Protein AF-R7IIE8-F1 (afdb_monomer)

Nearest PDB structures (foldseek):
  3rss-assembly1_A  TM=8.732E-01  e=2.839E-25  Thermotoga maritima MSB8
  3rph-assembly1_A  TM=8.034E-01  e=3.973E-19  Bacillus subtilis
  1kyh-assembly1_A  TM=8.315E-01  e=4.125E-18  Bacillus subtilis
  3rq5-assembly1_A  TM=8.036E-01  e=1.857E-17  Bacillus subtilis
  5cge-assembly2_F  TM=6.613E-01  e=1.934E-07  Staphylococcus aureus subsp. aureus MRSA252

Structure (mmCIF, N/CA/C/O backbone):
data_AF-R7IIE8-F1
#
_entry.id   AF-R7IIE8-F1
#
loop_
_atom_site.group_PDB
_atom_site.id
_atom_site.type_symbol
_atom_site.label_atom_id
_atom_site.label_alt_id
_atom_site.label_comp_id
_atom_site.label_asym_id
_atom_site.label_entity_id
_atom_site.label_seq_id
_atom_site.pdbx_PDB_ins_code
_atom_site.Cartn_x
_atom_site.Cartn_y
_atom_site.Cartn_z
_atom_site.occupancy
_atom_site.B_iso_or_equiv
_atom_site.auth_seq_id
_atom_site.auth_comp_id
_atom_site.auth_asym_id
_atom_site.auth_atom_id
_atom_site.pdbx_PDB_model_num
ATOM 1 N N . MET A 1 1 ? 14.108 19.813 -36.341 1.00 46.56 1 MET A N 1
ATOM 2 C CA . MET A 1 1 ? 14.769 18.546 -35.967 1.00 46.56 1 MET A CA 1
ATOM 3 C C . MET A 1 1 ? 13.752 17.445 -36.194 1.00 46.56 1 MET A C 1
ATOM 5 O O . MET A 1 1 ? 12.656 17.565 -35.664 1.00 46.56 1 MET A O 1
ATOM 9 N N . GLN A 1 2 ? 14.032 16.463 -37.050 1.00 48.41 2 GLN A N 1
ATOM 10 C CA . GLN A 1 2 ? 13.145 15.305 -37.189 1.00 48.41 2 GLN A CA 1
ATOM 11 C C . GLN A 1 2 ? 13.195 14.509 -35.879 1.00 48.41 2 GLN A C 1
ATOM 13 O O . GLN A 1 2 ? 14.278 14.117 -35.452 1.00 48.41 2 GLN A O 1
ATOM 18 N N . ASN A 1 3 ? 12.041 14.316 -35.234 1.00 72.38 3 ASN A N 1
ATOM 19 C CA . ASN A 1 3 ? 11.896 13.370 -34.129 1.00 72.38 3 ASN A CA 1
ATOM 20 C C . ASN A 1 3 ? 12.071 11.961 -34.704 1.00 72.38 3 ASN A C 1
ATOM 22 O O . ASN A 1 3 ? 11.125 11.376 -35.224 1.00 72.38 3 ASN A O 1
ATOM 26 N N . SER A 1 4 ? 13.299 11.447 -34.681 1.00 87.56 4 SER A N 1
ATOM 27 C CA . SER A 1 4 ? 13.553 10.029 -34.911 1.00 87.56 4 SER A CA 1
ATOM 28 C C . SER A 1 4 ? 13.075 9.243 -33.694 1.00 87.56 4 SER A C 1
ATOM 30 O O . SER A 1 4 ? 13.383 9.640 -32.569 1.00 87.56 4 SER A O 1
ATOM 32 N N . LEU A 1 5 ? 12.388 8.126 -33.926 1.00 92.56 5 LEU A N 1
ATOM 33 C CA . LEU A 1 5 ? 12.047 7.167 -32.878 1.00 92.56 5 LEU A CA 1
ATOM 34 C C . LEU A 1 5 ? 13.330 6.683 -32.179 1.00 92.56 5 LEU A C 1
ATOM 36 O O . LEU A 1 5 ? 14.253 6.209 -32.846 1.00 92.56 5 LEU A O 1
ATOM 40 N N . LYS A 1 6 ? 13.397 6.811 -30.852 1.00 95.19 6 LYS A N 1
ATOM 41 C CA . LYS A 1 6 ? 14.524 6.361 -30.026 1.00 95.19 6 LYS A CA 1
ATOM 42 C C . LYS A 1 6 ? 14.183 5.031 -29.375 1.00 95.19 6 LYS A C 1
ATOM 44 O O . LYS A 1 6 ? 13.320 4.974 -28.500 1.00 95.19 6 LYS A O 1
ATOM 49 N N . VAL A 1 7 ? 14.892 3.982 -29.775 1.00 96.50 7 VAL A N 1
ATOM 50 C CA . VAL A 1 7 ? 14.724 2.637 -29.219 1.00 96.50 7 VAL A CA 1
ATOM 51 C C . VAL A 1 7 ? 15.992 2.240 -28.475 1.00 96.50 7 VAL A C 1
ATOM 53 O O . VAL A 1 7 ? 17.076 2.274 -29.058 1.00 96.50 7 VAL A O 1
ATOM 56 N N . SER A 1 8 ? 15.854 1.858 -27.207 1.00 96.62 8 SER A N 1
ATOM 57 C CA . SER A 1 8 ? 16.933 1.216 -26.452 1.00 96.62 8 SER A CA 1
ATOM 58 C C . SER A 1 8 ? 16.800 -0.298 -26.505 1.00 96.62 8 SER A C 1
ATOM 60 O O . SER A 1 8 ? 15.700 -0.845 -26.410 1.00 96.62 8 SER A O 1
ATOM 62 N N . ILE A 1 9 ? 17.938 -0.973 -26.643 1.00 96.50 9 ILE A N 1
ATOM 63 C CA . ILE A 1 9 ? 18.035 -2.424 -26.512 1.00 96.50 9 ILE A CA 1
ATOM 64 C C . ILE A 1 9 ? 18.508 -2.714 -25.090 1.00 96.50 9 ILE A C 1
ATOM 66 O O . ILE A 1 9 ? 19.527 -2.182 -24.657 1.00 96.50 9 ILE A O 1
ATOM 70 N N . ASP A 1 10 ? 17.749 -3.545 -24.390 1.00 94.56 10 ASP A N 1
ATOM 71 C CA . ASP A 1 10 ? 17.890 -3.929 -22.989 1.00 94.56 10 ASP A CA 1
ATOM 72 C C . ASP A 1 10 ? 17.550 -2.821 -21.975 1.00 94.56 10 ASP A C 1
ATOM 74 O O . ASP A 1 10 ? 16.501 -2.864 -21.331 1.00 94.56 10 ASP A O 1
ATOM 78 N N . VAL A 1 11 ? 18.397 -1.794 -21.858 1.00 96.00 11 VAL A N 1
ATOM 79 C CA . VAL A 1 11 ? 18.246 -0.701 -20.882 1.00 96.00 11 VAL A CA 1
ATOM 80 C C . VAL A 1 11 ? 18.716 0.620 -21.503 1.00 96.00 11 VAL A C 1
ATOM 82 O O . VAL A 1 11 ? 19.744 0.633 -22.187 1.00 96.00 11 VAL A O 1
ATOM 85 N N . PRO A 1 12 ? 18.026 1.758 -21.271 1.00 96.62 12 PRO A N 1
ATOM 86 C CA . PRO A 1 12 ? 18.506 3.054 -21.733 1.00 96.62 12 PRO A CA 1
ATOM 87 C C . PRO A 1 12 ? 19.931 3.347 -21.255 1.00 96.62 12 PRO A C 1
ATOM 89 O O . PRO A 1 12 ? 20.241 3.247 -20.067 1.00 96.62 12 PRO A O 1
ATOM 92 N N . THR A 1 13 ? 20.818 3.712 -22.184 1.00 95.44 13 THR A N 1
ATOM 93 C CA . THR A 1 13 ? 22.244 3.897 -21.884 1.00 95.44 13 THR A CA 1
ATOM 94 C C . THR A 1 13 ? 22.449 4.892 -20.745 1.00 95.44 13 THR A C 1
ATOM 96 O O . THR A 1 13 ? 21.968 6.022 -20.807 1.00 95.44 13 THR A O 1
ATOM 99 N N . GLY A 1 14 ? 23.204 4.479 -19.725 1.00 94.75 14 GLY A N 1
ATOM 100 C CA . GLY A 1 14 ? 23.491 5.283 -18.538 1.00 94.75 14 GLY A CA 1
ATOM 101 C C . GLY A 1 14 ? 22.508 5.079 -17.384 1.00 94.75 14 GLY A C 1
ATOM 102 O O . GLY A 1 14 ? 22.791 5.558 -16.292 1.00 94.75 14 GLY A O 1
ATOM 103 N N . LEU A 1 15 ? 21.399 4.362 -17.574 1.00 96.56 15 LEU A N 1
ATOM 104 C CA . LEU A 1 15 ? 20.479 3.995 -16.497 1.00 96.56 15 LEU A CA 1
ATOM 105 C C . LEU A 1 15 ? 20.983 2.747 -15.753 1.00 96.56 15 LEU A C 1
ATOM 107 O O . LEU A 1 15 ? 21.504 1.812 -16.360 1.00 96.56 15 LEU A O 1
ATOM 111 N N . ASN A 1 16 ? 20.817 2.714 -14.434 1.00 95.56 16 ASN A N 1
ATOM 112 C CA . ASN A 1 16 ? 21.031 1.514 -13.638 1.00 95.56 16 ASN A CA 1
ATOM 113 C C . ASN A 1 16 ? 19.808 0.584 -13.738 1.00 95.56 16 ASN A C 1
ATOM 115 O O . ASN A 1 16 ? 18.708 0.948 -13.321 1.00 95.56 16 ASN A O 1
ATOM 119 N N . ALA A 1 17 ? 20.018 -0.626 -14.262 1.00 93.44 17 ALA A N 1
ATOM 120 C CA . ALA A 1 17 ? 18.967 -1.616 -14.507 1.00 93.44 17 ALA A CA 1
ATOM 121 C C . ALA A 1 17 ? 18.252 -2.103 -13.233 1.00 93.44 17 ALA A C 1
ATOM 123 O O . ALA A 1 17 ? 17.102 -2.527 -13.296 1.00 93.44 17 ALA A O 1
ATOM 124 N N . GLU A 1 18 ? 18.896 -2.029 -12.068 1.00 92.56 18 GLU A N 1
ATOM 125 C CA . GLU A 1 18 ? 18.334 -2.529 -10.810 1.00 92.56 18 GLU A CA 1
ATOM 126 C C . GLU A 1 18 ? 17.608 -1.440 -10.024 1.00 92.56 18 GLU A C 1
ATOM 128 O O . GLU A 1 18 ? 16.566 -1.701 -9.427 1.00 92.56 18 GLU A O 1
ATOM 133 N N . THR A 1 19 ? 18.147 -0.217 -10.020 1.00 94.62 19 THR A N 1
ATOM 134 C CA . THR A 1 19 ? 17.654 0.871 -9.159 1.00 94.62 19 THR A CA 1
ATOM 135 C C . THR A 1 19 ? 16.825 1.915 -9.899 1.00 94.62 19 THR A C 1
ATOM 137 O O . THR A 1 19 ? 16.065 2.646 -9.266 1.00 94.62 19 THR A O 1
ATOM 140 N N . GLY A 1 20 ? 16.954 2.003 -11.225 1.00 95.25 20 GLY A N 1
ATOM 141 C CA . GLY A 1 20 ? 16.271 3.012 -12.037 1.00 95.25 20 GLY A CA 1
ATOM 142 C C . GLY A 1 20 ? 16.842 4.422 -11.894 1.00 95.25 20 GLY A C 1
ATOM 143 O O . GLY A 1 20 ? 16.233 5.363 -12.389 1.00 95.25 20 GLY A O 1
ATOM 144 N N . ASN A 1 21 ? 17.998 4.570 -11.239 1.00 95.69 21 ASN A N 1
ATOM 145 C CA . ASN A 1 21 ? 18.730 5.831 -11.131 1.00 95.69 21 ASN A CA 1
ATOM 146 C C . ASN A 1 21 ? 19.757 5.963 -12.267 1.00 95.69 21 ASN A C 1
ATOM 148 O O . ASN A 1 21 ? 20.252 4.965 -12.799 1.00 95.69 21 ASN A O 1
ATOM 152 N N . TRP A 1 22 ? 20.142 7.190 -12.618 1.00 95.75 22 TRP A N 1
ATOM 153 C CA . TRP A 1 22 ? 21.246 7.420 -13.555 1.00 95.75 22 TRP A CA 1
ATOM 154 C C . TRP A 1 22 ? 22.602 7.048 -12.939 1.00 95.75 22 TRP A C 1
ATOM 156 O O . TRP A 1 22 ? 22.897 7.376 -11.790 1.00 95.75 22 TRP A O 1
ATOM 166 N N . ASN A 1 23 ? 23.466 6.401 -13.721 1.00 91.75 23 ASN A N 1
ATOM 167 C CA . ASN A 1 23 ? 24.845 6.130 -13.335 1.00 91.75 23 ASN A CA 1
ATOM 168 C C . ASN A 1 23 ? 25.667 7.426 -13.409 1.00 91.75 23 ASN A C 1
ATOM 170 O O . ASN A 1 23 ? 25.925 7.965 -14.486 1.00 91.75 23 ASN A O 1
ATOM 174 N N . GLY A 1 24 ? 26.122 7.914 -12.256 1.00 86.00 24 GLY A N 1
ATOM 175 C CA . GLY A 1 24 ? 26.877 9.163 -12.154 1.00 86.00 24 GLY A CA 1
ATOM 176 C C . GLY A 1 24 ? 25.974 10.397 -12.057 1.00 86.00 24 GLY A C 1
ATOM 177 O O . GLY A 1 24 ? 24.849 10.326 -11.582 1.00 86.00 24 GLY A O 1
ATOM 178 N N . ARG A 1 25 ? 26.494 11.568 -12.446 1.00 83.25 25 ARG A N 1
ATOM 179 C CA . ARG A 1 25 ? 25.797 12.865 -12.282 1.00 83.25 25 ARG A CA 1
ATOM 180 C C . ARG A 1 25 ? 25.109 13.375 -13.549 1.00 83.25 25 ARG A C 1
ATOM 182 O O . ARG A 1 25 ? 24.483 14.429 -13.511 1.00 83.25 25 ARG A O 1
ATOM 189 N N . ILE A 1 26 ? 25.286 12.685 -14.671 1.00 85.44 26 ILE A N 1
ATOM 190 C CA . ILE A 1 26 ? 24.803 13.120 -15.983 1.00 85.44 26 ILE A CA 1
ATOM 191 C C . ILE A 1 26 ? 23.705 12.156 -16.421 1.00 85.44 26 ILE A C 1
ATOM 193 O O . ILE A 1 26 ? 23.892 10.943 -16.368 1.00 85.44 26 ILE A O 1
ATOM 197 N N . GLN A 1 27 ? 22.568 12.705 -16.850 1.00 90.44 27 GLN A N 1
ATOM 198 C CA . GLN A 1 27 ? 21.476 11.906 -17.399 1.00 90.44 27 GLN A CA 1
ATOM 199 C C . GLN A 1 27 ? 21.915 11.234 -18.703 1.00 90.44 27 GLN A C 1
ATOM 201 O O . GLN A 1 27 ? 22.559 11.857 -19.550 1.00 90.44 27 GLN A O 1
ATOM 206 N N . GLY A 1 28 ? 21.557 9.963 -18.847 1.00 90.75 28 GLY A N 1
ATOM 207 C CA . GLY A 1 28 ? 21.826 9.170 -20.036 1.00 90.75 28 GLY A CA 1
ATOM 208 C C . GLY A 1 28 ? 20.781 9.365 -21.136 1.00 90.75 28 GLY A C 1
ATOM 209 O O . GLY A 1 28 ? 20.145 10.414 -21.264 1.00 90.75 28 GLY A O 1
ATOM 210 N N . CYS A 1 29 ? 20.600 8.336 -21.960 1.00 91.19 29 CYS A N 1
ATOM 211 C CA . CYS A 1 29 ? 19.637 8.364 -23.056 1.00 91.19 29 CYS A CA 1
ATOM 212 C C . CYS A 1 29 ? 18.208 8.124 -22.550 1.00 91.19 29 CYS A C 1
ATOM 214 O O . CYS A 1 29 ? 17.970 7.212 -21.767 1.00 91.19 29 CYS A O 1
ATOM 216 N N . ARG A 1 30 ? 17.243 8.905 -23.051 1.00 95.50 30 ARG A N 1
ATOM 217 C CA . ARG A 1 30 ? 15.803 8.619 -22.918 1.00 95.50 30 ARG A CA 1
ATOM 218 C C . ARG A 1 30 ? 15.276 8.034 -24.224 1.00 95.50 30 ARG A C 1
ATOM 220 O O . ARG A 1 30 ? 15.685 8.487 -25.298 1.00 95.50 30 ARG A O 1
ATOM 227 N N . SER A 1 31 ? 14.368 7.074 -24.112 1.00 95.31 31 SER A N 1
ATOM 228 C CA . SER A 1 31 ? 13.838 6.289 -25.229 1.00 95.31 31 SER A CA 1
ATOM 229 C C . SER A 1 31 ? 12.328 6.443 -25.328 1.00 95.31 31 SER A C 1
ATOM 231 O O . SER A 1 31 ? 11.654 6.610 -24.315 1.00 95.31 31 SER A O 1
ATOM 233 N N . ASP A 1 32 ? 11.801 6.355 -26.545 1.00 96.00 32 ASP A N 1
ATOM 234 C CA . ASP A 1 32 ? 10.363 6.210 -26.777 1.00 96.00 32 ASP A CA 1
ATOM 235 C C . ASP A 1 32 ? 9.922 4.760 -26.495 1.00 96.00 32 ASP A C 1
ATOM 237 O O . ASP A 1 32 ? 8.796 4.518 -26.063 1.00 96.00 32 ASP A O 1
ATOM 241 N N . MET A 1 33 ? 10.833 3.799 -26.695 1.00 96.00 33 MET A N 1
ATOM 242 C CA . MET A 1 33 ? 10.631 2.373 -26.435 1.00 96.00 33 MET A CA 1
ATOM 243 C C . MET A 1 33 ? 11.927 1.705 -25.953 1.00 96.00 33 MET A C 1
ATOM 245 O O . MET A 1 33 ? 13.019 2.049 -26.410 1.00 96.00 33 MET A O 1
ATOM 249 N N . THR A 1 34 ? 11.806 0.710 -25.077 1.00 97.00 34 THR A N 1
ATOM 250 C CA . THR A 1 34 ? 12.905 -0.158 -24.636 1.00 97.00 34 THR A CA 1
ATOM 251 C C . THR A 1 34 ? 12.522 -1.620 -24.844 1.00 97.00 34 THR A C 1
ATOM 253 O O . THR A 1 34 ? 11.469 -2.054 -24.382 1.00 97.00 34 THR A O 1
ATOM 256 N N . ILE A 1 35 ? 13.375 -2.387 -25.521 1.00 96.12 35 ILE A N 1
ATOM 257 C CA . ILE A 1 35 ? 13.224 -3.841 -25.664 1.00 96.12 35 ILE A CA 1
ATOM 258 C C . ILE A 1 35 ? 14.101 -4.505 -24.600 1.00 96.12 35 ILE A C 1
ATOM 260 O O . ILE A 1 35 ? 15.293 -4.691 -24.832 1.00 96.12 35 ILE A O 1
ATOM 264 N N . ALA A 1 36 ? 13.531 -4.819 -23.438 1.00 92.81 36 ALA A N 1
ATOM 265 C CA . ALA A 1 36 ? 14.220 -5.520 -22.356 1.00 92.81 36 ALA A CA 1
ATOM 266 C C . ALA A 1 36 ? 14.497 -6.973 -22.764 1.00 92.81 36 ALA A C 1
ATOM 268 O O . ALA A 1 36 ? 13.602 -7.652 -23.274 1.00 92.81 36 ALA A O 1
ATOM 269 N N . LEU A 1 37 ? 15.727 -7.448 -22.565 1.00 91.56 37 LEU A N 1
ATOM 270 C CA . LEU A 1 37 ? 16.129 -8.796 -22.963 1.00 91.56 37 LEU A CA 1
ATOM 271 C C . LEU A 1 37 ? 16.159 -9.724 -21.746 1.00 91.56 37 LEU A C 1
ATOM 273 O O . LEU A 1 37 ? 16.611 -9.327 -20.675 1.00 91.56 37 LEU A O 1
ATOM 277 N N . LEU A 1 38 ? 15.727 -10.975 -21.927 1.00 86.88 38 LEU A N 1
ATOM 278 C CA . LEU A 1 38 ? 15.679 -12.062 -20.934 1.00 86.88 38 LEU A CA 1
ATOM 279 C C . LEU A 1 38 ? 14.711 -11.844 -19.763 1.00 86.88 38 LEU A C 1
ATOM 281 O O . LEU A 1 38 ? 13.982 -12.761 -19.406 1.00 86.88 38 LEU A O 1
ATOM 285 N N . SER A 1 39 ? 14.695 -10.662 -19.149 1.00 86.19 39 SER A N 1
ATOM 286 C CA . SER A 1 39 ? 13.836 -10.350 -18.007 1.00 86.19 39 SER A CA 1
ATOM 287 C C . SER A 1 39 ? 13.490 -8.866 -17.947 1.00 86.19 39 SER A C 1
ATOM 289 O O . SER A 1 39 ? 14.193 -8.018 -18.499 1.00 86.19 39 SER A O 1
ATOM 291 N N . ALA A 1 40 ? 12.400 -8.538 -17.258 1.00 87.25 40 ALA A N 1
ATOM 292 C CA . ALA A 1 40 ? 12.040 -7.153 -17.014 1.00 87.25 40 ALA A CA 1
ATOM 293 C C . ALA A 1 40 ? 12.902 -6.568 -15.883 1.00 87.25 40 ALA A C 1
ATOM 295 O O . ALA A 1 40 ? 12.700 -6.863 -14.704 1.00 87.25 40 ALA A O 1
ATOM 296 N N . HIS A 1 41 ? 13.852 -5.706 -16.246 1.00 91.00 41 HIS A N 1
ATOM 297 C CA . HIS A 1 41 ? 14.709 -5.009 -15.287 1.00 91.00 41 HIS A CA 1
ATOM 298 C C . HIS A 1 41 ? 13.892 -4.044 -14.422 1.00 91.00 41 HIS A C 1
ATOM 300 O O . HIS A 1 41 ? 13.239 -3.133 -14.934 1.00 91.00 41 HIS A O 1
ATOM 306 N N . ALA A 1 42 ? 13.952 -4.208 -13.100 1.00 93.06 42 ALA A N 1
ATOM 307 C CA . ALA A 1 42 ? 13.168 -3.412 -12.151 1.00 93.06 42 ALA A CA 1
ATOM 308 C C . ALA A 1 42 ? 13.402 -1.898 -12.285 1.00 93.06 42 ALA A C 1
ATOM 310 O O . ALA A 1 42 ? 12.471 -1.102 -12.147 1.00 93.06 42 ALA A O 1
ATOM 311 N N . GLY A 1 43 ? 14.632 -1.497 -12.606 1.00 94.75 43 GLY A N 1
ATOM 312 C CA . GLY A 1 43 ? 15.013 -0.110 -12.818 1.00 94.75 43 GLY A CA 1
ATOM 313 C C . GLY A 1 43 ? 14.257 0.564 -13.958 1.00 94.75 43 GLY A C 1
ATOM 314 O O . GLY A 1 43 ? 14.093 1.772 -13.911 1.00 94.75 43 GLY A O 1
ATOM 315 N N . LEU A 1 44 ? 13.705 -0.177 -14.926 1.00 95.50 44 LEU A N 1
ATOM 316 C CA . LEU A 1 44 ? 12.867 0.395 -15.991 1.00 95.50 44 LEU A CA 1
ATOM 317 C C . LEU A 1 44 ? 11.501 0.889 -15.482 1.00 95.50 44 LEU A C 1
ATOM 319 O O . LEU A 1 44 ? 10.838 1.664 -16.164 1.00 95.50 44 LEU A O 1
ATOM 323 N N . PHE A 1 45 ? 11.081 0.460 -14.289 1.00 95.31 45 PHE A N 1
ATOM 324 C CA . PHE A 1 45 ? 9.763 0.755 -13.715 1.00 95.31 45 PHE A CA 1
ATOM 325 C C . PHE A 1 45 ? 9.837 1.619 -12.451 1.00 95.31 45 PHE A C 1
ATOM 327 O O . PHE A 1 45 ? 8.805 2.046 -11.931 1.00 95.31 45 PHE A O 1
ATOM 334 N N . MET A 1 46 ? 11.046 1.905 -11.965 1.00 94.62 46 MET A N 1
ATOM 335 C CA . MET A 1 46 ? 11.299 2.703 -10.766 1.00 94.62 46 MET A CA 1
ATOM 336 C C . MET A 1 46 ? 11.985 4.026 -11.102 1.00 94.62 46 MET A C 1
ATOM 338 O O . MET A 1 46 ? 12.620 4.156 -12.145 1.00 94.62 46 MET A O 1
ATOM 342 N N . ASN A 1 47 ? 11.878 4.981 -10.172 1.00 94.31 47 ASN A N 1
ATOM 343 C CA . ASN A 1 47 ? 12.628 6.244 -10.170 1.00 94.31 47 ASN A CA 1
ATOM 344 C C . ASN A 1 47 ? 12.650 6.929 -11.558 1.00 94.31 47 ASN A C 1
ATOM 346 O O . ASN A 1 47 ? 11.596 7.040 -12.189 1.00 94.31 47 ASN A O 1
ATOM 350 N N . GLU A 1 48 ? 13.804 7.409 -12.030 1.00 95.12 48 GLU A N 1
ATOM 351 C CA . GLU A 1 48 ? 13.958 8.044 -13.344 1.00 95.12 48 GLU A CA 1
ATOM 352 C C . GLU A 1 48 ? 13.805 7.064 -14.507 1.00 95.12 48 GLU A C 1
ATOM 354 O O . GLU A 1 48 ? 13.477 7.474 -15.622 1.00 95.12 48 GLU A O 1
ATOM 359 N N . GLY A 1 49 ? 14.019 5.772 -14.270 1.00 95.75 49 GLY A N 1
ATOM 360 C CA . GLY A 1 49 ? 13.922 4.750 -15.298 1.00 95.75 49 GLY A CA 1
ATOM 361 C C . GLY A 1 49 ? 12.538 4.646 -15.924 1.00 95.75 49 GLY A C 1
ATOM 362 O O . GLY A 1 49 ? 12.448 4.510 -17.143 1.00 95.75 49 GLY A O 1
ATOM 363 N N . ARG A 1 50 ? 11.472 4.864 -15.141 1.00 94.06 50 ARG A N 1
ATOM 364 C CA . ARG A 1 50 ? 10.096 4.937 -15.667 1.00 94.06 50 ARG A CA 1
ATOM 365 C C . ARG A 1 50 ? 9.934 6.000 -16.757 1.00 94.06 50 ARG A C 1
ATOM 367 O O . ARG A 1 50 ? 9.217 5.800 -17.731 1.00 94.06 50 ARG A O 1
ATOM 374 N N . ASP A 1 51 ? 10.625 7.118 -16.589 1.00 94.38 51 ASP A N 1
ATOM 375 C CA . ASP A 1 51 ? 10.607 8.263 -17.494 1.00 94.38 51 ASP A CA 1
ATOM 376 C C . ASP A 1 51 ? 11.649 8.147 -18.622 1.00 94.38 51 ASP A C 1
ATOM 378 O O . ASP A 1 51 ? 11.569 8.867 -19.624 1.00 94.38 51 ASP A O 1
ATOM 382 N N . ALA A 1 52 ? 12.659 7.293 -18.454 1.00 96.31 52 ALA A N 1
ATOM 383 C CA . ALA A 1 52 ? 13.739 7.074 -19.411 1.00 96.31 52 ALA A CA 1
ATOM 384 C C . ALA A 1 52 ? 13.457 5.932 -20.395 1.00 96.31 52 ALA A C 1
ATOM 386 O O . ALA A 1 52 ? 13.957 5.970 -21.521 1.00 96.31 52 ALA A O 1
ATOM 387 N N . ALA A 1 53 ? 12.689 4.926 -19.974 1.00 95.75 53 ALA A N 1
ATOM 388 C CA . ALA A 1 53 ? 12.495 3.689 -20.720 1.00 95.75 53 ALA A CA 1
ATOM 389 C C . ALA A 1 53 ? 11.423 3.781 -21.818 1.00 95.75 53 ALA A C 1
ATOM 391 O O . ALA A 1 53 ? 11.468 3.001 -22.773 1.00 95.75 53 ALA A O 1
ATOM 392 N N . GLY A 1 54 ? 10.488 4.729 -21.714 1.00 93.94 54 GLY A N 1
ATOM 393 C CA . GLY A 1 54 ? 9.352 4.811 -22.631 1.00 93.94 54 GLY A CA 1
ATOM 394 C C . GLY A 1 54 ? 8.466 3.566 -22.528 1.00 93.94 54 GLY A C 1
ATOM 395 O O . GLY A 1 54 ? 8.230 3.056 -21.433 1.00 93.94 54 GLY A O 1
ATOM 396 N N . HIS A 1 55 ? 7.973 3.063 -23.659 1.00 93.31 55 HIS A N 1
ATOM 397 C CA . HIS A 1 55 ? 7.242 1.797 -23.690 1.00 93.31 55 HIS A CA 1
ATOM 398 C C . HIS A 1 55 ? 8.200 0.604 -23.551 1.00 93.31 55 HIS A C 1
ATOM 400 O O . HIS A 1 55 ? 9.088 0.427 -24.383 1.00 93.31 55 HIS A O 1
ATOM 406 N N . VAL A 1 56 ? 8.018 -0.239 -22.535 1.00 94.12 56 VAL A N 1
ATOM 407 C CA . VAL A 1 56 ? 8.883 -1.406 -22.296 1.00 94.12 56 VAL A CA 1
ATOM 408 C C . VAL A 1 56 ? 8.254 -2.664 -22.890 1.00 94.12 56 VAL A C 1
ATOM 410 O O . VAL A 1 56 ? 7.124 -3.009 -22.556 1.00 94.12 56 VAL A O 1
ATOM 413 N N . CYS A 1 57 ? 8.999 -3.374 -23.736 1.00 92.25 57 CYS A N 1
ATOM 414 C CA . CYS A 1 57 ? 8.639 -4.693 -24.254 1.00 92.25 57 CYS A CA 1
ATOM 415 C C . CYS A 1 57 ? 9.666 -5.725 -23.795 1.00 92.25 57 CYS A C 1
ATOM 417 O O . CYS A 1 57 ? 10.863 -5.477 -23.901 1.00 92.25 57 CYS A O 1
ATOM 419 N N . LEU A 1 58 ? 9.205 -6.880 -23.319 1.00 89.81 58 LEU A N 1
ATOM 420 C CA . LEU A 1 58 ? 10.072 -7.983 -22.916 1.00 89.81 58 LEU A CA 1
ATOM 421 C C . LEU A 1 58 ? 10.300 -8.942 -24.092 1.00 89.81 58 LEU A C 1
ATOM 423 O O . LEU A 1 58 ? 9.346 -9.358 -24.744 1.00 89.81 58 LEU A O 1
ATOM 427 N N . SER A 1 59 ? 11.557 -9.308 -24.331 1.00 90.06 59 SER A N 1
ATOM 428 C CA . SER A 1 59 ? 11.961 -10.395 -25.221 1.00 90.06 59 SER A CA 1
ATOM 429 C C . SE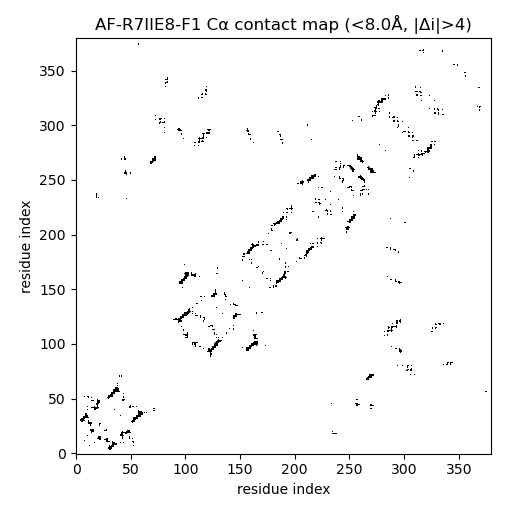R A 1 59 ? 12.747 -11.429 -24.419 1.00 90.06 59 SER A C 1
ATOM 431 O O . SER A 1 59 ? 13.899 -11.196 -24.060 1.00 90.06 59 SER A O 1
ATOM 433 N N . GLU A 1 60 ? 12.130 -12.574 -24.129 1.00 85.62 60 GLU A N 1
ATOM 434 C CA . GLU A 1 60 ? 12.731 -13.653 -23.322 1.00 85.62 60 GLU A CA 1
ATOM 435 C C . GLU A 1 60 ? 13.795 -14.458 -24.093 1.00 85.62 60 GLU A C 1
ATOM 437 O O . GLU A 1 60 ? 14.491 -15.290 -23.516 1.00 85.62 60 GLU A O 1
ATOM 442 N N . LEU A 1 61 ? 13.956 -14.182 -25.395 1.00 85.75 61 LEU A N 1
ATOM 443 C CA . LEU A 1 61 ? 14.907 -14.840 -26.302 1.00 85.75 61 LEU A CA 1
ATOM 444 C C . LEU A 1 61 ? 14.765 -16.372 -26.355 1.00 85.75 61 LEU A C 1
ATOM 446 O O . LEU A 1 61 ? 15.729 -17.061 -26.683 1.00 85.75 61 LEU A O 1
ATOM 450 N N . ASP A 1 62 ? 13.581 -16.894 -26.025 1.00 84.06 62 ASP A N 1
ATOM 451 C CA . ASP A 1 62 ? 13.295 -18.328 -25.903 1.00 84.06 62 ASP A CA 1
ATOM 452 C C . ASP A 1 62 ? 14.242 -19.055 -24.921 1.00 84.06 62 ASP A C 1
ATOM 454 O O . ASP A 1 62 ? 14.524 -20.248 -25.060 1.00 84.06 62 ASP A O 1
ATOM 458 N N . VAL A 1 63 ? 14.752 -18.334 -23.912 1.00 80.44 63 VAL A N 1
ATOM 459 C CA . VAL A 1 63 ? 15.631 -18.878 -22.870 1.00 80.44 63 VAL A CA 1
ATOM 460 C C . VAL A 1 63 ? 14.871 -19.007 -21.556 1.00 80.44 63 VAL A C 1
ATOM 462 O O . VAL A 1 63 ? 14.333 -18.038 -21.028 1.00 80.44 63 VAL A O 1
ATOM 465 N N . SER A 1 64 ? 14.907 -20.200 -20.961 1.00 75.56 64 SER A N 1
ATOM 466 C CA . SER A 1 64 ? 14.406 -20.399 -19.601 1.00 75.56 64 SER A CA 1
ATOM 467 C C . SER A 1 64 ? 15.425 -19.871 -18.590 1.00 75.56 64 SER A C 1
ATOM 469 O O . SER A 1 64 ? 16.515 -20.428 -18.445 1.00 75.56 64 SER A O 1
ATOM 471 N N . ILE A 1 65 ? 15.055 -18.823 -17.857 1.00 71.75 65 ILE A N 1
ATOM 472 C CA . ILE A 1 65 ? 15.820 -18.319 -16.713 1.00 71.75 65 ILE A CA 1
ATOM 473 C C . ILE A 1 65 ? 15.198 -18.799 -15.390 1.00 71.75 65 ILE A C 1
ATOM 475 O O . ILE A 1 65 ? 13.979 -18.967 -15.312 1.00 71.75 65 ILE A O 1
ATOM 479 N N . PRO A 1 66 ? 15.999 -19.049 -14.338 1.00 70.44 66 PRO A N 1
ATOM 480 C CA . PRO A 1 66 ? 15.465 -19.327 -13.008 1.00 70.44 66 PRO A CA 1
ATOM 481 C C . PR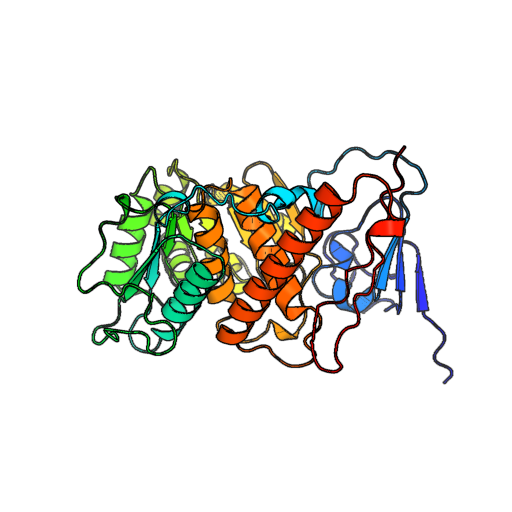O A 1 66 ? 14.625 -18.151 -12.505 1.00 70.44 66 PRO A C 1
ATOM 483 O O . PRO A 1 66 ? 14.997 -16.999 -12.728 1.00 70.44 66 PRO A O 1
ATOM 486 N N . LEU A 1 67 ? 13.537 -18.438 -11.784 1.00 66.81 67 LEU A N 1
ATOM 487 C CA . LEU A 1 67 ? 12.693 -17.404 -11.184 1.00 66.81 67 LEU A CA 1
ATOM 488 C C . LEU A 1 67 ? 13.515 -16.556 -10.194 1.00 66.81 67 LEU A C 1
ATOM 490 O O . LEU A 1 67 ? 14.008 -17.094 -9.196 1.00 66.81 67 LEU A O 1
ATOM 494 N N . PRO A 1 68 ? 13.690 -15.250 -10.447 1.00 70.75 68 PRO A N 1
ATOM 495 C CA . PRO A 1 68 ? 14.420 -14.380 -9.538 1.00 70.75 68 PRO A CA 1
ATOM 496 C C . PRO A 1 68 ? 13.612 -14.121 -8.258 1.00 70.75 68 PRO A C 1
ATOM 498 O O . PRO A 1 68 ? 12.388 -14.031 -8.281 1.00 70.75 68 PRO A O 1
ATOM 501 N N . LEU A 1 69 ? 14.299 -13.870 -7.137 1.00 75.44 69 LEU A N 1
ATOM 502 C CA . LEU A 1 69 ? 13.684 -13.371 -5.887 1.00 75.44 69 LEU A CA 1
ATOM 503 C C . LEU A 1 69 ? 13.205 -11.902 -5.994 1.00 75.44 69 LEU A C 1
ATOM 505 O O . LEU A 1 69 ? 12.952 -11.236 -4.985 1.00 75.44 69 LEU A O 1
ATOM 509 N N . GLN A 1 70 ? 13.157 -11.367 -7.212 1.00 83.69 70 GLN A N 1
ATOM 510 C CA . GLN A 1 70 ? 12.792 -10.003 -7.560 1.00 83.69 70 GLN A CA 1
ATOM 511 C C . GLN A 1 70 ? 12.047 -10.016 -8.893 1.00 83.69 70 GLN A C 1
ATOM 513 O O . GLN A 1 70 ? 12.633 -10.399 -9.900 1.00 83.69 70 GLN A O 1
ATOM 518 N N . GLY A 1 71 ? 10.796 -9.564 -8.908 1.00 87.50 71 GLY A N 1
ATOM 519 C CA . GLY A 1 71 ? 9.969 -9.551 -10.116 1.00 87.50 71 GLY A CA 1
ATOM 520 C C . GLY A 1 71 ? 9.141 -8.281 -10.271 1.00 87.50 71 GLY A C 1
ATOM 521 O O . GLY A 1 71 ? 9.152 -7.394 -9.415 1.00 87.50 71 GLY A O 1
ATOM 522 N N . LEU A 1 72 ? 8.411 -8.192 -11.378 1.00 92.75 72 LEU A N 1
ATOM 523 C CA . LEU A 1 72 ? 7.285 -7.269 -11.485 1.00 92.75 72 LEU A CA 1
ATOM 524 C C . LEU A 1 72 ? 6.042 -7.934 -10.906 1.00 92.75 72 LEU A C 1
ATOM 526 O O . LEU A 1 72 ? 5.920 -9.149 -10.988 1.00 92.75 72 LEU A O 1
ATOM 530 N N . ILE A 1 73 ? 5.121 -7.139 -10.363 1.00 94.75 73 ILE A N 1
ATOM 531 C CA . ILE A 1 73 ? 3.796 -7.660 -10.013 1.00 94.75 73 ILE A CA 1
ATOM 532 C C . ILE A 1 73 ? 3.080 -8.081 -11.298 1.00 94.75 73 ILE A C 1
ATOM 534 O O . ILE A 1 73 ? 2.852 -7.238 -12.174 1.00 94.75 73 ILE A O 1
ATOM 538 N N . ASP A 1 74 ? 2.690 -9.350 -11.380 1.00 90.50 74 ASP A N 1
ATOM 539 C CA . ASP A 1 74 ? 1.964 -9.924 -12.511 1.00 90.50 74 ASP A CA 1
ATOM 540 C C . ASP A 1 74 ? 0.583 -10.473 -12.109 1.00 90.50 74 ASP A C 1
ATOM 542 O O . ASP A 1 74 ? 0.231 -10.543 -10.935 1.00 90.50 74 ASP A O 1
ATOM 546 N N . GLU A 1 75 ? -0.248 -10.840 -13.090 1.00 89.69 75 GLU A N 1
ATOM 547 C CA . GLU A 1 75 ? -1.584 -11.384 -12.803 1.00 89.69 75 GLU A CA 1
ATOM 548 C C . GLU A 1 75 ? -1.543 -12.714 -12.034 1.00 89.69 75 GLU A C 1
ATOM 550 O O . GLU A 1 75 ? -2.483 -13.017 -11.301 1.00 89.69 75 GLU A O 1
ATOM 555 N N . ALA A 1 76 ? -0.486 -13.519 -12.166 1.00 90.50 76 ALA A N 1
ATOM 556 C CA . ALA A 1 76 ? -0.377 -14.772 -11.427 1.00 90.50 76 ALA A CA 1
ATOM 557 C C . ALA A 1 76 ? -0.220 -14.522 -9.917 1.00 90.50 76 ALA A C 1
ATOM 559 O O . ALA A 1 76 ? -0.760 -15.300 -9.130 1.00 90.50 76 ALA A O 1
ATOM 560 N N . ASP A 1 77 ? 0.408 -13.411 -9.521 1.00 92.50 77 ASP A N 1
ATOM 561 C CA . ASP A 1 77 ? 0.565 -13.003 -8.121 1.00 92.50 77 ASP A CA 1
ATOM 562 C C . ASP A 1 77 ? -0.765 -12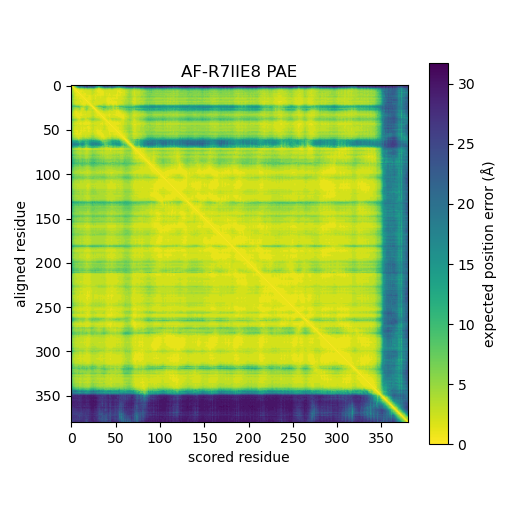.649 -7.423 1.00 92.50 77 ASP A C 1
ATOM 564 O O . ASP A 1 77 ? -0.885 -12.787 -6.206 1.00 92.50 77 ASP A O 1
ATOM 568 N N . TYR A 1 78 ? -1.770 -12.155 -8.161 1.00 93.88 78 TYR A N 1
ATOM 569 C CA . TYR A 1 78 ? -3.039 -11.678 -7.582 1.00 93.88 78 TYR A CA 1
ATOM 570 C C . TYR A 1 78 ? -4.302 -12.249 -8.239 1.00 93.88 78 TYR A C 1
ATOM 572 O O . TYR A 1 78 ? -5.419 -11.818 -7.934 1.00 93.88 78 TYR A O 1
ATOM 580 N N . GLY A 1 79 ? -4.170 -13.237 -9.123 1.00 91.31 79 GLY A N 1
ATOM 581 C CA . GLY A 1 79 ? -5.258 -13.746 -9.962 1.00 91.31 79 GLY A CA 1
ATOM 582 C C . GLY A 1 79 ? -6.473 -14.258 -9.182 1.00 91.31 79 GLY A C 1
ATOM 583 O O . GLY A 1 79 ? -7.594 -14.206 -9.696 1.00 91.31 79 GLY A O 1
ATOM 584 N N . HIS A 1 80 ? -6.280 -14.683 -7.929 1.00 91.19 80 HIS A N 1
ATOM 585 C CA . HIS A 1 80 ? -7.357 -15.069 -7.012 1.00 91.19 80 HIS A CA 1
ATOM 586 C C . HIS A 1 80 ? -8.302 -13.909 -6.670 1.00 91.19 80 HIS A C 1
ATOM 588 O O . HIS A 1 80 ? -9.507 -14.115 -6.555 1.00 91.19 80 HIS A O 1
ATOM 594 N N . ILE A 1 81 ? -7.800 -12.674 -6.582 1.00 94.00 81 ILE A N 1
ATOM 595 C CA . ILE A 1 81 ? -8.637 -11.482 -6.362 1.00 94.00 81 ILE A CA 1
ATOM 596 C C . ILE A 1 81 ? -9.567 -11.240 -7.555 1.00 94.00 81 ILE A C 1
ATOM 598 O O . ILE A 1 81 ? -10.685 -10.736 -7.384 1.00 94.00 81 ILE A O 1
ATOM 602 N N . LEU A 1 82 ? -9.128 -11.623 -8.757 1.00 93.00 82 LEU A N 1
ATOM 603 C CA . LEU A 1 82 ? -9.904 -11.508 -9.989 1.00 93.00 82 LEU A CA 1
ATOM 604 C C . LEU A 1 82 ? -10.957 -12.607 -10.135 1.00 93.00 82 LEU A C 1
ATOM 606 O O . LEU A 1 82 ? -11.725 -12.570 -11.097 1.00 93.00 82 LEU A O 1
ATOM 610 N N . GLU A 1 83 ? -11.017 -13.571 -9.213 1.00 91.44 83 GLU A N 1
ATOM 611 C CA . GLU A 1 83 ? -12.069 -14.575 -9.255 1.00 91.44 83 GLU A CA 1
ATOM 612 C C . GLU A 1 83 ? -13.442 -13.942 -8.975 1.00 91.44 83 GLU A C 1
ATOM 614 O O . GLU A 1 83 ? -13.583 -13.040 -8.132 1.00 91.44 83 GLU A O 1
ATOM 619 N N . PRO A 1 84 ? -14.484 -14.388 -9.687 1.00 88.75 84 PRO A N 1
ATOM 620 C CA . PRO A 1 84 ? -15.853 -13.976 -9.429 1.00 88.75 84 PRO A CA 1
ATOM 621 C C . PRO A 1 84 ? -16.302 -14.418 -8.039 1.00 88.75 84 PRO A C 1
ATOM 623 O O . PRO A 1 84 ? -15.932 -15.480 -7.542 1.00 88.75 84 PRO A O 1
ATOM 626 N N . ARG A 1 85 ? -17.157 -13.613 -7.409 1.00 89.50 85 ARG A N 1
ATOM 627 C CA . ARG A 1 85 ? -17.701 -13.959 -6.094 1.00 89.50 85 ARG A CA 1
ATOM 628 C C . ARG A 1 85 ? -18.797 -15.020 -6.225 1.00 89.50 85 ARG A C 1
ATOM 630 O O . ARG A 1 85 ? -19.680 -14.845 -7.066 1.00 89.50 85 ARG A O 1
ATOM 637 N N . PRO A 1 86 ? -18.805 -16.064 -5.376 1.00 89.81 86 PRO A N 1
ATOM 638 C CA . PRO A 1 86 ? -19.882 -17.044 -5.368 1.00 89.81 86 PRO A CA 1
ATOM 639 C C . PRO A 1 86 ? -21.221 -16.391 -5.005 1.00 89.81 86 PRO A C 1
ATOM 641 O O . PRO A 1 86 ? -21.288 -15.513 -4.143 1.00 89.81 86 PRO A O 1
ATOM 644 N N . HIS A 1 87 ? -22.308 -16.864 -5.621 1.00 91.12 87 HIS A N 1
ATOM 645 C CA . HIS A 1 87 ? -23.665 -16.407 -5.297 1.00 91.12 87 HIS A CA 1
ATOM 646 C C . HIS A 1 87 ? -24.094 -16.795 -3.876 1.00 91.12 87 HIS A C 1
ATOM 648 O O . HIS A 1 87 ? -24.797 -16.035 -3.215 1.00 91.12 87 HIS A O 1
ATOM 654 N N . PHE A 1 88 ? -23.654 -17.960 -3.392 1.00 94.44 88 PHE A N 1
ATOM 655 C CA . PHE A 1 88 ? -23.912 -18.415 -2.028 1.00 94.44 88 PHE A CA 1
ATOM 656 C C . PHE A 1 88 ? -22.918 -17.773 -1.049 1.00 94.44 88 PHE A C 1
ATOM 658 O O . PHE A 1 88 ? -21.945 -18.391 -0.623 1.00 94.44 88 PHE A O 1
ATOM 665 N N . CYS A 1 89 ? -23.136 -16.499 -0.727 1.00 93.44 89 CYS A N 1
ATOM 666 C CA . CYS A 1 89 ? -22.364 -15.772 0.276 1.00 93.44 89 CYS A CA 1
ATOM 667 C C . CYS A 1 89 ? -23.242 -14.774 1.044 1.00 93.44 89 CYS A C 1
ATOM 669 O O . CYS A 1 89 ? -24.374 -14.480 0.666 1.00 93.44 89 CYS A O 1
ATOM 671 N N . HIS A 1 90 ? -22.710 -14.234 2.137 1.00 94.12 90 HIS A N 1
ATOM 672 C CA . HIS A 1 90 ? -23.326 -13.156 2.907 1.00 94.12 90 HIS A CA 1
ATOM 673 C C . HIS A 1 90 ? -22.261 -12.150 3.353 1.00 94.12 90 HIS A C 1
ATOM 675 O O . HIS A 1 90 ? -21.065 -12.402 3.230 1.00 94.12 90 HIS A O 1
ATOM 681 N N . LYS A 1 91 ? -22.662 -11.024 3.958 1.00 93.19 91 LYS A N 1
ATOM 682 C CA . LYS A 1 91 ? -21.709 -10.004 4.444 1.00 93.19 91 LYS A CA 1
ATOM 683 C C . LYS A 1 91 ? -20.613 -10.572 5.357 1.00 93.19 91 LYS A C 1
ATOM 685 O O . LYS A 1 91 ? -19.461 -10.201 5.225 1.00 93.19 91 LYS A O 1
ATOM 690 N N . GLY A 1 92 ? -20.933 -11.545 6.215 1.00 94.88 92 GLY A N 1
ATOM 691 C CA . GLY A 1 92 ? -19.928 -12.220 7.051 1.00 94.88 92 GLY A CA 1
ATOM 692 C C . GLY A 1 92 ? -18.883 -13.050 6.286 1.00 94.88 92 GLY A C 1
ATOM 693 O O . GLY A 1 92 ? -17.801 -13.255 6.815 1.00 94.88 92 GLY A O 1
ATOM 694 N N . THR A 1 93 ? -19.166 -13.494 5.053 1.00 96.06 93 THR A N 1
ATOM 695 C CA . THR A 1 93 ? -18.234 -14.280 4.222 1.00 96.06 93 THR A CA 1
ATOM 696 C C . THR A 1 93 ? -17.023 -13.444 3.816 1.00 96.06 93 THR A C 1
ATOM 698 O O . THR A 1 93 ? -15.938 -13.977 3.653 1.00 96.06 93 THR A O 1
ATOM 701 N N . TRP A 1 94 ? -17.205 -12.128 3.685 1.00 97.06 94 TRP A N 1
ATOM 702 C CA . TRP A 1 94 ? -16.185 -11.181 3.224 1.00 97.06 94 TRP A CA 1
ATOM 703 C C . TRP A 1 94 ? -15.550 -10.388 4.373 1.00 97.06 94 TRP A C 1
ATOM 705 O O . TRP A 1 94 ? -15.008 -9.303 4.155 1.00 97.06 94 TRP A O 1
ATOM 715 N N . GLY A 1 95 ? -15.687 -10.915 5.591 1.00 97.81 95 GLY A N 1
ATOM 716 C CA . GLY A 1 95 ? -15.107 -10.379 6.812 1.00 97.81 95 GLY A CA 1
ATOM 717 C C . GLY A 1 95 ? -15.549 -8.967 7.178 1.00 97.81 95 GLY A C 1
ATOM 718 O O . GLY A 1 95 ? -16.498 -8.391 6.638 1.00 97.81 95 GLY A O 1
ATOM 719 N N . THR A 1 96 ? -14.889 -8.433 8.200 1.00 98.44 96 THR A N 1
ATOM 720 C CA . THR A 1 96 ? -15.141 -7.092 8.741 1.00 98.44 96 THR A CA 1
ATOM 721 C C . THR A 1 96 ? -13.807 -6.383 8.923 1.00 98.44 96 THR A C 1
ATOM 723 O O . THR A 1 96 ? -12.973 -6.869 9.684 1.00 98.44 96 THR A O 1
ATOM 726 N N . ALA A 1 97 ? -13.604 -5.255 8.246 1.00 98.69 97 ALA A N 1
ATOM 727 C CA . ALA A 1 97 ? -12.412 -4.426 8.423 1.00 98.69 97 ALA A CA 1
ATOM 728 C C . ALA A 1 97 ? -12.671 -3.328 9.466 1.00 98.69 97 ALA A C 1
ATOM 730 O O . ALA A 1 97 ? -13.739 -2.709 9.450 1.00 98.69 97 ALA A O 1
ATOM 731 N N . ALA A 1 98 ? -11.699 -3.076 10.343 1.00 98.81 98 ALA A N 1
ATOM 732 C CA . ALA A 1 98 ? -11.677 -1.891 11.197 1.00 98.81 98 ALA A CA 1
ATOM 733 C C . ALA A 1 98 ? -10.680 -0.863 10.664 1.00 98.81 98 ALA A C 1
ATOM 735 O O . ALA A 1 98 ? -9.550 -1.216 10.332 1.00 98.81 98 ALA A O 1
ATOM 736 N N . ILE A 1 99 ? -11.087 0.405 10.620 1.00 98.88 99 ILE A N 1
ATOM 737 C CA . ILE A 1 99 ? -10.200 1.536 10.342 1.00 98.88 99 ILE A CA 1
ATOM 738 C C . ILE A 1 99 ? -10.104 2.365 11.617 1.00 98.88 99 ILE A C 1
ATOM 740 O O . ILE A 1 99 ? -11.125 2.820 12.126 1.00 98.88 99 ILE A O 1
ATOM 744 N N . VAL A 1 100 ? -8.892 2.579 12.120 1.00 98.81 100 VAL A N 1
ATOM 745 C CA . VAL A 1 100 ? -8.623 3.455 13.265 1.00 98.81 100 VAL A CA 1
ATOM 746 C C . VAL A 1 100 ? -7.762 4.615 12.790 1.00 98.81 100 VAL A C 1
ATOM 748 O O . VAL A 1 100 ? -6.619 4.431 12.361 1.00 98.81 100 VAL A O 1
ATOM 751 N N . GLY A 1 101 ? -8.305 5.823 12.856 1.00 98.44 101 GLY A N 1
ATOM 752 C CA . GLY A 1 101 ? -7.587 7.008 12.413 1.00 98.44 101 GLY A CA 1
ATOM 753 C C . GLY A 1 101 ? -8.413 8.274 12.515 1.00 98.44 101 GLY A C 1
ATOM 754 O O . GLY A 1 101 ? -9.335 8.343 13.313 1.00 98.44 101 GLY A O 1
ATOM 755 N N . GLY A 1 102 ? -8.078 9.281 11.716 1.00 97.88 102 GLY A N 1
ATOM 756 C CA . GLY A 1 102 ? -8.844 10.521 11.626 1.00 97.88 102 GLY A CA 1
ATOM 757 C C . GLY A 1 102 ? -8.933 11.291 12.945 1.00 97.88 102 GLY A C 1
ATOM 758 O O . GLY A 1 102 ? -9.947 11.239 13.637 1.00 97.88 102 GLY A O 1
ATOM 759 N N . ASP A 1 103 ? -7.865 12.009 13.262 1.00 97.62 103 ASP A N 1
ATOM 760 C CA . ASP A 1 103 ? -7.780 13.002 14.329 1.00 97.62 103 ASP A CA 1
ATOM 761 C C . ASP A 1 103 ? -8.353 14.358 13.876 1.00 97.62 103 ASP A C 1
ATOM 763 O O . ASP A 1 103 ? -8.704 14.544 12.701 1.00 97.62 103 ASP A O 1
ATOM 767 N N . ASP A 1 104 ? -8.450 15.311 14.800 1.00 96.00 104 ASP A N 1
ATOM 768 C CA . ASP A 1 104 ? -8.950 16.657 14.534 1.00 96.00 104 ASP A CA 1
ATOM 769 C C . ASP A 1 104 ? -8.184 17.296 13.350 1.00 96.00 104 ASP A C 1
ATOM 771 O O . ASP A 1 104 ? -6.955 17.366 13.311 1.00 96.00 104 ASP A O 1
ATOM 775 N N . GLY A 1 105 ? -8.922 17.714 12.314 1.00 94.75 105 GLY A N 1
ATOM 776 C CA . GLY A 1 105 ? -8.359 18.255 11.066 1.00 94.75 105 GLY A CA 1
ATOM 777 C C . GLY A 1 105 ? -7.862 17.219 10.043 1.00 94.75 105 GLY A C 1
ATOM 778 O O . GLY A 1 105 ? -7.491 17.604 8.934 1.00 94.75 105 GLY A O 1
ATOM 779 N N . LYS A 1 106 ? -7.888 15.917 10.360 1.00 96.12 106 LYS A N 1
ATOM 780 C CA . LYS A 1 106 ? -7.427 14.821 9.481 1.00 96.12 106 LYS A CA 1
ATOM 781 C C . LYS A 1 106 ? -8.437 13.676 9.295 1.00 96.12 106 LYS A C 1
ATOM 783 O O . LYS A 1 106 ? -8.107 12.667 8.674 1.00 96.12 106 LYS A O 1
ATOM 788 N N . ILE A 1 107 ? -9.681 13.839 9.756 1.00 97.38 107 ILE A N 1
ATOM 789 C CA . ILE A 1 107 ? -10.790 12.865 9.636 1.00 97.38 107 ILE A CA 1
ATOM 790 C C . ILE A 1 107 ? -10.923 12.280 8.216 1.00 97.38 107 ILE A C 1
ATOM 792 O O . ILE A 1 107 ? -11.161 11.082 8.047 1.00 97.38 107 ILE A O 1
ATOM 796 N N . GLY A 1 108 ? -10.716 13.111 7.186 1.00 97.44 108 GLY A N 1
ATOM 797 C CA . GLY A 1 108 ? -10.828 12.713 5.781 1.00 97.44 108 GLY A CA 1
ATOM 798 C C . GLY A 1 108 ? -9.945 11.524 5.384 1.00 97.44 108 GLY A C 1
ATOM 799 O O . GLY A 1 108 ? -10.380 10.709 4.576 1.00 97.44 108 GLY A O 1
ATOM 800 N N . ALA A 1 109 ? -8.761 11.365 5.984 1.00 98.38 109 ALA A N 1
ATOM 801 C CA . ALA A 1 109 ? -7.867 10.242 5.695 1.00 98.38 109 ALA A CA 1
ATOM 802 C C . ALA A 1 109 ? -8.509 8.894 6.069 1.00 98.38 109 ALA A C 1
ATOM 804 O O . ALA A 1 109 ? -8.593 7.975 5.252 1.00 98.38 109 ALA A O 1
ATOM 805 N N . ALA A 1 110 ? -9.068 8.800 7.278 1.00 98.44 110 ALA A N 1
ATOM 806 C CA . ALA A 1 110 ? -9.775 7.604 7.722 1.00 98.44 110 ALA A CA 1
ATOM 807 C C . ALA A 1 110 ? -11.063 7.358 6.918 1.00 98.44 110 ALA A C 1
ATOM 809 O O . ALA A 1 110 ? -11.369 6.203 6.621 1.00 98.44 110 ALA A O 1
ATOM 810 N N . ILE A 1 111 ? -11.782 8.405 6.487 1.00 98.44 111 ILE A N 1
ATOM 811 C CA . ILE A 1 111 ? -12.934 8.262 5.573 1.00 98.44 111 ILE A CA 1
ATOM 812 C C . ILE A 1 111 ? -12.496 7.655 4.232 1.00 98.44 111 ILE A C 1
ATOM 814 O O . ILE A 1 111 ? -13.111 6.695 3.769 1.00 98.44 111 ILE A O 1
ATOM 818 N N . LEU A 1 112 ? -11.424 8.164 3.617 1.00 98.62 112 LEU A N 1
ATOM 819 C CA . LEU A 1 112 ? -10.913 7.666 2.334 1.00 98.62 112 LEU A CA 1
ATOM 820 C C . LEU A 1 112 ? -10.516 6.187 2.407 1.00 98.62 112 LEU A C 1
ATOM 822 O O . LEU A 1 112 ? -10.938 5.401 1.552 1.00 98.62 112 LEU A O 1
ATOM 826 N N . ALA A 1 113 ? -9.780 5.794 3.450 1.00 98.81 113 ALA A N 1
ATOM 827 C CA . ALA A 1 113 ? -9.433 4.397 3.698 1.00 98.81 113 ALA A CA 1
ATOM 828 C C . ALA A 1 113 ? -10.685 3.524 3.888 1.00 98.81 113 ALA A C 1
ATOM 830 O O . ALA A 1 113 ? -10.813 2.454 3.289 1.00 98.81 113 ALA A O 1
ATOM 831 N N . SER A 1 114 ? -11.657 4.009 4.660 1.00 98.75 114 SER A N 1
ATOM 832 C CA . SER A 1 114 ? -12.887 3.271 4.959 1.00 98.75 114 SER A CA 1
ATOM 833 C C . SER A 1 114 ? -13.760 3.055 3.721 1.00 98.75 114 SER A C 1
ATOM 835 O O . SER A 1 114 ? -14.227 1.943 3.459 1.00 98.75 114 SER A O 1
ATOM 837 N N . ARG A 1 115 ? -13.932 4.097 2.902 1.00 98.62 115 ARG A N 1
ATOM 838 C CA . ARG A 1 115 ? -14.663 4.018 1.631 1.00 98.62 115 ARG A CA 1
ATOM 839 C C . ARG A 1 115 ? -13.980 3.086 0.642 1.00 98.62 115 ARG A C 1
ATOM 841 O O . ARG A 1 115 ? -14.659 2.320 -0.041 1.00 98.62 115 ARG A O 1
ATOM 848 N N . ALA A 1 116 ? -12.650 3.134 0.559 1.00 98.69 116 ALA A N 1
ATOM 849 C CA . ALA A 1 116 ? -11.892 2.208 -0.270 1.00 98.69 116 ALA A CA 1
ATOM 850 C C . ALA A 1 116 ? -12.116 0.760 0.186 1.00 98.69 116 ALA A C 1
ATOM 852 O O . ALA A 1 116 ? -12.429 -0.099 -0.640 1.00 98.69 116 ALA A O 1
ATOM 853 N N . ALA A 1 117 ? -12.072 0.505 1.496 1.00 98.69 117 ALA A N 1
ATOM 854 C CA . ALA A 1 117 ? -12.321 -0.821 2.041 1.00 98.69 117 ALA A CA 1
ATOM 855 C C . ALA A 1 117 ? -13.712 -1.368 1.668 1.00 98.69 117 ALA A C 1
ATOM 857 O O . ALA A 1 117 ? -13.821 -2.515 1.221 1.00 98.69 117 ALA A O 1
ATOM 858 N N . LEU A 1 118 ? -14.758 -0.537 1.768 1.00 98.06 118 LEU A N 1
ATOM 859 C CA . LEU A 1 118 ? -16.124 -0.891 1.359 1.00 98.06 118 LEU A CA 1
ATOM 860 C C . LEU A 1 118 ? -16.224 -1.168 -0.142 1.00 98.06 118 LEU A C 1
ATOM 862 O O . LEU A 1 118 ? -16.729 -2.213 -0.551 1.00 98.06 118 LEU A O 1
ATOM 866 N N . ARG A 1 119 ? -15.714 -0.256 -0.976 1.00 97.75 119 ARG A N 1
ATOM 867 C CA . ARG A 1 119 ? -15.830 -0.339 -2.442 1.00 97.75 119 ARG A CA 1
ATOM 868 C C . ARG A 1 119 ? -15.099 -1.539 -3.030 1.00 97.75 119 ARG A C 1
ATOM 870 O O . ARG A 1 119 ? -15.552 -2.098 -4.026 1.00 97.75 119 ARG A O 1
ATOM 877 N N . LEU A 1 120 ? -13.997 -1.958 -2.409 1.00 97.56 120 LEU A N 1
ATOM 878 C CA . LEU A 1 120 ? -13.250 -3.152 -2.814 1.00 97.56 120 LEU A CA 1
ATOM 879 C C . LEU A 1 120 ? -13.823 -4.449 -2.223 1.00 97.56 120 LEU A C 1
ATOM 881 O O . LEU A 1 120 ? -13.375 -5.549 -2.561 1.00 97.56 120 LEU A O 1
ATOM 885 N N . GLY A 1 121 ? -14.898 -4.324 -1.443 1.00 96.31 121 GLY A N 1
ATOM 886 C CA . GLY A 1 121 ? -15.832 -5.396 -1.156 1.00 96.31 121 GLY A CA 1
ATOM 887 C C . GLY A 1 121 ? -15.597 -6.121 0.163 1.00 96.31 121 GLY A C 1
ATOM 888 O O . GLY A 1 121 ? -16.009 -7.280 0.261 1.00 96.31 121 GLY A O 1
ATOM 889 N N . ALA A 1 122 ? -14.982 -5.476 1.157 1.00 98.06 122 ALA A N 1
ATOM 890 C CA . ALA A 1 122 ? -15.083 -5.938 2.538 1.00 98.06 122 ALA A CA 1
ATOM 891 C C . ALA A 1 122 ? -16.566 -6.073 2.916 1.00 98.06 122 ALA A C 1
ATOM 893 O O . ALA A 1 122 ? -17.393 -5.239 2.545 1.00 98.06 122 ALA A O 1
ATOM 894 N N . GLY A 1 123 ? -16.920 -7.137 3.631 1.00 97.81 123 GLY A N 1
ATOM 895 C CA . GLY A 1 123 ? -18.319 -7.435 3.934 1.00 97.81 123 GLY A CA 1
ATOM 896 C C . GLY A 1 123 ? -18.979 -6.409 4.850 1.00 97.81 123 GLY A C 1
ATOM 897 O O . GLY A 1 123 ? -20.168 -6.113 4.722 1.00 97.81 123 GLY A O 1
ATOM 898 N N . ARG A 1 124 ? -18.190 -5.866 5.775 1.00 98.56 124 ARG A N 1
ATOM 899 C CA . ARG A 1 124 ? -18.521 -4.747 6.654 1.00 98.56 124 ARG A CA 1
ATOM 900 C C . ARG A 1 124 ? -17.263 -3.925 6.893 1.00 98.56 124 ARG A C 1
ATOM 902 O O . ARG A 1 124 ? -16.160 -4.472 6.913 1.00 98.56 124 ARG A O 1
ATOM 909 N N . VAL A 1 125 ? -17.446 -2.638 7.145 1.00 98.75 125 VAL A N 1
ATOM 910 C CA . VAL A 1 125 ? -16.363 -1.738 7.529 1.00 98.75 125 VAL A CA 1
ATOM 911 C C . VAL A 1 125 ? -16.823 -0.905 8.712 1.00 98.75 125 VAL A C 1
ATOM 913 O O . VAL A 1 125 ? -17.910 -0.327 8.660 1.00 98.75 125 VAL A O 1
ATOM 916 N N . LYS A 1 126 ? -16.012 -0.884 9.774 1.00 98.69 126 LYS A N 1
ATOM 917 C CA . LYS A 1 126 ? -16.255 -0.061 10.957 1.00 98.69 126 LYS A CA 1
ATOM 918 C C . LYS A 1 126 ? -15.095 0.900 11.188 1.00 98.69 126 LYS A C 1
ATOM 920 O O . LYS A 1 126 ? -13.945 0.472 11.183 1.00 98.69 126 LYS A O 1
ATOM 925 N N . THR A 1 127 ? -15.397 2.170 11.416 1.00 98.69 127 THR A N 1
ATOM 926 C CA . THR A 1 127 ? -14.382 3.219 11.564 1.00 98.69 127 THR A CA 1
ATOM 927 C C . THR A 1 127 ? -14.430 3.812 12.956 1.00 98.69 127 THR A C 1
ATOM 929 O O . THR A 1 127 ? -15.481 4.256 13.411 1.00 98.69 127 THR A O 1
ATOM 932 N N . GLU A 1 128 ? -13.286 3.821 13.626 1.00 98.50 128 GLU A N 1
ATOM 933 C CA . GLU A 1 128 ? -13.054 4.562 14.858 1.00 98.50 128 GLU A CA 1
ATOM 934 C C . GLU A 1 128 ? -12.290 5.837 14.532 1.00 98.50 128 GLU A C 1
ATOM 936 O O . GLU A 1 128 ? -11.124 5.787 14.129 1.00 98.50 128 GLU A O 1
ATOM 941 N N . PHE A 1 129 ? -12.951 6.973 14.727 1.00 98.44 129 PHE A N 1
ATOM 942 C CA . PHE A 1 129 ? -12.286 8.262 14.651 1.00 98.44 129 PHE A CA 1
ATOM 943 C C . PHE A 1 129 ? -11.609 8.597 15.979 1.00 98.44 129 PHE A C 1
ATOM 945 O O . PHE A 1 129 ? -12.174 8.391 17.057 1.00 98.44 129 PHE A O 1
ATOM 952 N N . LEU A 1 130 ? -10.389 9.127 15.906 1.00 97.81 130 LEU A N 1
ATOM 953 C CA . LEU A 1 130 ? -9.678 9.615 17.086 1.00 97.81 130 LEU A CA 1
ATOM 954 C C . LEU A 1 130 ? -9.994 11.079 17.402 1.00 97.81 130 LEU A C 1
ATOM 956 O O . LEU A 1 130 ? -9.809 11.466 18.557 1.00 97.81 130 LEU A O 1
ATOM 960 N N . ALA A 1 131 ? -10.539 11.819 16.434 1.00 97.00 131 ALA A N 1
ATOM 961 C CA . ALA A 1 131 ? -11.054 13.173 16.589 1.00 97.00 131 ALA A CA 1
ATOM 962 C C . ALA A 1 131 ? -12.070 13.296 17.734 1.00 97.00 131 ALA A C 1
ATOM 964 O O . ALA A 1 131 ? -12.771 12.339 18.082 1.00 97.00 131 ALA A O 1
ATOM 965 N N . SER A 1 132 ? -12.158 14.495 18.303 1.00 91.94 132 SER A N 1
ATOM 966 C CA . SER A 1 132 ? -13.071 14.790 19.412 1.00 91.94 132 SER A CA 1
ATOM 967 C C . SER A 1 132 ? -14.515 14.975 18.934 1.00 91.94 132 SER A C 1
ATOM 969 O O . SER A 1 132 ? -15.446 14.571 19.627 1.00 91.94 132 SER A O 1
ATOM 971 N N . ASP A 1 133 ? -14.689 15.560 17.746 1.00 92.38 133 ASP A N 1
ATOM 972 C CA . ASP A 1 133 ? -15.986 15.845 17.117 1.00 92.38 133 ASP A CA 1
ATOM 973 C C . ASP A 1 133 ? -16.057 15.180 15.735 1.00 92.38 133 ASP A C 1
ATOM 975 O O . ASP A 1 133 ? -15.976 15.813 14.679 1.00 92.38 133 ASP A O 1
ATOM 979 N N . ALA A 1 134 ? -16.094 13.849 15.750 1.00 93.31 134 ALA A N 1
ATOM 980 C CA . ALA A 1 134 ? -16.165 13.052 14.537 1.00 93.31 134 ALA A CA 1
ATOM 981 C C . ALA A 1 134 ? -17.599 12.990 13.979 1.00 93.31 134 ALA A C 1
ATOM 983 O O . ALA A 1 134 ? -18.561 12.917 14.748 1.00 93.31 134 ALA A O 1
ATOM 984 N N . PRO A 1 135 ? -17.776 12.950 12.645 1.00 94.06 135 PRO A N 1
ATOM 985 C CA . PRO A 1 135 ? -19.099 12.806 12.053 1.00 94.06 135 PRO A CA 1
ATOM 986 C C . PRO A 1 135 ? -19.719 11.460 12.441 1.00 94.06 135 PRO A C 1
ATOM 988 O O . PRO A 1 135 ? -19.057 10.431 12.383 1.00 94.06 135 PRO A O 1
ATOM 991 N N . ALA A 1 136 ? -21.011 11.450 12.771 1.00 94.56 136 ALA A N 1
ATOM 992 C CA . ALA A 1 136 ? -21.741 10.215 13.082 1.00 94.56 136 ALA A CA 1
ATOM 993 C C . ALA A 1 136 ? -22.106 9.392 11.830 1.00 94.56 136 ALA A C 1
ATOM 995 O O . ALA A 1 136 ? -22.415 8.206 11.926 1.00 94.56 136 ALA A O 1
ATOM 996 N N . VAL A 1 137 ? -22.094 10.022 10.652 1.00 95.88 137 VAL A N 1
ATOM 997 C CA . VAL A 1 137 ? -22.422 9.399 9.365 1.00 95.88 137 VAL A CA 1
ATOM 998 C C . VAL A 1 137 ? -21.561 9.995 8.258 1.00 95.88 137 VAL A C 1
ATOM 1000 O O . VAL A 1 137 ? -21.256 11.187 8.266 1.00 95.88 137 VAL A O 1
ATOM 1003 N N . ASP A 1 138 ? -21.210 9.167 7.281 1.00 96.62 138 ASP A N 1
ATOM 1004 C CA . ASP A 1 138 ? -20.674 9.622 6.007 1.00 96.62 138 ASP A CA 1
ATOM 1005 C C . ASP A 1 138 ? -21.816 9.718 4.973 1.00 96.62 138 ASP A C 1
ATOM 1007 O O . ASP A 1 138 ? -22.329 8.684 4.539 1.00 96.62 138 ASP A O 1
ATOM 1011 N N . PRO A 1 139 ? -22.240 10.926 4.556 1.00 95.94 139 PRO A N 1
ATOM 1012 C CA . PRO A 1 139 ? -23.389 11.086 3.666 1.00 95.94 139 PRO A CA 1
ATOM 1013 C C . PRO A 1 139 ? -23.175 10.498 2.264 1.00 95.94 139 PRO A C 1
ATOM 1015 O O . PRO A 1 139 ? -24.157 10.167 1.602 1.00 95.94 139 PRO A O 1
ATOM 1018 N N . GLU A 1 140 ? -21.931 10.347 1.793 1.00 94.69 140 GLU A N 1
ATOM 1019 C CA . GLU A 1 140 ? -21.668 9.720 0.486 1.00 94.69 140 GLU A CA 1
ATOM 1020 C C . GLU A 1 140 ? -21.493 8.197 0.584 1.00 94.69 140 GLU A C 1
ATOM 1022 O O . GLU A 1 140 ? -21.403 7.524 -0.445 1.00 94.69 140 GLU A O 1
ATOM 1027 N N . CYS A 1 141 ? -21.411 7.651 1.801 1.00 95.31 141 CYS A N 1
ATOM 1028 C CA . CYS A 1 141 ? -21.269 6.220 2.050 1.00 95.31 141 CYS A CA 1
ATOM 1029 C C . CYS A 1 141 ? -22.014 5.812 3.339 1.00 95.31 141 CYS A C 1
ATOM 1031 O O . CYS A 1 141 ? -21.378 5.474 4.340 1.00 95.31 141 CYS A O 1
ATOM 1033 N N . PRO A 1 142 ? -23.361 5.834 3.341 1.00 96.25 142 PRO A N 1
ATOM 1034 C CA . PRO A 1 142 ? -24.166 5.533 4.529 1.00 96.25 142 PRO A CA 1
ATOM 1035 C C . PRO A 1 142 ? -24.024 4.083 5.024 1.00 96.25 142 PRO A C 1
ATOM 1037 O O . PRO A 1 142 ? -24.428 3.769 6.140 1.00 96.25 142 PRO A O 1
ATOM 1040 N N . GLU A 1 143 ? -23.459 3.182 4.215 1.00 97.00 143 GLU A N 1
ATOM 1041 C CA . GLU A 1 143 ? -23.124 1.810 4.605 1.00 97.00 143 GLU A CA 1
ATOM 1042 C C . GLU A 1 143 ? -21.947 1.740 5.588 1.00 97.00 143 GLU A C 1
ATOM 1044 O O . GLU A 1 143 ? -21.737 0.700 6.222 1.00 97.00 143 GLU A O 1
ATOM 1049 N N . LEU A 1 144 ? -21.166 2.820 5.704 1.00 97.62 144 LEU A N 1
ATOM 1050 C CA . LEU A 1 144 ? -20.041 2.896 6.619 1.00 97.62 144 LEU A CA 1
ATOM 1051 C C . LEU A 1 144 ? -20.521 2.948 8.070 1.00 97.62 144 LEU A C 1
ATOM 1053 O O . LEU A 1 144 ? -21.257 3.847 8.470 1.00 97.62 144 LEU A O 1
ATOM 1057 N N . MET A 1 145 ? -20.060 1.997 8.884 1.00 98.19 145 MET A N 1
ATOM 1058 C CA . MET A 1 145 ? -20.391 1.965 10.304 1.00 98.19 145 MET A CA 1
ATOM 1059 C C . MET A 1 145 ? -19.391 2.822 11.078 1.00 98.19 145 MET A C 1
ATOM 1061 O O . MET A 1 145 ? -18.234 2.439 11.230 1.00 98.19 145 MET A O 1
ATOM 1065 N N . ILE A 1 146 ? -19.819 3.959 11.609 1.00 98.06 146 ILE A N 1
ATOM 1066 C CA . ILE A 1 146 ? -18.956 4.797 12.445 1.00 98.06 146 ILE A CA 1
ATOM 1067 C C . ILE A 1 146 ? -19.151 4.405 13.910 1.00 98.06 146 ILE A C 1
ATOM 1069 O O . ILE A 1 146 ? -20.268 4.169 14.368 1.00 98.06 146 ILE A O 1
ATOM 1073 N N . ALA A 1 147 ? -18.048 4.224 14.630 1.00 97.00 147 ALA A N 1
ATOM 1074 C CA . ALA A 1 147 ? -18.059 3.784 16.014 1.00 97.00 147 ALA A CA 1
ATOM 1075 C C . ALA A 1 147 ? -18.328 4.958 16.966 1.00 97.00 147 ALA A C 1
ATOM 1077 O O . ALA A 1 147 ? -17.620 5.957 16.932 1.00 97.00 147 ALA A O 1
ATOM 1078 N N . GLU A 1 148 ? -19.306 4.802 17.858 1.00 93.56 148 GLU A N 1
ATOM 1079 C CA . GLU A 1 148 ? -19.588 5.768 18.935 1.00 93.56 148 GLU A CA 1
ATOM 1080 C C . GLU A 1 148 ? -18.615 5.636 20.122 1.00 93.56 148 GLU A C 1
ATOM 1082 O O . GLU A 1 148 ? -18.527 6.514 20.977 1.00 93.56 148 GLU A O 1
ATOM 1087 N N . SER A 1 149 ? -17.893 4.518 20.199 1.00 94.06 149 SER A N 1
ATOM 1088 C CA . SER A 1 149 ? -16.945 4.195 21.263 1.00 94.06 149 SER A CA 1
ATOM 1089 C C . SER A 1 149 ? -15.750 3.411 20.709 1.00 94.06 149 SER A C 1
ATOM 1091 O O . SER A 1 149 ? -15.849 2.854 19.607 1.00 94.06 149 SER A O 1
ATOM 1093 N N . PRO A 1 150 ? -14.619 3.356 21.446 1.00 96.69 150 PRO A N 1
ATOM 1094 C CA . PRO A 1 150 ? -13.442 2.617 21.009 1.00 96.69 150 PRO A CA 1
ATOM 1095 C C . PRO A 1 150 ? -13.765 1.166 20.646 1.00 96.69 150 PRO A C 1
ATOM 1097 O O . PRO A 1 150 ? -14.498 0.472 21.353 1.00 96.69 150 PRO A O 1
ATOM 1100 N N . LEU A 1 151 ? -13.213 0.711 19.526 1.00 97.69 151 LEU A N 1
ATOM 1101 C CA . LEU A 1 151 ? -13.438 -0.621 18.994 1.00 97.69 151 LEU A CA 1
ATOM 1102 C C . LEU A 1 151 ? -12.638 -1.673 19.757 1.00 97.69 151 LEU A C 1
ATOM 1104 O O . LEU A 1 151 ? -11.435 -1.515 19.980 1.00 97.69 151 LEU A O 1
ATOM 1108 N N . ASP A 1 152 ? -13.295 -2.798 20.038 1.00 97.44 152 ASP A N 1
ATOM 1109 C CA . ASP A 1 152 ? -12.628 -4.053 20.375 1.00 97.44 152 ASP A CA 1
ATOM 1110 C C . ASP A 1 152 ? -11.954 -4.626 19.118 1.00 97.44 152 ASP A C 1
ATOM 1112 O O . ASP A 1 152 ? -12.585 -5.298 18.296 1.00 97.44 152 ASP A O 1
ATOM 1116 N N . LEU A 1 153 ? -10.676 -4.290 18.935 1.00 97.44 153 LEU A N 1
ATOM 1117 C CA . LEU A 1 153 ? -9.914 -4.583 17.720 1.00 97.44 153 LEU A CA 1
ATOM 1118 C C . LEU A 1 153 ? -9.745 -6.084 17.452 1.00 97.44 153 LEU A C 1
ATOM 1120 O O . LEU A 1 153 ? -9.650 -6.476 16.291 1.00 97.44 153 LEU A O 1
ATOM 1124 N N . ALA A 1 154 ? -9.801 -6.930 18.481 1.00 96.25 154 ALA A N 1
ATOM 1125 C CA . ALA A 1 154 ? -9.687 -8.378 18.321 1.00 96.25 154 ALA A CA 1
ATOM 1126 C C . ALA A 1 154 ? -10.901 -9.005 17.602 1.00 96.25 154 ALA A C 1
ATOM 1128 O O . ALA A 1 154 ? -10.831 -10.134 17.126 1.00 96.25 154 ALA A O 1
ATOM 1129 N N . SER A 1 155 ? -12.021 -8.279 17.487 1.00 96.25 155 SER A N 1
ATOM 1130 C CA . SER A 1 155 ? -13.263 -8.778 16.873 1.00 96.25 155 SER A CA 1
ATOM 1131 C C . SER A 1 155 ? -13.319 -8.675 15.337 1.00 96.25 155 SER A C 1
ATOM 1133 O O . SER A 1 155 ? -14.328 -9.042 14.723 1.00 96.25 155 SER A O 1
ATOM 1135 N N . PHE A 1 156 ? -12.261 -8.166 14.700 1.00 98.19 156 PHE A N 1
ATOM 1136 C CA . PHE A 1 156 ? -12.228 -7.864 13.267 1.00 98.19 156 PHE A CA 1
ATOM 1137 C C . PHE A 1 156 ? -11.407 -8.875 12.466 1.00 98.19 156 PHE A C 1
ATOM 1139 O O . PHE A 1 156 ? -10.564 -9.591 12.994 1.00 98.19 156 PHE A O 1
ATOM 1146 N N . SER A 1 157 ? -11.657 -8.922 11.157 1.00 98.19 157 SER A N 1
ATOM 1147 C CA . SER A 1 157 ? -10.913 -9.764 10.212 1.00 98.19 157 SER A CA 1
ATOM 1148 C C . SER A 1 157 ? -9.620 -9.098 9.733 1.00 98.19 157 SER A C 1
ATOM 1150 O O . SER A 1 157 ? -8.693 -9.790 9.333 1.00 98.19 157 SER A O 1
ATOM 1152 N N . ALA A 1 158 ? -9.564 -7.763 9.746 1.00 98.50 158 ALA A N 1
ATOM 1153 C CA . ALA A 1 158 ? -8.369 -6.982 9.439 1.00 98.50 158 ALA A CA 1
ATOM 1154 C C . ALA A 1 158 ? -8.443 -5.600 10.098 1.00 98.50 158 ALA A C 1
ATOM 1156 O O . ALA A 1 158 ? -9.530 -5.025 10.219 1.00 98.50 158 ALA A O 1
ATOM 1157 N N . LEU A 1 159 ? -7.284 -5.058 10.464 1.00 98.88 159 LEU A N 1
ATOM 1158 C CA . LEU A 1 159 ? -7.125 -3.717 11.021 1.00 98.88 159 LEU A CA 1
ATOM 1159 C C . LEU A 1 159 ? -6.351 -2.831 10.045 1.00 98.88 159 LEU A C 1
ATOM 1161 O O . LEU A 1 159 ? -5.324 -3.246 9.516 1.00 98.88 159 LEU A O 1
ATOM 1165 N N . VAL A 1 160 ? -6.803 -1.595 9.857 1.00 98.88 160 VAL A N 1
ATOM 1166 C CA . VAL A 1 160 ? -6.045 -0.518 9.211 1.00 98.88 160 VAL A CA 1
ATOM 1167 C C . VAL A 1 160 ? -5.904 0.608 10.224 1.00 98.88 160 VAL A C 1
ATOM 1169 O O . VAL A 1 160 ? -6.901 1.188 10.649 1.00 98.88 160 VAL A O 1
ATOM 1172 N N . VAL A 1 161 ? -4.678 0.908 10.637 1.00 98.88 161 VAL A N 1
ATOM 1173 C CA . VAL A 1 161 ? -4.385 1.882 11.694 1.00 98.88 161 VAL A CA 1
ATOM 1174 C C . VAL A 1 161 ? -3.375 2.883 11.166 1.00 98.88 161 VAL A C 1
ATOM 1176 O O . VAL A 1 161 ? -2.363 2.488 10.588 1.00 98.88 161 VAL A O 1
ATOM 1179 N N . GLY A 1 162 ? -3.641 4.178 11.338 1.00 98.62 162 GLY A N 1
ATOM 1180 C CA . GLY A 1 162 ? -2.713 5.199 10.849 1.00 98.62 162 GLY A CA 1
ATOM 1181 C C . GLY A 1 162 ? -3.300 6.374 10.091 1.00 98.62 162 GLY A C 1
ATOM 1182 O O . GLY A 1 162 ? -2.901 7.499 10.397 1.00 98.62 162 GLY A O 1
ATOM 1183 N N . PRO A 1 163 ? -4.216 6.166 9.122 1.00 98.62 163 PRO A N 1
ATOM 1184 C CA . PRO A 1 163 ? -4.700 7.231 8.247 1.00 98.62 163 PRO A CA 1
ATOM 1185 C C . PRO A 1 163 ? -5.213 8.447 9.024 1.00 98.62 163 PRO A C 1
ATOM 1187 O O . PRO A 1 163 ? -6.286 8.426 9.631 1.00 98.62 163 PRO A O 1
ATOM 1190 N N . GLY A 1 164 ? -4.405 9.508 9.038 1.00 98.00 164 GLY A N 1
ATOM 1191 C CA . GLY A 1 164 ? -4.674 10.752 9.753 1.00 98.00 164 GLY A CA 1
ATOM 1192 C C . GLY A 1 164 ? -4.870 10.616 11.263 1.00 98.00 164 GLY A C 1
ATOM 1193 O O . GLY A 1 164 ? -5.579 11.439 11.824 1.00 98.00 164 GLY A O 1
ATOM 1194 N N . MET A 1 165 ? -4.322 9.590 11.922 1.00 98.12 165 MET A N 1
ATOM 1195 C CA . MET A 1 165 ? -4.599 9.296 13.336 1.00 98.12 165 MET A CA 1
ATOM 1196 C C . MET A 1 165 ? -3.932 10.251 14.339 1.00 98.12 165 MET A C 1
ATOM 1198 O O . MET A 1 165 ? -4.194 10.137 15.534 1.00 98.12 165 MET A O 1
ATOM 1202 N N . GLY A 1 166 ? -3.063 11.163 13.890 1.00 97.81 166 GLY A N 1
ATOM 1203 C CA . GLY A 1 166 ? -2.254 11.999 14.780 1.00 97.81 166 GLY A CA 1
ATOM 1204 C C . GLY A 1 166 ? -1.197 11.192 15.545 1.00 97.81 166 GLY A C 1
ATOM 1205 O O . GLY A 1 166 ? -1.126 9.971 15.437 1.00 97.81 166 GLY A O 1
ATOM 1206 N N . THR A 1 167 ? -0.352 11.867 16.323 1.00 97.88 167 THR A N 1
ATOM 1207 C CA . THR A 1 167 ? 0.751 11.230 17.076 1.00 97.88 167 THR A CA 1
ATOM 1208 C C . THR A 1 167 ? 0.648 11.415 18.594 1.00 97.88 167 THR A C 1
ATOM 1210 O O . THR A 1 167 ? 1.606 11.168 19.324 1.00 97.88 167 THR A O 1
ATOM 1213 N N . GLY A 1 168 ? -0.519 11.839 19.088 1.00 97.12 168 GLY A N 1
ATOM 1214 C CA . GLY A 1 168 ? -0.770 12.051 20.514 1.00 97.12 168 GLY A CA 1
ATOM 1215 C C . GLY A 1 168 ? -0.916 10.754 21.319 1.00 97.12 168 GLY A C 1
ATOM 1216 O O . GLY A 1 168 ? -0.935 9.648 20.779 1.00 97.12 168 GLY A O 1
ATOM 1217 N N . GLU A 1 169 ? -1.080 10.885 22.639 1.00 96.94 169 GLU A N 1
ATOM 1218 C CA . GLU A 1 169 ? -1.163 9.744 23.569 1.00 96.94 169 GLU A CA 1
ATOM 1219 C C . GLU A 1 169 ? -2.293 8.760 23.225 1.00 96.94 169 GLU A C 1
ATOM 1221 O O . GLU A 1 169 ? -2.100 7.545 23.300 1.00 96.94 169 GLU A O 1
ATOM 1226 N N . LYS A 1 170 ? -3.459 9.267 22.793 1.00 96.62 170 LYS A N 1
ATOM 1227 C CA . LYS A 1 170 ? -4.590 8.437 22.341 1.00 96.62 170 LYS A CA 1
ATOM 1228 C C . LYS A 1 170 ? -4.191 7.569 21.145 1.00 96.62 170 LYS A C 1
ATOM 1230 O O . LYS A 1 170 ? -4.484 6.375 21.132 1.00 96.62 170 LYS A O 1
ATOM 1235 N N . SER A 1 171 ? -3.491 8.154 20.178 1.00 98.19 171 SER A N 1
ATOM 1236 C CA . SER A 1 171 ? -3.010 7.489 18.967 1.00 98.19 171 SER A CA 1
ATOM 1237 C C . SER A 1 171 ? -1.967 6.424 19.305 1.00 98.19 171 SER A C 1
ATOM 1239 O O . SER A 1 171 ? -2.100 5.280 18.878 1.00 98.19 171 SER A O 1
ATOM 1241 N N . VAL A 1 172 ? -0.989 6.754 20.156 1.00 98.44 172 VAL A N 1
ATOM 1242 C CA . VAL A 1 172 ? 0.020 5.799 20.648 1.00 98.44 172 VAL A CA 1
ATOM 1243 C C . VAL A 1 172 ? -0.645 4.606 21.335 1.00 98.44 172 VAL A C 1
ATOM 1245 O O . VAL A 1 172 ? -0.317 3.461 21.030 1.00 98.44 172 VAL A O 1
ATOM 1248 N N . LYS A 1 173 ? -1.610 4.860 22.226 1.00 98.06 173 LYS A N 1
ATOM 1249 C CA . LYS A 1 173 ? -2.337 3.800 22.930 1.00 98.06 173 LYS A CA 1
ATOM 1250 C C . LYS A 1 173 ? -3.097 2.893 21.960 1.00 98.06 173 LYS A C 1
ATOM 1252 O O . LYS A 1 173 ? -2.983 1.679 22.059 1.00 98.06 173 LYS A O 1
ATOM 1257 N N . ARG A 1 174 ? -3.839 3.463 21.005 1.00 98.19 174 ARG A N 1
ATOM 1258 C CA . ARG A 1 174 ? -4.598 2.668 20.022 1.00 98.19 174 ARG A CA 1
ATOM 1259 C C . ARG A 1 174 ? -3.702 1.879 19.076 1.00 98.19 174 ARG A C 1
ATOM 1261 O O . ARG A 1 174 ? -4.066 0.768 18.702 1.00 98.19 174 ARG A O 1
ATOM 1268 N N . LEU A 1 175 ? -2.534 2.414 18.721 1.00 98.62 175 LEU A N 1
ATOM 1269 C CA . LEU A 1 175 ? -1.535 1.663 17.967 1.00 98.62 175 LEU A CA 1
ATOM 1270 C C . LEU A 1 175 ? -1.024 0.464 18.776 1.00 98.62 175 LEU A C 1
ATOM 1272 O O . LEU A 1 175 ? -0.990 -0.641 18.245 1.00 98.62 175 LEU A O 1
ATOM 1276 N N . LEU A 1 176 ? -0.695 0.655 20.057 1.00 97.94 176 LEU A N 1
ATOM 1277 C CA . LEU A 1 176 ? -0.277 -0.437 20.940 1.00 97.94 176 LEU A CA 1
ATOM 1278 C C . LEU A 1 176 ? -1.372 -1.508 21.079 1.00 97.94 176 LEU A C 1
ATOM 1280 O O . LEU A 1 176 ? -1.089 -2.692 20.913 1.00 97.94 176 LEU A O 1
ATOM 1284 N N . ASP A 1 177 ? -2.629 -1.103 21.295 1.00 97.94 177 ASP A N 1
ATOM 1285 C CA . ASP A 1 177 ? -3.771 -2.028 21.342 1.00 97.94 177 ASP A CA 1
ATOM 1286 C C . ASP A 1 177 ? -3.863 -2.875 20.056 1.00 97.94 177 ASP A C 1
ATOM 1288 O O . ASP A 1 177 ? -4.108 -4.080 20.114 1.00 97.94 177 ASP A O 1
ATOM 1292 N N . ALA A 1 178 ? -3.644 -2.261 18.886 1.00 98.25 178 ALA A N 1
ATOM 1293 C CA . ALA A 1 178 ? -3.661 -2.953 17.599 1.00 98.25 178 ALA A CA 1
ATOM 1294 C C . ALA A 1 178 ? -2.485 -3.933 17.443 1.00 98.25 178 ALA A C 1
ATOM 1296 O O . ALA A 1 178 ? -2.678 -5.056 16.973 1.00 98.25 178 ALA A O 1
ATOM 1297 N N . ILE A 1 179 ? -1.281 -3.537 17.873 1.00 97.81 179 ILE A N 1
ATOM 1298 C CA . ILE A 1 179 ? -0.081 -4.390 17.873 1.00 97.81 179 ILE A CA 1
ATOM 1299 C C . ILE A 1 179 ? -0.263 -5.605 18.795 1.00 97.81 179 ILE A C 1
ATOM 1301 O O . ILE A 1 179 ? 0.232 -6.684 18.472 1.00 97.81 179 ILE A O 1
ATOM 1305 N N . HIS A 1 180 ? -1.035 -5.485 19.875 1.00 96.69 180 HIS A N 1
ATOM 1306 C CA . HIS A 1 180 ? -1.326 -6.591 20.794 1.00 96.69 180 HIS A CA 1
ATOM 1307 C C . HIS A 1 180 ? -2.446 -7.540 20.332 1.00 96.69 180 HIS A C 1
ATOM 1309 O O . HIS A 1 180 ? -2.681 -8.565 20.966 1.00 96.69 180 HIS A O 1
ATOM 1315 N N . CYS A 1 181 ? -3.145 -7.259 19.227 1.00 96.12 181 CYS A N 1
ATOM 1316 C CA . CYS A 1 181 ? -4.203 -8.144 18.723 1.00 96.12 181 CYS A CA 1
ATOM 1317 C C . CYS A 1 181 ? -3.609 -9.362 17.994 1.00 96.12 181 CYS A C 1
ATOM 1319 O O . CYS A 1 181 ? -3.547 -9.344 16.769 1.00 96.12 181 CYS A O 1
ATOM 1321 N N . GLU A 1 182 ? -3.095 -10.368 18.707 1.00 88.75 182 GLU A N 1
ATOM 1322 C CA . GLU A 1 182 ? -2.192 -11.415 18.174 1.00 88.75 182 GLU A CA 1
ATOM 1323 C C . GLU A 1 182 ? -2.675 -12.178 16.928 1.00 88.75 182 GLU A C 1
ATOM 1325 O O . GLU A 1 182 ? -1.829 -12.622 16.151 1.00 88.75 182 GLU A O 1
ATOM 1330 N N . ASP A 1 183 ? -3.991 -12.292 16.719 1.00 93.38 183 ASP A N 1
ATOM 1331 C CA . ASP A 1 183 ? -4.603 -13.098 15.652 1.00 93.38 183 ASP A CA 1
ATOM 1332 C C . ASP A 1 183 ? -5.189 -12.274 14.490 1.00 93.38 183 ASP A C 1
ATOM 1334 O O . ASP A 1 183 ? -5.647 -12.839 13.495 1.00 93.38 183 ASP A O 1
ATOM 1338 N N . THR A 1 184 ? -5.185 -10.940 14.575 1.00 97.00 184 THR A N 1
ATOM 1339 C CA . THR A 1 184 ? -5.839 -10.086 13.569 1.00 97.00 184 THR A CA 1
ATOM 1340 C C . THR A 1 184 ? -4.823 -9.438 12.630 1.00 97.00 184 THR A C 1
ATOM 1342 O O . THR A 1 184 ? -4.031 -8.620 13.076 1.00 97.00 184 THR A O 1
ATOM 1345 N N . PRO A 1 185 ? -4.826 -9.700 11.318 1.00 98.06 185 PRO A N 1
ATOM 1346 C CA . PRO A 1 185 ? -3.937 -9.006 10.388 1.00 98.06 185 PRO A CA 1
ATOM 1347 C C . PRO A 1 185 ? -3.989 -7.469 10.496 1.00 98.06 185 PRO A C 1
ATOM 1349 O O . PRO A 1 185 ? -5.067 -6.890 10.652 1.00 98.06 185 PRO A O 1
ATOM 1352 N N . LEU A 1 186 ? -2.832 -6.811 10.389 1.00 98.62 186 LEU A N 1
ATOM 1353 C CA . LEU A 1 186 ? -2.663 -5.381 10.671 1.00 98.62 186 LEU A CA 1
ATOM 1354 C C . LEU A 1 186 ? -2.004 -4.637 9.503 1.00 98.62 186 LEU A C 1
ATOM 1356 O O . LEU A 1 186 ? -0.947 -5.032 9.024 1.00 98.62 186 LEU A O 1
ATOM 1360 N N . VAL A 1 187 ? -2.596 -3.526 9.075 1.00 98.88 187 VAL A N 1
ATOM 1361 C CA . VAL A 1 187 ? -2.023 -2.582 8.109 1.00 98.88 187 VAL A CA 1
ATOM 1362 C C . VAL A 1 187 ? -1.713 -1.278 8.837 1.00 98.88 187 VAL A C 1
ATOM 1364 O O . VAL A 1 187 ? -2.616 -0.665 9.406 1.00 98.88 187 VAL A O 1
ATOM 1367 N N . LEU A 1 188 ? -0.450 -0.855 8.811 1.00 98.88 188 LEU A N 1
ATOM 1368 C CA . LEU A 1 188 ? 0.028 0.395 9.394 1.00 98.88 188 LEU A CA 1
ATOM 1369 C C . LEU A 1 188 ? 0.401 1.389 8.293 1.00 98.88 188 LEU A C 1
ATOM 1371 O O . LEU A 1 188 ? 1.224 1.086 7.426 1.00 98.88 188 LEU A O 1
ATOM 1375 N N . ASP A 1 189 ? -0.174 2.588 8.358 1.00 98.69 189 ASP A N 1
ATOM 1376 C CA . ASP A 1 189 ? 0.067 3.667 7.393 1.00 98.69 189 ASP A CA 1
ATOM 1377 C C . ASP A 1 189 ? 0.300 5.013 8.098 1.00 98.69 189 ASP A C 1
ATOM 1379 O O . ASP A 1 189 ? -0.018 5.182 9.274 1.00 98.69 189 ASP A O 1
ATOM 1383 N N . ALA A 1 190 ? 0.844 5.990 7.377 1.00 98.06 190 ALA A N 1
ATOM 1384 C CA . ALA A 1 190 ? 0.863 7.397 7.780 1.00 98.06 190 ALA A CA 1
ATOM 1385 C C . ALA A 1 190 ? 1.332 7.670 9.233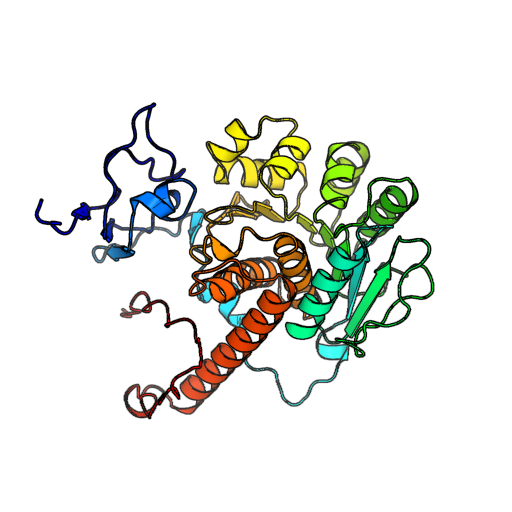 1.00 98.06 190 ALA A C 1
ATOM 1387 O O . ALA A 1 190 ? 2.464 7.364 9.625 1.00 98.06 190 ALA A O 1
ATOM 1388 N N . ASP A 1 191 ? 0.461 8.264 10.055 1.00 98.56 191 ASP A N 1
ATOM 1389 C CA . ASP A 1 191 ? 0.784 8.690 11.417 1.00 98.56 191 ASP A CA 1
ATOM 1390 C C . ASP A 1 191 ? 1.148 7.484 12.323 1.00 98.56 191 ASP A C 1
ATOM 1392 O O . ASP A 1 191 ? 1.999 7.632 13.200 1.00 98.56 191 ASP A O 1
ATOM 1396 N N . ALA A 1 192 ? 0.638 6.268 12.061 1.00 98.69 192 ALA A N 1
ATOM 1397 C CA . ALA A 1 192 ? 1.067 5.061 12.786 1.00 98.69 192 ALA A CA 1
ATOM 1398 C C . ALA A 1 192 ? 2.543 4.725 12.525 1.00 98.69 192 ALA A C 1
ATOM 1400 O O . ALA A 1 192 ? 3.270 4.364 13.449 1.00 98.69 192 ALA A O 1
ATOM 1401 N N . LEU A 1 193 ? 3.004 4.889 11.280 1.00 98.69 193 LEU A N 1
ATOM 1402 C CA . LEU A 1 193 ? 4.411 4.697 10.911 1.00 98.69 193 LEU A CA 1
ATOM 1403 C C . LEU A 1 193 ? 5.303 5.769 11.540 1.00 98.69 193 LEU A C 1
ATOM 1405 O O . LEU A 1 193 ? 6.437 5.484 11.919 1.00 98.69 193 LEU A O 1
ATOM 1409 N N . THR A 1 194 ? 4.785 6.991 11.683 1.00 98.31 194 THR A N 1
ATOM 1410 C CA . THR A 1 194 ? 5.495 8.071 12.379 1.00 98.31 194 THR A CA 1
ATOM 1411 C C . THR A 1 194 ? 5.672 7.742 13.861 1.00 98.31 194 THR A C 1
ATOM 1413 O O . THR A 1 194 ? 6.798 7.794 14.351 1.00 98.31 194 THR A O 1
ATOM 1416 N N . ILE A 1 195 ? 4.607 7.316 14.550 1.00 98.44 195 ILE A N 1
ATOM 1417 C CA . ILE A 1 195 ? 4.685 6.878 15.953 1.00 98.44 195 ILE A CA 1
ATOM 1418 C C . ILE A 1 195 ? 5.680 5.719 16.100 1.00 98.44 195 ILE A C 1
ATOM 1420 O O . ILE A 1 195 ? 6.520 5.733 16.999 1.00 98.44 195 ILE A O 1
ATOM 1424 N N . LEU A 1 196 ? 5.614 4.732 15.203 1.00 97.88 196 LEU A N 1
ATOM 1425 C CA . LEU A 1 196 ? 6.502 3.572 15.208 1.00 97.88 196 LEU A CA 1
ATOM 1426 C C . LEU A 1 196 ? 7.977 3.971 15.027 1.00 97.88 196 LEU A C 1
ATOM 1428 O O . LEU A 1 196 ? 8.858 3.408 15.673 1.00 97.88 196 LEU A O 1
ATOM 1432 N N . ALA A 1 197 ? 8.268 4.963 14.183 1.00 97.31 197 ALA A N 1
ATOM 1433 C CA . ALA A 1 197 ? 9.626 5.474 13.995 1.00 97.31 197 ALA A CA 1
ATOM 1434 C C . ALA A 1 197 ? 10.170 6.203 15.239 1.00 97.31 197 ALA A C 1
ATOM 1436 O O . ALA A 1 197 ? 11.370 6.149 15.509 1.00 97.31 197 ALA A O 1
ATOM 1437 N N . GLU A 1 198 ? 9.298 6.871 15.997 1.00 96.75 198 GLU A N 1
ATOM 1438 C CA . GLU A 1 198 ? 9.656 7.639 17.197 1.00 96.75 198 GLU A CA 1
ATOM 1439 C C . GLU A 1 198 ? 9.760 6.777 18.466 1.00 96.75 198 GLU A C 1
ATOM 1441 O O . GLU A 1 198 ? 10.389 7.199 19.437 1.00 96.75 198 GLU A O 1
ATOM 1446 N N . LYS A 1 199 ? 9.170 5.573 18.461 1.00 95.88 199 LYS A N 1
ATOM 1447 C CA . LYS A 1 199 ? 9.054 4.680 19.623 1.00 95.88 199 LYS A CA 1
ATOM 1448 C C . LYS A 1 199 ? 9.650 3.299 19.345 1.00 95.88 199 LYS A C 1
ATOM 1450 O O . LYS A 1 199 ? 8.933 2.409 18.883 1.00 95.88 199 LYS A O 1
ATOM 1455 N N . PRO A 1 200 ? 10.950 3.095 19.619 1.00 92.12 200 PRO A N 1
ATOM 1456 C CA . PRO A 1 200 ? 11.630 1.824 19.367 1.00 92.12 200 PRO A CA 1
ATOM 1457 C C . PRO A 1 200 ? 10.975 0.640 20.083 1.00 92.12 200 PRO A C 1
ATOM 1459 O O . PRO A 1 200 ? 10.906 -0.444 19.517 1.00 92.12 200 PRO A O 1
ATOM 1462 N N . GLU A 1 201 ? 10.412 0.869 21.271 1.00 94.81 201 GLU A N 1
ATOM 1463 C CA . GLU A 1 201 ? 9.668 -0.135 22.029 1.00 94.81 201 GLU A CA 1
ATOM 1464 C C . GLU A 1 201 ? 8.488 -0.718 21.232 1.00 94.81 201 GLU A C 1
ATOM 1466 O O . GLU A 1 201 ? 8.235 -1.916 21.287 1.00 94.81 201 GLU A O 1
ATOM 1471 N N . LEU A 1 202 ? 7.809 0.089 20.406 1.00 95.50 202 LEU A N 1
ATOM 1472 C CA . LEU A 1 202 ? 6.715 -0.397 19.561 1.00 95.50 202 LEU A CA 1
ATOM 1473 C C . LEU A 1 202 ? 7.217 -1.215 18.367 1.00 95.50 202 LEU A C 1
ATOM 1475 O O . LEU A 1 202 ? 6.491 -2.077 17.880 1.00 95.50 202 LEU A O 1
ATOM 1479 N N . GLN A 1 203 ? 8.437 -0.960 17.882 1.00 93.12 203 GLN A N 1
ATOM 1480 C CA . GLN A 1 203 ? 9.047 -1.780 16.829 1.00 93.12 203 GLN A CA 1
ATOM 1481 C C . GLN A 1 203 ? 9.417 -3.165 17.353 1.00 93.12 203 GLN A C 1
ATOM 1483 O O . GLN A 1 203 ? 9.226 -4.152 16.645 1.00 93.12 203 GLN A O 1
ATOM 1488 N N . GLU A 1 204 ? 9.903 -3.242 18.593 1.00 93.19 204 GLU A N 1
ATOM 1489 C CA . GLU A 1 204 ? 10.198 -4.511 19.259 1.00 93.19 204 GLU A CA 1
ATOM 1490 C C . GLU A 1 204 ? 8.922 -5.345 19.447 1.00 93.19 204 GLU A C 1
ATOM 1492 O O . GLU A 1 204 ? 8.906 -6.516 19.069 1.00 93.19 204 GLU A O 1
ATOM 1497 N N . GLU A 1 205 ? 7.831 -4.733 19.921 1.00 94.31 205 GLU A N 1
ATOM 1498 C CA . GLU A 1 205 ? 6.521 -5.399 20.028 1.00 94.31 205 GLU A CA 1
ATOM 1499 C C . GLU A 1 205 ? 5.963 -5.823 18.659 1.00 94.31 205 GLU A C 1
ATOM 1501 O O . GLU A 1 205 ? 5.364 -6.888 18.507 1.00 94.31 205 GLU A O 1
ATOM 1506 N N . LEU A 1 206 ? 6.183 -5.020 17.614 1.00 94.19 206 LEU A N 1
ATOM 1507 C CA . LEU A 1 206 ? 5.761 -5.380 16.263 1.00 94.19 206 LEU A CA 1
ATOM 1508 C C . LEU A 1 206 ? 6.519 -6.603 15.729 1.00 94.19 206 LEU A C 1
ATOM 1510 O O . LEU A 1 206 ? 5.926 -7.452 15.066 1.00 94.19 206 LEU A O 1
ATOM 1514 N N . LEU A 1 207 ? 7.815 -6.711 16.027 1.00 92.75 207 LEU A N 1
ATOM 1515 C CA . LEU A 1 207 ? 8.668 -7.803 15.560 1.00 92.75 207 LEU A CA 1
ATOM 1516 C C . LEU A 1 207 ? 8.293 -9.159 16.183 1.00 92.75 207 LEU A C 1
ATOM 1518 O O . LEU A 1 207 ? 8.516 -10.205 15.564 1.00 92.75 207 LEU A O 1
ATOM 1522 N N . THR A 1 208 ? 7.738 -9.162 17.399 1.00 91.50 208 THR A N 1
ATOM 1523 C CA . THR A 1 208 ? 7.294 -10.381 18.103 1.00 91.50 208 THR A CA 1
ATOM 1524 C C . THR A 1 208 ? 5.883 -10.821 17.704 1.00 91.50 208 THR A C 1
ATOM 1526 O O . THR A 1 208 ? 5.476 -11.949 18.004 1.00 91.50 208 THR A O 1
ATOM 1529 N N . ARG A 1 209 ? 5.149 -9.966 16.985 1.00 93.38 209 ARG A N 1
ATOM 1530 C CA . ARG A 1 209 ? 3.787 -10.222 16.527 1.00 93.38 209 ARG A CA 1
ATOM 1531 C C . ARG A 1 209 ? 3.712 -11.430 15.589 1.00 93.38 209 ARG A C 1
ATOM 1533 O O . ARG A 1 209 ? 4.482 -11.562 14.639 1.00 93.38 209 ARG A O 1
ATOM 1540 N N . ARG A 1 210 ? 2.729 -12.306 15.832 1.00 90.75 210 ARG A N 1
ATOM 1541 C CA . ARG A 1 210 ? 2.476 -13.502 15.007 1.00 90.75 210 ARG A CA 1
ATOM 1542 C C . ARG A 1 210 ? 1.558 -13.226 13.823 1.00 90.75 210 ARG A C 1
ATOM 1544 O O . ARG A 1 210 ? 1.820 -13.724 12.729 1.00 90.75 210 ARG A O 1
ATOM 1551 N N . ALA A 1 211 ? 0.491 -12.454 14.035 1.00 93.62 211 ALA A N 1
ATOM 1552 C CA . ALA A 1 211 ? -0.384 -12.043 12.949 1.00 93.62 211 ALA A CA 1
ATOM 1553 C C . ALA A 1 211 ? 0.369 -11.224 11.899 1.00 93.62 211 ALA A C 1
ATOM 1555 O O . ALA A 1 211 ? 1.264 -10.425 12.183 1.00 93.62 211 ALA A O 1
ATOM 1556 N N . MET A 1 212 ? -0.064 -11.412 10.659 1.00 92.81 212 MET A N 1
ATOM 1557 C CA . MET A 1 212 ? 0.517 -10.759 9.500 1.00 92.81 212 MET A CA 1
ATOM 1558 C C . MET A 1 212 ? 0.390 -9.239 9.608 1.00 92.81 212 MET A C 1
ATOM 1560 O O . MET A 1 212 ? -0.675 -8.717 9.943 1.00 92.81 212 MET A O 1
ATOM 1564 N N . THR A 1 213 ? 1.476 -8.539 9.294 1.00 97.62 213 THR A N 1
ATOM 1565 C CA . THR A 1 213 ? 1.547 -7.078 9.364 1.00 97.62 213 THR A CA 1
ATOM 1566 C C . THR A 1 213 ? 2.028 -6.514 8.032 1.00 97.62 213 THR A C 1
ATOM 1568 O O . THR A 1 213 ? 2.961 -7.052 7.435 1.00 97.62 213 THR A O 1
ATOM 1571 N N . VAL A 1 214 ? 1.406 -5.427 7.575 1.00 98.75 214 VAL A N 1
ATOM 1572 C CA . VAL A 1 214 ? 1.804 -4.648 6.398 1.00 98.75 214 VAL A CA 1
ATOM 1573 C C . VAL A 1 214 ? 2.121 -3.222 6.824 1.00 98.75 214 VAL A C 1
ATOM 1575 O O . VAL A 1 214 ? 1.298 -2.582 7.470 1.00 98.75 214 VAL A O 1
ATOM 1578 N N . LEU A 1 215 ? 3.278 -2.702 6.429 1.00 98.81 215 LEU A N 1
ATOM 1579 C CA . LEU A 1 215 ? 3.633 -1.289 6.562 1.00 98.81 215 LEU A CA 1
ATOM 1580 C C . LEU A 1 215 ? 3.615 -0.657 5.173 1.00 98.81 215 LEU A C 1
ATOM 1582 O O . LEU A 1 215 ? 4.203 -1.204 4.239 1.00 98.81 215 LEU A O 1
ATOM 1586 N N . THR A 1 216 ? 2.994 0.512 5.031 1.00 98.69 216 THR A N 1
ATOM 1587 C CA . THR A 1 216 ? 2.863 1.203 3.737 1.00 98.69 216 THR A CA 1
ATOM 1588 C C . THR A 1 216 ? 3.631 2.530 3.672 1.00 98.69 216 THR A C 1
ATOM 1590 O O . THR A 1 216 ? 3.028 3.551 3.338 1.00 98.69 216 THR A O 1
ATOM 1593 N N . PRO A 1 217 ? 4.943 2.583 3.982 1.00 98.56 217 PRO A N 1
ATOM 1594 C CA . PRO A 1 217 ? 5.669 3.845 4.063 1.00 98.56 217 PRO A CA 1
ATOM 1595 C C . PRO A 1 217 ? 5.868 4.494 2.690 1.00 98.56 217 PRO A C 1
ATOM 1597 O O . PRO A 1 217 ? 6.209 3.840 1.704 1.00 98.56 217 PRO A O 1
ATOM 1600 N N . HIS A 1 218 ? 5.741 5.816 2.620 1.00 97.38 218 HIS A N 1
ATOM 1601 C CA . HIS A 1 218 ? 6.390 6.606 1.571 1.00 97.38 218 HIS A CA 1
ATOM 1602 C C . HIS A 1 218 ? 7.886 6.810 1.899 1.00 97.38 218 HIS A C 1
ATOM 1604 O O . HIS A 1 218 ? 8.300 6.559 3.034 1.00 97.38 218 HIS A O 1
ATOM 1610 N N . PRO A 1 219 ? 8.726 7.337 0.984 1.00 97.56 219 PRO A N 1
ATOM 1611 C CA . PRO A 1 219 ? 10.178 7.396 1.198 1.00 97.56 219 PRO A CA 1
ATOM 1612 C C . PRO A 1 219 ? 10.600 8.141 2.472 1.00 97.56 219 PRO A C 1
ATOM 1614 O O . PRO A 1 219 ? 11.492 7.689 3.182 1.00 97.56 219 PRO A O 1
ATOM 1617 N N . LEU A 1 220 ? 9.916 9.238 2.818 1.00 97.69 220 LEU A N 1
ATOM 1618 C CA . LEU A 1 220 ? 10.177 9.968 4.065 1.00 97.69 220 LEU A CA 1
ATOM 1619 C C . LEU A 1 220 ? 9.806 9.175 5.341 1.00 97.69 220 LEU A C 1
ATOM 1621 O O . LEU A 1 220 ? 10.544 9.245 6.318 1.00 97.69 220 LEU A O 1
ATOM 1625 N N . GLU A 1 221 ? 8.719 8.400 5.354 1.00 98.19 221 GLU A N 1
ATOM 1626 C CA . GLU A 1 221 ? 8.352 7.518 6.474 1.00 98.19 221 GLU A CA 1
ATOM 1627 C C . GLU A 1 221 ? 9.349 6.363 6.595 1.00 98.19 221 GLU A C 1
ATOM 1629 O O . GLU A 1 221 ? 9.826 6.078 7.689 1.00 98.19 221 GLU A O 1
ATOM 1634 N N . ALA A 1 222 ? 9.730 5.749 5.469 1.00 98.31 222 ALA A N 1
ATOM 1635 C CA . ALA A 1 222 ? 10.721 4.676 5.442 1.00 98.31 222 ALA A CA 1
ATOM 1636 C C . ALA A 1 222 ? 12.081 5.149 5.970 1.00 98.31 222 ALA A C 1
ATOM 1638 O O . ALA A 1 222 ? 12.690 4.471 6.792 1.00 98.31 222 ALA A O 1
ATOM 1639 N N . ALA A 1 223 ? 12.533 6.335 5.555 1.00 98.19 223 ALA A N 1
ATOM 1640 C CA . ALA A 1 223 ? 13.770 6.934 6.044 1.00 98.19 223 ALA A CA 1
ATOM 1641 C C . ALA A 1 223 ? 13.740 7.157 7.564 1.00 98.19 223 ALA A C 1
ATOM 1643 O O . ALA A 1 223 ? 14.716 6.848 8.245 1.00 98.19 223 ALA A O 1
ATOM 1644 N N . LYS A 1 224 ? 12.609 7.620 8.115 1.00 97.62 224 LYS A N 1
ATOM 1645 C CA . LYS A 1 224 ? 12.433 7.758 9.569 1.00 97.62 224 LYS A CA 1
ATOM 1646 C C . LYS A 1 224 ? 12.494 6.407 10.285 1.00 97.62 224 LYS A C 1
ATOM 1648 O O . LYS A 1 224 ? 13.241 6.288 11.251 1.00 97.62 224 LYS A O 1
ATOM 1653 N N . LEU A 1 225 ? 11.764 5.399 9.798 1.00 97.38 225 LEU A N 1
ATOM 1654 C CA . LEU A 1 225 ? 11.762 4.046 10.374 1.00 97.38 225 LEU A CA 1
ATOM 1655 C C . LEU A 1 225 ? 13.170 3.431 10.382 1.00 97.38 225 LEU A C 1
ATOM 1657 O O . LEU A 1 225 ? 13.607 2.911 11.402 1.00 97.38 225 LEU A O 1
ATOM 1661 N N . LEU A 1 226 ? 13.904 3.579 9.275 1.00 96.56 226 LEU A N 1
ATOM 1662 C CA . LEU A 1 226 ? 15.273 3.080 9.100 1.00 96.56 226 LEU A CA 1
ATOM 1663 C C . LEU A 1 226 ? 16.342 3.948 9.784 1.00 96.56 226 LEU A C 1
ATOM 1665 O O . LEU A 1 226 ? 17.522 3.600 9.744 1.00 96.56 226 LEU A O 1
ATOM 1669 N N . ARG A 1 227 ? 15.965 5.103 10.355 1.00 95.75 227 ARG A N 1
ATOM 1670 C CA . ARG A 1 227 ? 16.888 6.140 10.858 1.00 95.75 227 ARG A CA 1
ATOM 1671 C C . ARG A 1 227 ? 17.963 6.517 9.833 1.00 95.75 227 ARG A C 1
ATOM 1673 O O . ARG A 1 227 ? 19.139 6.675 10.159 1.00 95.75 227 ARG A O 1
ATOM 1680 N N . ASN A 1 228 ? 17.541 6.657 8.583 1.00 97.00 228 ASN A N 1
ATOM 1681 C CA . ASN A 1 228 ? 18.395 6.936 7.439 1.00 97.00 228 ASN A CA 1
ATOM 1682 C C . ASN A 1 228 ? 17.918 8.193 6.687 1.00 97.00 228 ASN A C 1
ATOM 1684 O O . ASN A 1 228 ? 16.928 8.827 7.053 1.00 97.00 228 ASN A O 1
ATOM 1688 N N . LYS A 1 229 ? 18.641 8.588 5.639 1.00 97.81 229 LYS A N 1
ATOM 1689 C CA . LYS A 1 229 ? 18.285 9.703 4.759 1.00 97.81 229 LYS A CA 1
ATOM 1690 C C . LYS A 1 229 ? 17.357 9.240 3.639 1.00 97.81 229 LYS A C 1
ATOM 1692 O O . LYS A 1 229 ? 17.460 8.111 3.161 1.00 97.81 229 LYS A O 1
ATOM 1697 N N . VAL A 1 230 ? 16.480 10.132 3.179 1.00 97.75 230 VAL A N 1
ATOM 1698 C CA . VAL A 1 230 ? 15.540 9.838 2.083 1.00 97.75 230 VAL A CA 1
ATOM 1699 C C . VAL A 1 230 ? 16.290 9.524 0.790 1.00 97.75 230 VAL A C 1
ATOM 1701 O O . VAL A 1 230 ? 15.892 8.628 0.053 1.00 97.75 230 VAL A O 1
ATOM 1704 N N . GLU A 1 231 ? 17.401 10.216 0.541 1.00 96.75 231 GLU A N 1
ATOM 1705 C CA . GLU A 1 231 ? 18.246 10.018 -0.637 1.00 96.75 231 GLU A CA 1
ATOM 1706 C C . GLU A 1 231 ? 18.841 8.606 -0.671 1.00 96.75 231 GLU A C 1
ATOM 1708 O O . GLU A 1 231 ? 18.875 7.986 -1.730 1.00 96.75 231 GLU A O 1
ATOM 1713 N N . GLU A 1 232 ? 19.241 8.069 0.486 1.00 97.25 232 GLU A N 1
ATOM 1714 C CA . GLU A 1 232 ? 19.738 6.694 0.598 1.00 97.25 232 GLU A CA 1
ATOM 1715 C C . GLU A 1 232 ? 18.618 5.685 0.335 1.00 97.25 232 GLU A C 1
ATOM 1717 O O . GLU A 1 232 ? 18.806 4.747 -0.436 1.00 97.25 232 GLU A O 1
ATOM 1722 N N . VAL A 1 233 ? 17.422 5.903 0.897 1.00 97.50 233 VAL A N 1
ATOM 1723 C CA . VAL A 1 233 ? 16.257 5.041 0.628 1.00 97.50 233 VAL A CA 1
ATOM 1724 C C . VAL A 1 233 ? 15.922 5.016 -0.865 1.00 97.50 233 VAL A C 1
ATOM 1726 O O . VAL A 1 233 ? 15.683 3.952 -1.435 1.00 97.50 233 VAL A O 1
ATOM 1729 N N . GLN A 1 234 ? 15.943 6.177 -1.519 1.00 96.50 234 GLN A N 1
ATOM 1730 C CA . GLN A 1 234 ? 15.638 6.316 -2.942 1.00 96.50 234 GLN A CA 1
ATOM 1731 C C . GLN A 1 234 ? 16.741 5.761 -3.860 1.00 96.50 234 GLN A C 1
ATOM 1733 O O . GLN A 1 234 ? 16.424 5.282 -4.953 1.00 96.50 234 GLN A O 1
ATOM 1738 N N . SER A 1 235 ? 18.007 5.773 -3.425 1.00 95.56 235 SER A N 1
ATOM 1739 C CA . SER A 1 235 ? 19.139 5.265 -4.215 1.00 95.56 235 SER A CA 1
ATOM 1740 C C . SER A 1 235 ? 19.065 3.750 -4.431 1.00 95.56 235 SER A C 1
ATOM 1742 O O . SER A 1 235 ? 19.472 3.257 -5.484 1.00 95.56 235 SER A O 1
ATOM 1744 N N . ASN A 1 236 ? 18.492 3.010 -3.475 1.00 96.38 236 ASN A N 1
ATOM 1745 C CA . ASN A 1 236 ? 18.263 1.572 -3.595 1.00 96.38 236 ASN A CA 1
ATOM 1746 C C . ASN A 1 236 ? 16.997 1.116 -2.852 1.00 96.38 236 ASN A C 1
ATOM 1748 O O . ASN A 1 236 ? 17.037 0.501 -1.785 1.00 96.38 236 ASN A O 1
ATOM 1752 N N . ARG A 1 237 ? 15.843 1.406 -3.451 1.00 97.50 237 ARG A N 1
ATOM 1753 C CA . ARG A 1 237 ? 14.525 1.173 -2.840 1.00 97.50 237 ARG A CA 1
ATOM 1754 C C . ARG A 1 237 ? 14.244 -0.292 -2.518 1.00 97.50 237 ARG A C 1
ATOM 1756 O O . ARG A 1 237 ? 13.635 -0.572 -1.491 1.00 97.50 237 ARG A O 1
ATOM 1763 N N . ILE A 1 238 ? 14.698 -1.223 -3.358 1.00 96.88 238 ILE A N 1
ATOM 1764 C CA . ILE A 1 238 ? 14.503 -2.663 -3.132 1.00 96.88 238 ILE A CA 1
ATOM 1765 C C . ILE A 1 238 ? 15.317 -3.137 -1.930 1.00 96.88 238 ILE A C 1
ATOM 1767 O O . ILE A 1 238 ? 14.784 -3.845 -1.077 1.00 96.88 238 ILE A O 1
ATOM 1771 N N . PHE A 1 239 ? 16.579 -2.715 -1.829 1.00 96.50 239 PHE A N 1
ATOM 1772 C CA . PHE A 1 239 ? 17.414 -3.026 -0.672 1.00 96.50 239 PHE A CA 1
ATOM 1773 C C . PHE A 1 239 ? 16.785 -2.513 0.628 1.00 96.50 239 PHE A C 1
ATOM 1775 O O . PHE A 1 239 ? 16.598 -3.285 1.564 1.00 96.50 239 PHE A O 1
ATOM 1782 N N . TRP A 1 240 ? 16.383 -1.241 0.670 1.00 97.69 240 TRP A N 1
ATOM 1783 C CA . TRP A 1 240 ? 15.833 -0.651 1.892 1.00 97.69 240 TRP A CA 1
ATOM 1784 C C . TRP A 1 240 ? 14.443 -1.177 2.256 1.00 97.69 240 TRP A C 1
ATOM 1786 O O . TRP A 1 240 ? 14.134 -1.293 3.439 1.00 97.69 240 TRP A O 1
ATOM 1796 N N . ALA A 1 241 ? 13.617 -1.556 1.275 1.00 98.06 241 ALA A N 1
ATOM 1797 C CA . ALA A 1 241 ? 12.358 -2.247 1.546 1.00 98.06 241 ALA A CA 1
ATOM 1798 C C . ALA A 1 241 ? 12.591 -3.633 2.175 1.00 98.06 241 ALA A C 1
ATOM 1800 O O . ALA A 1 241 ? 11.877 -4.005 3.105 1.00 98.06 241 ALA A O 1
ATOM 1801 N N . ARG A 1 242 ? 13.606 -4.378 1.710 1.00 97.19 242 ARG A N 1
ATOM 1802 C CA . ARG A 1 242 ? 14.014 -5.661 2.308 1.00 97.19 242 ARG A CA 1
ATOM 1803 C C . ARG A 1 242 ? 14.552 -5.479 3.722 1.00 97.19 242 ARG A C 1
ATOM 1805 O O . ARG A 1 242 ? 14.140 -6.210 4.616 1.00 97.19 242 ARG A O 1
ATOM 1812 N N . GLU A 1 243 ? 15.415 -4.491 3.932 1.00 97.12 243 GLU A N 1
ATOM 1813 C CA . GLU A 1 243 ? 15.962 -4.182 5.255 1.00 97.12 243 GLU A CA 1
ATOM 1814 C C . GLU A 1 243 ? 14.846 -3.831 6.245 1.00 97.12 243 GLU A C 1
ATOM 1816 O O . GLU A 1 243 ? 14.777 -4.389 7.338 1.00 97.12 243 GLU A O 1
ATOM 1821 N N . LEU A 1 244 ? 13.896 -2.987 5.833 1.00 96.81 244 LEU A N 1
ATOM 1822 C CA . LEU A 1 244 ? 12.757 -2.635 6.674 1.00 96.81 244 LEU A CA 1
ATOM 1823 C C . LEU A 1 244 ? 11.866 -3.854 6.980 1.00 96.81 244 LEU A C 1
ATOM 1825 O O . LEU A 1 244 ? 11.383 -3.990 8.106 1.00 96.81 244 LEU A O 1
ATOM 1829 N N . ALA A 1 245 ? 11.684 -4.769 6.020 1.00 96.56 245 ALA A N 1
ATOM 1830 C CA . ALA A 1 245 ? 10.940 -6.016 6.225 1.00 96.56 245 ALA A CA 1
ATOM 1831 C C . ALA A 1 245 ? 11.625 -6.934 7.251 1.00 96.56 245 ALA A C 1
ATOM 1833 O O . ALA A 1 245 ? 10.956 -7.593 8.048 1.00 96.56 245 ALA A O 1
ATOM 1834 N N . LEU A 1 246 ? 12.961 -6.972 7.254 1.00 94.62 246 LEU A N 1
ATOM 1835 C CA . LEU A 1 246 ? 13.744 -7.730 8.230 1.00 94.62 246 LEU A CA 1
ATOM 1836 C C . LEU A 1 246 ? 13.672 -7.107 9.629 1.00 94.62 246 LEU A C 1
ATOM 1838 O O . LEU A 1 246 ? 13.448 -7.840 10.591 1.00 94.62 246 LEU A O 1
ATOM 1842 N N . GLN A 1 247 ? 13.819 -5.782 9.738 1.00 93.19 247 GLN A N 1
ATOM 1843 C CA . GLN A 1 247 ? 13.817 -5.061 11.019 1.00 93.19 247 GLN A CA 1
ATOM 1844 C C . GLN A 1 247 ? 12.459 -5.096 11.724 1.00 93.19 247 GLN A C 1
ATOM 1846 O O . GLN A 1 247 ? 12.401 -5.189 12.945 1.00 93.19 247 GLN A O 1
ATOM 1851 N N . THR A 1 248 ? 11.367 -5.035 10.959 1.00 94.44 248 THR A N 1
ATOM 1852 C CA . THR A 1 248 ? 10.003 -4.960 11.512 1.00 94.44 248 THR A CA 1
ATOM 1853 C C . THR A 1 248 ? 9.274 -6.299 11.517 1.00 94.44 248 THR A C 1
ATOM 1855 O O . THR A 1 248 ? 8.231 -6.430 12.148 1.00 94.44 248 THR A O 1
ATOM 1858 N N . GLY A 1 249 ? 9.774 -7.291 10.774 1.00 93.88 249 GLY A N 1
ATOM 1859 C CA . GLY A 1 249 ? 9.083 -8.559 10.547 1.00 93.88 249 GLY A CA 1
ATOM 1860 C C . GLY A 1 249 ? 7.851 -8.460 9.635 1.00 93.88 249 GLY A C 1
ATOM 1861 O O . GLY A 1 249 ? 7.208 -9.481 9.388 1.00 93.88 249 GLY A O 1
ATOM 1862 N N . ALA A 1 250 ? 7.530 -7.270 9.118 1.00 96.81 250 ALA A N 1
ATOM 1863 C CA . ALA A 1 250 ? 6.332 -7.000 8.336 1.00 96.81 250 ALA A CA 1
ATOM 1864 C C . ALA A 1 250 ? 6.556 -7.097 6.817 1.00 96.81 250 ALA A C 1
ATOM 1866 O O . ALA A 1 250 ? 7.679 -7.023 6.313 1.00 96.81 250 ALA A O 1
ATOM 1867 N N . ALA A 1 251 ? 5.460 -7.213 6.066 1.00 97.88 251 ALA A N 1
ATOM 1868 C CA . ALA A 1 251 ? 5.452 -6.930 4.636 1.00 97.88 251 ALA A CA 1
ATOM 1869 C C . ALA A 1 251 ? 5.541 -5.414 4.414 1.00 97.88 251 ALA A C 1
ATOM 1871 O O . ALA A 1 251 ? 4.806 -4.644 5.030 1.00 97.88 251 ALA A O 1
ATOM 1872 N N . ILE A 1 252 ? 6.424 -4.977 3.524 1.00 98.69 252 ILE A N 1
ATOM 1873 C CA . ILE A 1 252 ? 6.672 -3.559 3.256 1.00 98.69 252 ILE A CA 1
ATOM 1874 C C . ILE A 1 252 ? 6.108 -3.195 1.896 1.00 98.69 252 ILE A C 1
ATOM 1876 O O . ILE A 1 252 ? 6.424 -3.848 0.911 1.00 98.69 252 ILE A O 1
ATOM 1880 N N . VAL A 1 253 ? 5.333 -2.117 1.838 1.00 98.75 253 VAL A N 1
ATOM 1881 C CA . VAL A 1 253 ? 4.871 -1.466 0.610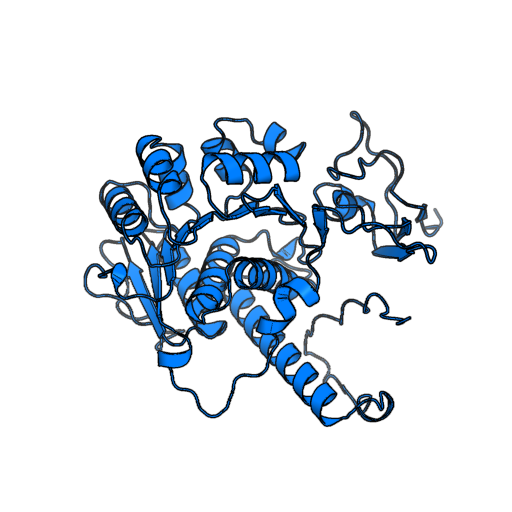 1.00 98.75 253 VAL A CA 1
ATOM 1882 C C . VAL A 1 253 ? 5.514 -0.083 0.549 1.00 98.75 253 VAL A C 1
ATOM 1884 O O . VAL A 1 253 ? 4.950 0.907 1.014 1.00 98.75 253 VAL A O 1
ATOM 1887 N N . LEU A 1 254 ? 6.726 -0.013 -0.002 1.00 98.62 254 LEU A N 1
ATOM 1888 C CA . LEU A 1 254 ? 7.480 1.227 -0.156 1.00 98.62 254 LEU A CA 1
ATOM 1889 C C . LEU A 1 254 ? 6.935 2.029 -1.347 1.00 98.62 254 LEU A C 1
ATOM 1891 O O . LEU A 1 254 ? 7.299 1.802 -2.511 1.00 98.62 254 LEU A O 1
ATOM 1895 N N . LYS A 1 255 ? 6.043 2.975 -1.034 1.00 97.94 255 LYS A N 1
ATOM 1896 C CA . LYS A 1 255 ? 5.324 3.820 -1.998 1.00 97.94 255 LYS A CA 1
ATOM 1897 C C . LYS A 1 255 ? 6.295 4.710 -2.786 1.00 97.94 255 LYS A C 1
ATOM 1899 O O . LYS A 1 255 ? 7.309 5.168 -2.265 1.00 97.94 255 LYS A O 1
ATOM 1904 N N . GLY A 1 256 ? 5.956 4.984 -4.044 1.00 94.31 256 GLY A N 1
ATOM 1905 C CA . GLY A 1 256 ? 6.690 5.876 -4.949 1.00 94.31 256 GLY A CA 1
ATOM 1906 C C . GLY A 1 256 ? 6.584 5.401 -6.399 1.00 94.31 256 GLY A C 1
ATOM 1907 O O . GLY A 1 256 ? 5.871 4.442 -6.683 1.00 94.31 256 GLY A O 1
ATOM 1908 N N . THR A 1 257 ? 7.310 6.027 -7.327 1.00 93.06 257 THR A N 1
ATOM 1909 C CA . THR A 1 257 ? 7.364 5.581 -8.732 1.00 93.06 257 THR A CA 1
ATOM 1910 C C . THR A 1 257 ? 7.901 4.155 -8.809 1.00 93.06 257 THR A C 1
ATOM 1912 O O . THR A 1 257 ? 9.040 3.936 -8.402 1.00 93.06 257 THR A O 1
ATOM 1915 N N . GLY A 1 258 ? 7.084 3.200 -9.256 1.00 94.38 258 GLY A N 1
ATOM 1916 C CA . GLY A 1 258 ? 7.379 1.775 -9.098 1.00 94.38 258 GLY A CA 1
ATOM 1917 C C . GLY A 1 258 ? 7.344 1.378 -7.624 1.00 94.38 258 GLY A C 1
ATOM 1918 O O . GLY A 1 258 ? 8.390 1.230 -6.996 1.00 94.38 258 GLY A O 1
ATOM 1919 N N . THR A 1 259 ? 6.148 1.297 -7.030 1.00 98.00 259 THR A N 1
ATOM 1920 C CA . THR A 1 259 ? 5.992 0.862 -5.631 1.00 98.00 259 THR A CA 1
ATOM 1921 C C . THR A 1 259 ? 6.686 -0.481 -5.442 1.00 98.00 259 THR A C 1
ATOM 1923 O O . THR A 1 259 ? 6.432 -1.408 -6.210 1.00 98.00 259 THR A O 1
ATOM 1926 N N . VAL A 1 260 ? 7.537 -0.580 -4.423 1.00 98.38 260 VAL A N 1
ATOM 1927 C CA . VAL A 1 260 ? 8.243 -1.821 -4.101 1.00 98.38 260 VAL A CA 1
ATOM 1928 C C . VAL A 1 260 ? 7.491 -2.532 -2.989 1.00 98.38 260 VAL A C 1
ATOM 1930 O O . VAL A 1 260 ? 7.249 -1.939 -1.939 1.00 98.38 260 VAL A O 1
ATOM 1933 N N . VAL A 1 261 ? 7.151 -3.797 -3.202 1.00 98.50 261 VAL A N 1
ATOM 1934 C CA . VAL A 1 261 ? 6.618 -4.678 -2.165 1.00 98.50 261 VAL A CA 1
ATOM 1935 C C . VAL A 1 261 ? 7.708 -5.656 -1.755 1.00 98.50 261 VAL A C 1
ATOM 1937 O O . VAL A 1 261 ? 8.302 -6.285 -2.620 1.00 98.50 261 VAL A O 1
ATOM 1940 N N . SER A 1 262 ? 7.992 -5.794 -0.463 1.00 97.31 262 SER A N 1
ATOM 1941 C CA . SER A 1 262 ? 9.000 -6.733 0.038 1.00 97.31 262 SER A CA 1
ATOM 1942 C C . SER A 1 262 ? 8.477 -7.530 1.219 1.00 97.31 262 SER A C 1
ATOM 1944 O O . SER A 1 262 ? 7.816 -6.990 2.103 1.00 97.31 262 SER A O 1
ATOM 1946 N N . LEU A 1 263 ? 8.828 -8.813 1.263 1.00 93.81 263 LEU A N 1
ATOM 1947 C CA . LEU A 1 263 ? 8.529 -9.704 2.382 1.00 93.81 263 LEU A CA 1
ATOM 1948 C C . LEU A 1 263 ? 9.793 -10.010 3.184 1.00 93.81 263 LEU A C 1
ATOM 1950 O O . LEU A 1 263 ? 10.909 -9.949 2.664 1.00 93.81 263 LEU A O 1
ATOM 1954 N N . ARG A 1 264 ? 9.610 -10.463 4.428 1.00 89.88 264 ARG A N 1
ATOM 1955 C CA . ARG A 1 264 ? 10.703 -10.943 5.290 1.00 89.88 264 ARG A CA 1
ATOM 1956 C C . ARG A 1 264 ? 11.504 -12.095 4.665 1.00 89.88 264 ARG A C 1
ATOM 1958 O O . ARG A 1 264 ? 12.678 -12.258 4.970 1.00 89.88 264 ARG A O 1
ATOM 1965 N N . SER A 1 265 ? 10.900 -12.870 3.758 1.00 89.06 265 SER A N 1
ATOM 1966 C CA . SER A 1 265 ? 11.586 -13.944 3.020 1.00 89.06 265 SER A CA 1
ATOM 1967 C C . SER A 1 265 ? 12.642 -13.455 2.017 1.00 89.06 265 SER A C 1
ATOM 1969 O O . SER A 1 265 ? 13.315 -14.278 1.409 1.00 89.06 265 SER A O 1
ATOM 1971 N N . GLY A 1 266 ? 12.744 -12.145 1.770 1.00 86.69 266 GLY A N 1
ATOM 1972 C CA . GLY A 1 266 ? 13.656 -11.558 0.782 1.00 86.69 266 GLY A CA 1
ATOM 1973 C C . GLY A 1 266 ? 13.066 -11.404 -0.625 1.00 86.69 266 GLY A C 1
ATOM 1974 O O . GLY A 1 266 ? 13.611 -10.641 -1.424 1.00 86.69 266 GLY A O 1
ATOM 1975 N N . HIS A 1 267 ? 11.935 -12.054 -0.922 1.00 91.88 267 HIS A N 1
ATOM 1976 C CA . HIS A 1 267 ? 11.160 -11.789 -2.137 1.00 91.88 267 HIS A CA 1
ATOM 1977 C C . HIS A 1 267 ? 10.723 -10.324 -2.210 1.00 91.88 267 HIS A C 1
ATOM 1979 O O . HIS A 1 267 ? 10.228 -9.769 -1.222 1.00 91.88 267 HIS A O 1
ATOM 1985 N N . ALA A 1 268 ? 10.899 -9.729 -3.388 1.00 95.38 268 ALA A N 1
ATOM 1986 C CA . ALA A 1 268 ? 10.474 -8.371 -3.680 1.00 95.38 268 ALA A CA 1
ATOM 1987 C C . ALA A 1 268 ? 9.769 -8.279 -5.037 1.00 95.38 268 ALA A C 1
ATOM 1989 O O . ALA A 1 268 ? 10.140 -8.956 -5.993 1.00 95.38 268 ALA A O 1
ATOM 1990 N N . TRP A 1 269 ? 8.796 -7.382 -5.131 1.00 97.06 269 TRP A N 1
ATOM 1991 C CA . TRP A 1 269 ? 8.073 -7.073 -6.354 1.00 97.06 269 TRP A CA 1
ATOM 1992 C C . TRP A 1 269 ? 8.104 -5.575 -6.618 1.00 97.06 269 TRP A C 1
ATOM 1994 O O . TRP A 1 269 ? 8.048 -4.770 -5.688 1.00 97.06 269 TRP A O 1
ATOM 2004 N N . VAL A 1 270 ? 8.138 -5.195 -7.889 1.00 97.38 270 VAL A N 1
ATOM 2005 C CA . VAL A 1 270 ? 7.944 -3.813 -8.331 1.00 97.38 270 VAL A CA 1
ATOM 2006 C C . VAL A 1 270 ? 6.614 -3.707 -9.055 1.00 97.38 270 VAL A C 1
ATOM 2008 O O . VAL A 1 270 ? 6.340 -4.458 -9.985 1.00 97.38 270 VAL A O 1
ATOM 2011 N N . ASN A 1 271 ? 5.778 -2.759 -8.643 1.00 97.00 271 ASN A N 1
ATOM 2012 C CA . ASN A 1 271 ? 4.524 -2.486 -9.328 1.00 97.00 271 ASN A CA 1
ATOM 2013 C C . ASN A 1 271 ? 4.782 -1.731 -10.644 1.00 97.00 271 ASN A C 1
ATOM 2015 O O . ASN A 1 271 ? 5.231 -0.582 -10.583 1.00 97.00 271 ASN A O 1
ATOM 2019 N N . PRO A 1 272 ? 4.455 -2.304 -11.818 1.00 94.38 272 PRO A N 1
ATOM 2020 C CA . PRO A 1 272 ? 4.651 -1.617 -13.094 1.00 94.38 272 PRO A CA 1
ATOM 2021 C C . PRO A 1 272 ? 3.558 -0.573 -13.389 1.00 94.38 272 PRO A C 1
ATOM 2023 O O . PRO A 1 272 ? 3.701 0.248 -14.297 1.00 94.38 272 PRO A O 1
ATOM 2026 N N . THR A 1 273 ? 2.454 -0.586 -12.638 1.00 94.50 273 THR A N 1
ATOM 2027 C CA . THR A 1 273 ? 1.275 0.248 -12.911 1.00 94.50 273 THR A CA 1
ATOM 2028 C C . THR A 1 273 ? 1.319 1.616 -12.218 1.00 94.50 273 THR A C 1
ATOM 2030 O O . THR A 1 273 ? 2.2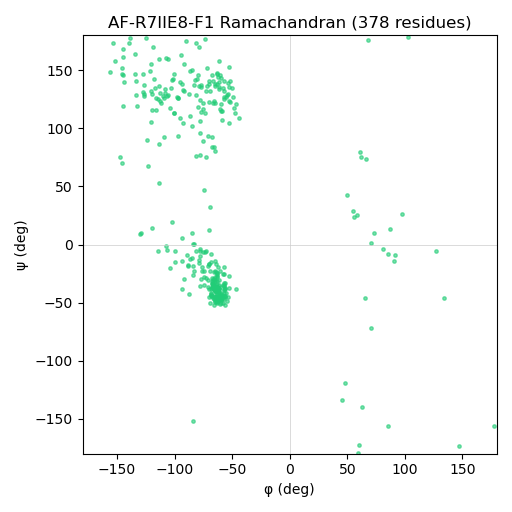38 1.961 -11.469 1.00 94.50 273 THR A O 1
ATOM 2033 N N . GLY A 1 274 ? 0.329 2.458 -12.501 1.00 91.94 274 GLY A N 1
ATOM 2034 C CA . GLY A 1 274 ? 0.194 3.806 -11.960 1.00 91.94 274 GLY A CA 1
ATOM 2035 C C . GLY A 1 274 ? 0.606 4.886 -12.947 1.00 91.94 274 GLY A C 1
ATOM 2036 O O . GLY A 1 274 ? 1.051 4.635 -14.063 1.00 91.94 274 GLY A O 1
ATOM 2037 N N . SER A 1 275 ? 0.468 6.126 -12.512 1.00 90.19 275 SER A N 1
ATOM 2038 C CA . SER A 1 275 ? 0.891 7.296 -13.272 1.00 90.19 275 SER A CA 1
ATOM 2039 C C . SER A 1 275 ? 1.212 8.432 -12.305 1.00 90.19 275 SER A C 1
ATOM 2041 O O . SER A 1 275 ? 0.953 8.334 -11.100 1.00 90.19 275 SER A O 1
ATOM 2043 N N . ALA A 1 276 ? 1.744 9.535 -12.833 1.00 90.69 276 ALA A N 1
ATOM 2044 C CA . ALA A 1 276 ? 1.948 10.757 -12.057 1.00 90.69 276 ALA A CA 1
ATOM 2045 C C . ALA A 1 276 ? 0.641 11.290 -11.433 1.00 90.69 276 ALA A C 1
ATOM 2047 O O . ALA A 1 276 ? 0.686 12.023 -10.449 1.00 90.69 276 ALA A O 1
ATOM 2048 N N . ALA A 1 277 ? -0.527 10.875 -11.938 1.00 90.56 277 ALA A N 1
ATOM 2049 C CA . ALA A 1 277 ? -1.822 11.278 -11.405 1.00 90.56 277 ALA A CA 1
ATOM 2050 C C . ALA A 1 277 ? -2.091 10.804 -9.963 1.00 90.56 277 ALA A C 1
ATOM 2052 O O . ALA A 1 277 ? -2.991 11.327 -9.304 1.00 90.56 277 ALA A O 1
ATOM 2053 N N . LEU A 1 278 ? -1.322 9.829 -9.465 1.00 91.94 278 LEU A N 1
ATOM 2054 C CA . LEU A 1 278 ? -1.398 9.353 -8.081 1.00 91.94 278 LEU A CA 1
ATOM 2055 C C . LEU A 1 278 ? -0.715 10.278 -7.071 1.00 91.94 278 LEU A C 1
ATOM 2057 O O . LEU A 1 278 ? -0.895 10.077 -5.868 1.00 91.94 278 LEU A O 1
ATOM 2061 N N . ALA A 1 279 ? 0.035 11.287 -7.527 1.00 88.56 279 ALA A N 1
ATOM 2062 C CA . ALA A 1 279 ? 0.694 12.285 -6.684 1.00 88.56 279 ALA A CA 1
ATOM 2063 C C . ALA A 1 279 ? -0.304 13.317 -6.108 1.00 88.56 279 ALA A C 1
ATOM 2065 O O . ALA A 1 279 ? -0.077 14.523 -6.152 1.00 88.56 279 ALA A O 1
ATOM 2066 N N . THR A 1 280 ? -1.420 12.825 -5.569 1.00 88.75 280 THR A N 1
ATOM 2067 C CA . THR A 1 280 ? -2.489 13.591 -4.925 1.00 88.75 280 THR A CA 1
ATOM 2068 C C . THR A 1 280 ? -2.587 13.163 -3.466 1.00 88.75 280 THR A C 1
ATOM 2070 O O . THR A 1 280 ? -2.441 11.982 -3.147 1.00 88.75 280 THR A O 1
ATOM 2073 N N . ALA A 1 281 ? -2.853 14.108 -2.565 1.00 88.62 281 ALA A N 1
ATOM 2074 C CA . ALA A 1 281 ? -3.077 13.790 -1.158 1.00 88.62 281 ALA A CA 1
ATOM 2075 C C . ALA A 1 281 ? -4.232 12.783 -0.989 1.00 88.62 281 ALA A C 1
ATOM 2077 O O . ALA A 1 281 ? -5.242 12.848 -1.691 1.00 88.62 281 ALA A O 1
ATOM 2078 N N . GLY A 1 282 ? -4.067 11.843 -0.058 1.00 94.06 282 GLY A N 1
ATOM 2079 C CA . GLY A 1 282 ? -5.070 10.829 0.278 1.00 94.06 282 GLY A CA 1
ATOM 2080 C C . GLY A 1 282 ? -5.063 9.566 -0.589 1.00 94.06 282 GLY A C 1
ATOM 2081 O O . GLY A 1 282 ? -5.729 8.590 -0.251 1.00 94.06 282 GLY A O 1
ATOM 2082 N N . THR A 1 283 ? -4.290 9.508 -1.681 1.00 96.50 283 THR A N 1
ATOM 2083 C CA . THR A 1 283 ? -4.173 8.267 -2.476 1.00 96.50 283 THR A CA 1
ATOM 2084 C C . THR A 1 283 ? -3.507 7.138 -1.684 1.00 96.50 283 THR A C 1
ATOM 2086 O O . THR A 1 283 ? -3.812 5.971 -1.925 1.00 96.50 283 THR A O 1
ATOM 2089 N N . GLY A 1 284 ? -2.644 7.471 -0.718 1.00 96.88 284 GLY A N 1
ATOM 2090 C CA . GLY A 1 284 ? -2.080 6.522 0.248 1.00 96.88 284 GLY A CA 1
ATOM 2091 C C . GLY A 1 284 ? -3.138 5.913 1.172 1.00 96.88 284 GLY A C 1
ATOM 2092 O O . GLY A 1 284 ? -3.184 4.694 1.297 1.00 96.88 284 GLY A O 1
ATOM 2093 N N . ASP A 1 285 ? -4.050 6.734 1.704 1.00 98.50 285 ASP A N 1
ATOM 2094 C CA . ASP A 1 285 ? -5.148 6.269 2.565 1.00 98.50 285 ASP A CA 1
ATOM 2095 C C . ASP A 1 285 ? -6.070 5.294 1.814 1.00 98.50 285 ASP A C 1
ATOM 2097 O O . ASP A 1 285 ? -6.521 4.278 2.342 1.00 98.50 285 ASP A O 1
ATOM 2101 N N . VAL A 1 286 ? -6.313 5.565 0.527 1.00 98.62 286 VAL A N 1
ATOM 2102 C CA . VAL A 1 286 ? -7.052 4.648 -0.350 1.00 98.62 286 VAL A CA 1
ATOM 2103 C C . VAL A 1 286 ? -6.324 3.311 -0.468 1.00 98.62 286 VAL A C 1
ATOM 2105 O O . VAL A 1 286 ? -6.963 2.270 -0.346 1.00 98.62 286 VAL A O 1
ATOM 2108 N N . LEU A 1 287 ? -5.003 3.317 -0.680 1.00 98.75 287 LEU A N 1
ATOM 2109 C CA . LEU A 1 287 ? -4.214 2.089 -0.791 1.00 98.75 287 LEU A CA 1
ATOM 2110 C C . LEU A 1 287 ? -4.275 1.254 0.497 1.00 98.75 287 LEU A C 1
ATOM 2112 O O . LEU A 1 287 ? -4.511 0.049 0.416 1.00 98.75 287 LEU A O 1
ATOM 2116 N N . SER A 1 288 ? -4.114 1.867 1.673 1.00 98.75 288 SER A N 1
ATOM 2117 C CA . SER A 1 288 ? -4.187 1.144 2.950 1.00 98.75 288 SER A CA 1
ATOM 2118 C C . SER A 1 288 ? -5.585 0.560 3.196 1.00 98.75 288 SER A C 1
ATOM 2120 O O . SER A 1 288 ? -5.705 -0.602 3.590 1.00 98.75 288 SER A O 1
ATOM 2122 N N . GLY A 1 289 ? -6.645 1.290 2.834 1.00 98.81 289 GLY A N 1
ATOM 2123 C CA . GLY A 1 289 ? -8.017 0.776 2.819 1.00 98.81 289 GLY A CA 1
ATOM 2124 C C . GLY A 1 289 ? -8.240 -0.398 1.853 1.00 98.81 289 GLY A C 1
ATOM 2125 O O . GLY A 1 289 ? -8.910 -1.372 2.201 1.00 98.81 289 GLY A O 1
ATOM 2126 N N . MET A 1 290 ? -7.656 -0.349 0.650 1.00 98.81 290 MET A N 1
ATOM 2127 C CA . MET A 1 290 ? -7.725 -1.443 -0.331 1.00 98.81 290 MET A CA 1
ATOM 2128 C C . MET A 1 290 ? -7.027 -2.709 0.180 1.00 98.81 290 MET A C 1
ATOM 2130 O O . MET A 1 290 ? -7.603 -3.794 0.089 1.00 98.81 290 MET A O 1
ATOM 2134 N N . ILE A 1 291 ? -5.830 -2.570 0.760 1.00 98.88 291 ILE A N 1
ATOM 2135 C CA . ILE A 1 291 ? -5.093 -3.686 1.370 1.00 98.88 291 ILE A CA 1
ATOM 2136 C C . ILE A 1 291 ? -5.929 -4.294 2.505 1.00 98.88 291 ILE A C 1
ATOM 2138 O O . ILE A 1 291 ? -6.189 -5.498 2.498 1.00 98.88 291 ILE A O 1
ATOM 2142 N N . GLY A 1 292 ? -6.435 -3.466 3.426 1.00 98.69 292 GLY A N 1
ATOM 2143 C CA . GLY A 1 292 ? -7.300 -3.922 4.518 1.00 98.69 292 GLY A CA 1
ATOM 2144 C C . GLY A 1 292 ? -8.565 -4.636 4.030 1.00 98.69 292 GLY A C 1
ATOM 2145 O O . GLY A 1 292 ? -8.986 -5.621 4.633 1.00 98.69 292 GLY A O 1
ATOM 2146 N N . SER A 1 293 ? -9.138 -4.202 2.901 1.00 98.69 293 SER A N 1
ATOM 2147 C CA . SER A 1 293 ? -10.290 -4.858 2.272 1.00 98.69 293 SER A CA 1
ATOM 2148 C C . SER A 1 293 ? -9.995 -6.292 1.860 1.00 98.69 293 SER A C 1
ATOM 2150 O O . SER A 1 293 ? -10.773 -7.193 2.169 1.00 98.69 293 SER A O 1
ATOM 2152 N N . PHE A 1 294 ? -8.897 -6.513 1.133 1.00 98.62 294 PHE A N 1
ATOM 2153 C CA . PHE A 1 294 ? -8.564 -7.840 0.624 1.00 98.62 294 PHE A CA 1
ATOM 2154 C C . PHE A 1 294 ? -8.129 -8.778 1.746 1.00 98.62 294 PHE A C 1
ATOM 2156 O O . PHE A 1 294 ? -8.548 -9.933 1.765 1.00 98.62 294 PHE A O 1
ATOM 2163 N N . ILE A 1 295 ? -7.406 -8.269 2.741 1.00 98.50 295 ILE A N 1
ATOM 2164 C CA . ILE A 1 295 ? -7.077 -9.053 3.932 1.00 98.50 295 ILE A CA 1
ATOM 2165 C C . ILE A 1 295 ? -8.356 -9.453 4.688 1.00 98.50 295 ILE A C 1
ATOM 2167 O O . ILE A 1 295 ? -8.533 -10.623 5.015 1.00 98.50 295 ILE A O 1
ATOM 2171 N N . ALA A 1 296 ? -9.305 -8.528 4.895 1.00 98.31 296 ALA A N 1
ATOM 2172 C CA . ALA A 1 296 ? -10.575 -8.842 5.560 1.00 98.31 296 ALA A CA 1
ATOM 2173 C C . ALA A 1 296 ? -11.408 -9.886 4.799 1.00 98.31 296 ALA A C 1
ATOM 2175 O O . ALA A 1 296 ? -12.136 -10.661 5.414 1.00 98.31 296 ALA A O 1
ATOM 2176 N N . GLN A 1 297 ? -11.290 -9.931 3.470 1.00 97.81 297 GLN A N 1
ATOM 2177 C CA . GLN A 1 297 ? -11.945 -10.927 2.619 1.00 97.81 297 GLN A CA 1
ATOM 2178 C C . GLN A 1 297 ? -11.321 -12.329 2.716 1.00 97.81 297 GLN A C 1
ATOM 2180 O O . GLN A 1 297 ? -11.869 -13.259 2.129 1.00 97.81 297 GLN A O 1
ATOM 2185 N N . GLY A 1 298 ? -10.210 -12.490 3.442 1.00 96.44 298 GLY A N 1
ATOM 2186 C CA . GLY A 1 298 ? -9.544 -13.774 3.651 1.00 96.44 298 GLY A CA 1
ATOM 2187 C C . GLY A 1 298 ? -8.532 -14.154 2.569 1.00 96.44 298 GLY A C 1
ATOM 2188 O O . GLY A 1 298 ? -8.113 -15.309 2.533 1.00 96.44 298 GLY A O 1
ATOM 2189 N N . TYR A 1 299 ? -8.134 -13.222 1.694 1.00 96.75 299 TYR A N 1
ATOM 2190 C CA . TYR A 1 299 ? -6.982 -13.455 0.817 1.00 96.75 299 TYR A CA 1
ATOM 2191 C C . TYR A 1 299 ? -5.699 -13.518 1.654 1.00 96.75 299 TYR A C 1
ATOM 2193 O O . TYR A 1 299 ? -5.568 -12.802 2.652 1.00 96.75 299 TYR A O 1
ATOM 2201 N N . ASP A 1 300 ? -4.744 -14.357 1.247 1.00 94.81 300 ASP A N 1
ATOM 2202 C CA . ASP A 1 300 ? -3.425 -14.372 1.875 1.00 94.81 300 ASP A CA 1
ATOM 2203 C C . ASP A 1 300 ? -2.724 -13.013 1.703 1.00 94.81 300 ASP A C 1
ATOM 2205 O O . ASP A 1 300 ? -3.048 -12.229 0.807 1.00 94.81 300 ASP A O 1
ATOM 2209 N N . LEU A 1 301 ? -1.761 -12.724 2.581 1.00 93.81 301 LEU A N 1
ATOM 2210 C CA . LEU A 1 301 ? -1.118 -11.410 2.657 1.00 93.81 301 LEU A CA 1
ATOM 2211 C C . LEU A 1 301 ? -0.478 -10.983 1.341 1.00 93.81 301 LEU A C 1
ATOM 2213 O O . LEU A 1 301 ? -0.618 -9.829 0.943 1.00 93.81 301 LEU A O 1
ATOM 2217 N N . THR A 1 302 ? 0.234 -11.901 0.690 1.00 94.94 302 THR A N 1
ATOM 2218 C CA . THR A 1 302 ? 0.979 -11.605 -0.530 1.00 94.94 302 THR A CA 1
ATOM 2219 C C . THR A 1 302 ? -0.004 -11.260 -1.640 1.00 94.94 302 THR A C 1
ATOM 2221 O O . THR A 1 302 ? 0.068 -10.159 -2.185 1.00 94.94 302 THR A O 1
ATOM 2224 N N . THR A 1 303 ? -1.000 -12.117 -1.881 1.00 96.81 303 THR A N 1
ATOM 2225 C CA . THR A 1 303 ? -2.076 -11.859 -2.849 1.00 96.81 303 THR A CA 1
ATOM 2226 C C . THR A 1 303 ? -2.787 -10.532 -2.561 1.00 96.81 303 THR A C 1
ATOM 2228 O O . THR A 1 303 ? -2.954 -9.704 -3.458 1.00 96.81 303 THR A O 1
ATOM 2231 N N . ALA A 1 304 ? -3.184 -10.296 -1.305 1.00 97.88 304 ALA A N 1
ATOM 2232 C CA . ALA A 1 304 ? -3.910 -9.096 -0.892 1.00 97.88 304 ALA A CA 1
ATOM 2233 C C . ALA A 1 304 ? -3.109 -7.811 -1.147 1.00 97.88 304 ALA A C 1
ATOM 2235 O O . ALA A 1 304 ? -3.640 -6.848 -1.706 1.00 97.88 304 ALA A O 1
ATOM 2236 N N . VAL A 1 305 ? -1.832 -7.792 -0.763 1.00 98.38 305 VAL A N 1
ATOM 2237 C CA . VAL A 1 305 ? -0.961 -6.624 -0.926 1.00 98.38 305 VAL A CA 1
ATOM 2238 C C . VAL A 1 305 ? -0.646 -6.379 -2.398 1.00 98.38 305 VAL A C 1
ATOM 2240 O O . VAL A 1 305 ? -0.840 -5.261 -2.878 1.00 98.38 305 VAL A O 1
ATOM 2243 N N . LEU A 1 306 ? -0.198 -7.404 -3.128 1.00 98.31 306 LEU A N 1
ATOM 2244 C CA . LEU A 1 306 ? 0.196 -7.262 -4.530 1.00 98.31 306 LEU A CA 1
ATOM 2245 C C . LEU A 1 306 ? -0.997 -6.855 -5.401 1.00 98.31 306 LEU A C 1
ATOM 2247 O O . LEU A 1 306 ? -0.893 -5.907 -6.180 1.00 98.31 306 LEU A O 1
ATOM 2251 N N . GLY A 1 307 ? -2.160 -7.478 -5.194 1.00 98.06 307 GLY A N 1
ATOM 2252 C CA . GLY A 1 307 ? -3.384 -7.126 -5.909 1.00 98.06 307 GLY A CA 1
ATOM 2253 C C . GLY A 1 307 ? -3.892 -5.720 -5.590 1.00 98.06 307 GLY A C 1
ATOM 2254 O O . GLY A 1 307 ? -4.317 -5.007 -6.500 1.00 98.06 307 GLY A O 1
ATOM 2255 N N . ALA A 1 308 ? -3.820 -5.274 -4.330 1.00 98.56 308 ALA A N 1
ATOM 2256 C CA . ALA A 1 308 ? -4.198 -3.907 -3.963 1.00 98.56 308 ALA A CA 1
ATOM 2257 C C . ALA A 1 308 ? -3.266 -2.866 -4.593 1.00 98.56 308 ALA A C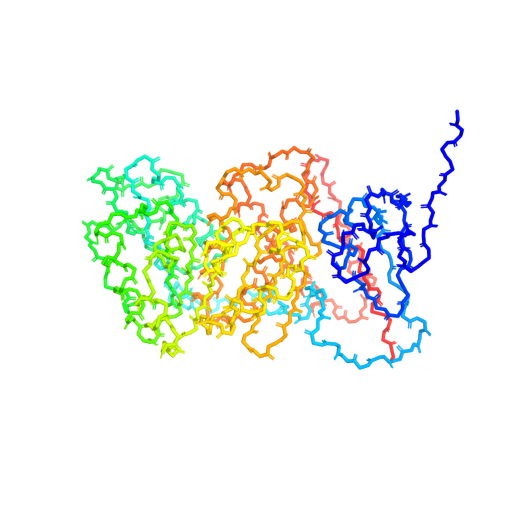 1
ATOM 2259 O O . ALA A 1 308 ? -3.745 -1.893 -5.174 1.00 98.56 308 ALA A O 1
ATOM 2260 N N . VAL A 1 309 ? -1.950 -3.083 -4.516 1.00 98.56 309 VAL A N 1
ATOM 2261 C CA . VAL A 1 309 ? -0.934 -2.183 -5.079 1.00 98.56 309 VAL A CA 1
ATOM 2262 C C . VAL A 1 309 ? -1.059 -2.098 -6.601 1.00 98.56 309 VAL A C 1
ATOM 2264 O O . VAL A 1 309 ? -1.058 -0.996 -7.156 1.00 98.56 309 VAL A O 1
ATOM 2267 N N . TRP A 1 310 ? -1.216 -3.239 -7.275 1.00 98.31 310 TRP A N 1
ATOM 2268 C CA . TRP A 1 310 ? -1.411 -3.279 -8.720 1.00 98.31 310 TRP A CA 1
ATOM 2269 C C . TRP A 1 310 ? -2.704 -2.575 -9.134 1.00 98.31 310 TRP A C 1
ATOM 2271 O O . TRP A 1 310 ? -2.685 -1.698 -9.994 1.00 98.31 310 TRP A O 1
ATOM 2281 N N . LEU A 1 311 ? -3.831 -2.891 -8.488 1.00 98.00 311 LEU A N 1
ATOM 2282 C CA . LEU A 1 311 ? -5.128 -2.321 -8.853 1.00 98.00 311 LEU A CA 1
ATOM 2283 C C . LEU A 1 311 ? -5.194 -0.812 -8.585 1.00 98.00 311 LEU A C 1
ATOM 2285 O O . LEU A 1 311 ? -5.801 -0.076 -9.362 1.00 98.00 311 LEU A O 1
ATOM 2289 N N . HIS A 1 312 ? -4.562 -0.345 -7.505 1.00 97.88 312 HIS A N 1
ATOM 2290 C CA . HIS A 1 312 ? -4.432 1.078 -7.182 1.00 97.88 312 HIS A CA 1
ATOM 2291 C C . HIS A 1 312 ? -3.714 1.840 -8.298 1.00 97.88 312 HIS A C 1
ATOM 2293 O O . HIS A 1 312 ? -4.212 2.863 -8.772 1.00 97.88 312 HIS A O 1
ATOM 2299 N N . GLY A 1 313 ? -2.598 1.292 -8.786 1.00 96.38 313 GLY A N 1
ATOM 2300 C CA . GLY A 1 313 ? -1.881 1.842 -9.930 1.00 96.38 313 GLY A CA 1
ATOM 2301 C C . GLY A 1 313 ? -2.691 1.771 -11.226 1.00 96.38 313 GLY A C 1
ATOM 2302 O O . GLY A 1 313 ? -2.869 2.784 -11.907 1.00 96.38 313 GLY A O 1
ATOM 2303 N N . ALA A 1 314 ? -3.249 0.603 -11.543 1.00 95.44 314 ALA A N 1
ATOM 2304 C CA . ALA A 1 314 ? -4.052 0.380 -12.742 1.00 95.44 314 ALA A CA 1
ATOM 2305 C C . ALA A 1 314 ? -5.250 1.345 -12.834 1.00 95.44 314 ALA A C 1
ATOM 2307 O O . ALA A 1 314 ? -5.550 1.871 -13.906 1.00 95.44 314 ALA A O 1
ATOM 2308 N N . ALA A 1 315 ? -5.892 1.653 -11.702 1.00 95.56 315 ALA A N 1
ATOM 2309 C CA . ALA A 1 315 ? -7.023 2.578 -11.627 1.00 95.56 315 ALA A CA 1
ATOM 2310 C C . ALA A 1 315 ? -6.675 4.029 -12.018 1.00 95.56 315 ALA A C 1
ATOM 2312 O O . ALA A 1 315 ? -7.561 4.781 -12.436 1.00 95.56 315 ALA A O 1
ATOM 2313 N N . ALA A 1 316 ? -5.402 4.422 -11.918 1.00 93.50 316 ALA A N 1
ATOM 2314 C CA . ALA A 1 316 ? -4.900 5.738 -12.314 1.00 93.50 316 ALA A CA 1
ATOM 2315 C C . ALA A 1 316 ? -4.052 5.719 -13.600 1.00 93.50 316 ALA A C 1
ATOM 2317 O O . ALA A 1 316 ? -3.613 6.776 -14.052 1.00 93.50 316 ALA A O 1
ATOM 2318 N N . GLN A 1 317 ? -3.828 4.549 -14.206 1.00 91.38 317 GLN A N 1
ATOM 2319 C CA . GLN A 1 317 ? -2.891 4.355 -15.320 1.00 91.38 317 GLN A CA 1
ATOM 2320 C C . GLN A 1 317 ? -3.143 5.310 -16.494 1.00 91.38 317 GLN A C 1
ATOM 2322 O O . GLN A 1 317 ? -2.210 5.913 -17.015 1.00 91.38 317 GLN A O 1
ATOM 2327 N N . CYS A 1 318 ? -4.407 5.467 -16.892 1.00 86.69 318 CYS A N 1
ATOM 2328 C CA . CYS A 1 318 ? -4.805 6.304 -18.029 1.00 86.69 318 CYS A CA 1
ATOM 2329 C C . CYS A 1 318 ? -5.190 7.737 -17.633 1.00 86.69 318 CYS A C 1
ATOM 2331 O O . CYS A 1 318 ? -5.689 8.490 -18.469 1.00 86.69 318 CYS A O 1
ATOM 2333 N N . ALA A 1 319 ? -5.019 8.121 -16.366 1.00 87.56 319 ALA A N 1
ATOM 2334 C CA . ALA A 1 319 ? -5.312 9.478 -15.933 1.00 87.56 319 ALA A CA 1
ATOM 2335 C C . ALA A 1 319 ? -4.177 10.424 -16.346 1.00 87.56 319 ALA A C 1
ATOM 2337 O O . ALA A 1 319 ? -3.016 10.213 -16.006 1.00 87.56 319 ALA A O 1
ATOM 2338 N N . THR A 1 320 ? -4.531 11.482 -17.074 1.00 85.06 320 THR A N 1
ATOM 2339 C CA . THR A 1 320 ? -3.601 12.535 -17.516 1.00 85.06 320 THR A CA 1
ATOM 2340 C C . THR A 1 320 ? -3.544 13.721 -16.553 1.00 85.06 320 THR A C 1
ATOM 2342 O O . THR A 1 320 ? -2.628 14.533 -16.631 1.00 85.06 320 THR A O 1
ATOM 2345 N N . MET A 1 321 ? -4.509 13.806 -15.636 1.00 90.25 321 MET A N 1
ATOM 2346 C CA . MET A 1 321 ? -4.606 14.807 -14.575 1.00 90.25 321 MET A CA 1
ATOM 2347 C C . MET A 1 321 ? -4.606 14.110 -13.211 1.00 90.25 321 MET A C 1
ATOM 2349 O O . MET A 1 321 ? -5.027 12.952 -13.149 1.00 90.25 321 MET A O 1
ATOM 2353 N N . PRO A 1 322 ? -4.187 14.791 -12.127 1.00 91.62 322 PRO A N 1
ATOM 2354 C CA . PRO A 1 322 ? -4.249 14.246 -10.773 1.00 91.62 322 PRO A CA 1
ATOM 2355 C C . PRO A 1 322 ? -5.633 13.667 -10.444 1.00 91.62 322 PRO A C 1
ATOM 2357 O O . PRO A 1 322 ? -6.648 14.341 -10.623 1.00 91.62 322 PRO A O 1
ATOM 2360 N N . VAL A 1 323 ? -5.674 12.413 -9.984 1.00 92.00 323 VAL A N 1
ATOM 2361 C CA . VAL A 1 323 ? -6.922 11.737 -9.597 1.00 92.00 323 VAL A CA 1
ATOM 2362 C C . VAL A 1 323 ? -7.214 12.050 -8.136 1.00 92.00 323 VAL A C 1
ATOM 2364 O O . VAL A 1 323 ? -6.358 11.859 -7.270 1.00 92.00 323 VAL A O 1
ATOM 2367 N N . LEU A 1 324 ? -8.438 12.494 -7.852 1.00 95.12 324 LEU A N 1
ATOM 2368 C CA . LEU A 1 324 ? -8.902 12.685 -6.481 1.00 95.12 324 LEU A CA 1
ATOM 2369 C C . LEU A 1 324 ? -8.961 11.335 -5.755 1.00 95.12 324 LEU A C 1
ATOM 2371 O O . LEU A 1 324 ? -9.440 10.346 -6.307 1.00 95.12 324 LEU A O 1
ATOM 2375 N N . ALA A 1 325 ? -8.525 11.288 -4.497 1.00 93.56 325 ALA A N 1
ATOM 2376 C CA . ALA A 1 325 ? -8.438 10.035 -3.744 1.00 93.56 325 ALA A CA 1
ATOM 2377 C C . ALA A 1 325 ? -9.778 9.273 -3.668 1.00 93.56 325 ALA A C 1
ATOM 2379 O O . ALA A 1 325 ? -9.840 8.070 -3.921 1.00 93.56 325 ALA A O 1
ATOM 2380 N N . ASP A 1 326 ? -10.887 9.966 -3.408 1.00 92.69 326 ASP A N 1
ATOM 2381 C CA . ASP A 1 326 ? -12.205 9.325 -3.364 1.00 92.69 326 ASP A CA 1
ATOM 2382 C C . ASP A 1 326 ? -12.606 8.727 -4.730 1.00 92.69 326 ASP A C 1
ATOM 2384 O O . ASP A 1 326 ? -13.115 7.605 -4.803 1.00 92.69 326 ASP A O 1
ATOM 2388 N N . GLU A 1 327 ? -12.290 9.419 -5.829 1.00 95.00 327 GLU A N 1
ATOM 2389 C CA . GLU A 1 327 ? -12.508 8.929 -7.194 1.00 95.00 327 GLU A CA 1
ATOM 2390 C C . GLU A 1 327 ? -11.651 7.696 -7.509 1.00 95.00 327 GLU A C 1
ATOM 2392 O O . GLU A 1 327 ? -12.137 6.755 -8.142 1.00 95.00 327 GLU A O 1
ATOM 2397 N N . LEU A 1 328 ? -10.407 7.660 -7.026 1.00 96.56 328 LEU A N 1
ATOM 2398 C CA . LEU A 1 328 ? -9.493 6.539 -7.231 1.00 96.56 328 LEU A CA 1
ATOM 2399 C C . LEU A 1 328 ? -10.095 5.218 -6.738 1.00 96.56 328 LEU A C 1
ATOM 2401 O O . LEU A 1 328 ? -10.072 4.221 -7.459 1.00 96.56 328 LEU A O 1
ATOM 2405 N N . SER A 1 329 ? -10.706 5.216 -5.552 1.00 95.44 329 SER A N 1
ATOM 2406 C CA . SER A 1 329 ? -11.348 4.011 -5.009 1.00 95.44 329 SER A CA 1
ATOM 2407 C C . SER A 1 329 ? -12.546 3.533 -5.851 1.00 95.44 329 SER A C 1
ATOM 2409 O O . SER A 1 329 ? -12.750 2.328 -6.016 1.00 95.44 329 SER A O 1
ATOM 2411 N N . ARG A 1 330 ? -13.314 4.456 -6.454 1.00 96.31 330 ARG A N 1
ATOM 2412 C CA . ARG A 1 330 ? -14.405 4.123 -7.392 1.00 96.31 330 ARG A CA 1
ATOM 2413 C C . ARG A 1 330 ? -13.870 3.536 -8.696 1.00 96.31 330 ARG A C 1
ATOM 2415 O O . ARG A 1 330 ? -14.420 2.550 -9.196 1.00 96.31 330 ARG A O 1
ATOM 2422 N N . ARG A 1 331 ? -12.793 4.116 -9.233 1.00 96.69 331 ARG A N 1
ATOM 2423 C CA . ARG A 1 331 ? -12.101 3.609 -10.428 1.00 96.69 331 ARG A CA 1
ATOM 2424 C C . ARG A 1 331 ? -11.566 2.199 -10.191 1.00 96.69 331 ARG A C 1
ATOM 2426 O O . ARG A 1 331 ? -11.831 1.317 -11.002 1.00 96.69 331 ARG A O 1
ATOM 2433 N N . ALA A 1 332 ? -10.915 1.964 -9.052 1.00 96.81 332 ALA A N 1
ATOM 2434 C CA . ALA A 1 332 ? -10.400 0.653 -8.662 1.00 96.81 332 ALA A CA 1
ATOM 2435 C C . ALA A 1 332 ? -11.511 -0.404 -8.557 1.00 96.81 332 ALA A C 1
ATOM 2437 O O . ALA A 1 332 ? -11.401 -1.474 -9.153 1.00 96.81 332 ALA A O 1
ATOM 2438 N N . ALA A 1 333 ? -12.621 -0.098 -7.876 1.00 96.69 333 ALA A N 1
ATOM 2439 C CA . ALA A 1 333 ? -13.756 -1.018 -7.772 1.00 96.69 333 ALA A CA 1
ATOM 2440 C C . ALA A 1 333 ? -14.389 -1.336 -9.138 1.00 96.69 333 ALA A C 1
ATOM 2442 O O . ALA A 1 333 ? -14.716 -2.489 -9.431 1.00 96.69 333 ALA A O 1
ATOM 2443 N N . THR A 1 334 ? -14.516 -0.325 -10.003 1.00 96.12 334 THR A N 1
ATOM 2444 C CA . THR A 1 334 ? -15.032 -0.495 -11.369 1.00 96.12 334 THR A CA 1
ATOM 2445 C C . THR A 1 334 ? -14.119 -1.399 -12.195 1.00 96.12 334 THR A C 1
ATOM 2447 O O . THR A 1 334 ? -14.602 -2.350 -12.813 1.00 96.12 334 THR A O 1
ATOM 2450 N N . ALA A 1 335 ? -12.807 -1.145 -12.161 1.00 94.75 335 ALA A N 1
ATOM 2451 C CA . ALA A 1 335 ? -11.805 -1.950 -12.852 1.00 94.75 335 ALA A CA 1
ATOM 2452 C C . ALA A 1 335 ? -11.819 -3.407 -12.362 1.00 94.75 335 ALA A C 1
ATOM 2454 O O . ALA A 1 335 ? -11.906 -4.324 -13.177 1.00 94.75 335 ALA A O 1
ATOM 2455 N N . LEU A 1 336 ? -11.859 -3.638 -11.045 1.00 95.44 336 LEU A N 1
ATOM 2456 C CA . LEU A 1 336 ? -11.959 -4.985 -10.476 1.00 95.44 336 LEU A CA 1
ATOM 2457 C C . LEU A 1 336 ? -13.224 -5.720 -10.939 1.00 95.44 336 LEU A C 1
ATOM 2459 O O . LEU A 1 336 ? -13.169 -6.892 -11.310 1.00 95.44 336 LEU A O 1
ATOM 2463 N N . GLY A 1 337 ? -14.369 -5.032 -10.959 1.00 94.00 337 GLY A N 1
ATOM 2464 C CA . GLY A 1 337 ? -15.618 -5.594 -11.469 1.00 94.00 337 GLY A CA 1
ATOM 2465 C C . GLY A 1 337 ? -15.548 -5.955 -12.957 1.00 94.00 337 GLY A C 1
ATOM 2466 O O . GLY A 1 337 ? -16.104 -6.974 -13.367 1.00 94.00 337 GLY A O 1
ATOM 2467 N N . MET A 1 338 ? -14.858 -5.149 -13.772 1.00 92.88 338 MET A N 1
ATOM 2468 C CA . MET A 1 338 ? -14.624 -5.446 -15.190 1.00 92.88 338 MET A CA 1
ATOM 2469 C C . MET A 1 338 ? -13.725 -6.673 -15.375 1.00 92.88 338 MET A C 1
ATOM 2471 O O . MET A 1 338 ? -14.083 -7.554 -16.156 1.00 92.88 338 MET A O 1
ATOM 2475 N N . LEU A 1 339 ? -12.622 -6.762 -14.627 1.00 91.75 339 LEU A N 1
ATOM 2476 C CA . LEU A 1 339 ? -11.680 -7.884 -14.689 1.00 91.75 339 LEU A CA 1
ATOM 2477 C C . LEU A 1 339 ? -12.342 -9.206 -14.271 1.00 91.75 339 LEU A C 1
ATOM 2479 O O . LEU A 1 339 ? -12.267 -10.190 -15.004 1.00 91.75 339 LEU A O 1
ATOM 2483 N N . ARG A 1 340 ? -13.107 -9.209 -13.169 1.00 92.75 340 ARG A N 1
ATOM 2484 C CA . ARG A 1 340 ? -13.889 -10.382 -12.728 1.00 92.75 340 ARG A CA 1
ATOM 2485 C C . ARG A 1 340 ? -14.877 -10.866 -13.794 1.00 92.75 340 ARG A C 1
ATOM 2487 O O . ARG A 1 340 ? -15.002 -12.064 -14.032 1.00 92.75 340 ARG A O 1
ATOM 2494 N N . ARG A 1 341 ? -15.571 -9.943 -14.474 1.00 88.56 341 ARG A N 1
ATOM 2495 C CA . ARG A 1 341 ? -16.498 -10.290 -15.571 1.00 88.56 341 ARG A CA 1
ATOM 2496 C C . ARG A 1 341 ? -15.779 -10.833 -16.802 1.00 88.56 341 ARG A C 1
ATOM 2498 O O . ARG A 1 341 ? -16.306 -11.729 -17.454 1.00 88.56 341 ARG A O 1
ATOM 2505 N N . ALA A 1 342 ? -14.613 -10.289 -17.141 1.00 86.19 342 ALA A N 1
ATOM 2506 C CA . ALA A 1 342 ? -13.817 -10.802 -18.251 1.00 86.19 342 ALA A CA 1
ATOM 2507 C C . ALA A 1 342 ? -13.398 -12.259 -17.997 1.00 86.19 342 ALA A C 1
ATOM 2509 O O . ALA A 1 342 ? -13.551 -13.096 -18.884 1.00 86.19 342 ALA A O 1
ATOM 2510 N N . LYS A 1 343 ? -12.994 -12.574 -16.760 1.00 82.69 343 LYS A N 1
ATOM 2511 C CA . LYS A 1 343 ? -12.611 -13.927 -16.346 1.00 82.69 343 LYS A CA 1
ATOM 2512 C C . LYS A 1 343 ? -13.771 -14.930 -16.403 1.00 82.69 343 LYS A C 1
ATOM 2514 O O . LYS A 1 343 ? -13.575 -16.033 -16.903 1.00 82.69 343 LYS A O 1
ATOM 2519 N N . LEU A 1 344 ? -14.987 -14.529 -16.001 1.00 80.56 344 LEU A N 1
ATOM 2520 C CA . LEU A 1 344 ? -16.206 -15.342 -16.190 1.00 80.56 344 LEU A CA 1
ATOM 2521 C C . LEU A 1 344 ? -16.424 -15.710 -17.656 1.00 80.56 344 LEU A C 1
ATOM 2523 O O . LEU A 1 344 ? -16.569 -16.883 -17.977 1.00 80.56 344 LEU A O 1
ATOM 2527 N N . ARG A 1 345 ? -16.404 -14.715 -18.550 1.00 75.50 345 ARG A N 1
ATOM 2528 C CA . ARG A 1 345 ? -16.663 -14.948 -19.977 1.00 75.50 345 ARG A CA 1
ATOM 2529 C C . ARG A 1 345 ? -15.627 -15.864 -20.612 1.00 75.50 345 ARG A C 1
ATOM 2531 O O . ARG A 1 345 ? -15.988 -16.680 -21.446 1.00 75.50 345 ARG A O 1
ATOM 2538 N N . TRP A 1 346 ? -14.357 -15.748 -20.230 1.00 64.25 346 TRP A N 1
ATOM 2539 C CA . TRP A 1 346 ? -13.323 -16.669 -20.708 1.00 64.25 346 TRP A CA 1
ATOM 2540 C C . TRP A 1 346 ? -13.502 -18.090 -20.174 1.00 64.25 346 TRP A C 1
ATOM 2542 O O . TRP A 1 346 ? -13.272 -19.039 -20.918 1.00 64.25 346 TRP A O 1
ATOM 2552 N N . ALA A 1 347 ? -13.946 -18.251 -18.926 1.00 68.44 347 ALA A N 1
ATOM 2553 C CA . ALA A 1 347 ? -14.278 -19.567 -18.386 1.00 68.44 347 ALA A CA 1
ATOM 2554 C C . ALA A 1 347 ? -15.494 -20.194 -19.098 1.00 68.44 347 ALA A C 1
ATOM 2556 O O . ALA A 1 347 ? -15.492 -21.391 -19.370 1.00 68.44 347 ALA A O 1
ATOM 2557 N N . GLU A 1 348 ? -16.505 -19.387 -19.438 1.00 70.31 348 GLU A N 1
ATOM 2558 C CA . GLU A 1 348 ? -17.724 -19.817 -20.140 1.00 70.31 348 GLU A CA 1
ATOM 2559 C C . GLU A 1 348 ? -17.499 -20.097 -21.636 1.00 70.31 348 GLU A C 1
ATOM 2561 O O . GLU A 1 348 ? -18.117 -21.005 -22.187 1.00 70.31 348 GLU A O 1
ATOM 2566 N N . ALA A 1 349 ? -16.613 -19.344 -22.294 1.00 62.59 349 ALA A N 1
ATOM 2567 C CA . ALA A 1 349 ? -16.337 -19.467 -23.727 1.00 62.59 349 ALA A CA 1
ATOM 2568 C C . ALA A 1 349 ? -15.571 -20.748 -24.104 1.00 62.59 349 ALA A C 1
ATOM 2570 O O . ALA A 1 349 ? -15.571 -21.144 -25.270 1.00 62.59 349 ALA A O 1
ATOM 2571 N N . GLY A 1 350 ? -14.911 -21.409 -23.146 1.00 49.44 350 GLY A N 1
ATOM 2572 C CA . GLY A 1 350 ? -13.965 -22.478 -23.462 1.00 49.44 350 GLY A CA 1
ATOM 2573 C C . GLY A 1 350 ? -12.814 -21.976 -24.348 1.00 49.44 350 GLY A C 1
ATOM 2574 O O . GLY A 1 350 ? -12.720 -20.804 -24.697 1.00 49.44 350 GLY A O 1
ATOM 2575 N N . SER A 1 351 ? -11.890 -22.861 -24.709 1.00 49.44 351 SER A N 1
ATOM 2576 C CA . SER A 1 351 ? -10.652 -22.561 -25.446 1.00 49.44 351 SER A CA 1
ATOM 2577 C C . SER A 1 351 ? -10.836 -22.133 -26.918 1.00 49.44 351 SER A C 1
ATOM 2579 O O . SER A 1 351 ? -9.982 -22.450 -27.743 1.00 49.44 351 SER A O 1
ATOM 2581 N N . ASP A 1 352 ? -11.926 -21.447 -27.268 1.00 45.53 352 ASP A N 1
ATOM 2582 C CA . ASP A 1 352 ? -12.143 -20.865 -28.593 1.00 45.53 352 ASP A CA 1
ATOM 2583 C C . ASP A 1 352 ? -12.054 -19.326 -28.525 1.00 45.53 352 ASP A C 1
ATOM 2585 O O . ASP A 1 352 ? -13.050 -18.646 -28.240 1.00 45.53 352 ASP A O 1
ATOM 2589 N N . PRO A 1 353 ? -10.859 -18.746 -28.762 1.00 46.94 353 PRO A N 1
ATOM 2590 C CA . PRO A 1 353 ? -10.618 -17.314 -28.604 1.00 46.94 353 PRO A CA 1
ATOM 2591 C C . PRO A 1 353 ? -11.460 -16.446 -29.546 1.00 46.94 353 PRO A C 1
ATOM 2593 O O . PRO A 1 353 ? -11.658 -15.272 -29.246 1.00 46.94 353 PRO A O 1
ATOM 2596 N N . LEU A 1 354 ? -12.004 -16.993 -30.640 1.00 40.75 354 LEU A N 1
ATOM 2597 C CA . LEU A 1 354 ? -12.816 -16.243 -31.603 1.00 40.75 354 LEU A CA 1
ATOM 2598 C C . LEU A 1 354 ? -14.240 -15.958 -31.103 1.00 40.75 354 LEU A C 1
ATOM 2600 O O . LEU A 1 354 ? -14.845 -14.973 -31.524 1.00 40.75 354 LEU A O 1
ATOM 2604 N N . SER A 1 355 ? -14.752 -16.748 -30.156 1.00 41.59 355 SER A N 1
ATOM 2605 C CA . SER A 1 355 ? -16.059 -16.498 -29.529 1.00 41.59 355 SER A CA 1
ATOM 2606 C C . SER A 1 355 ? -16.030 -15.329 -28.527 1.00 41.59 355 SER A C 1
ATOM 2608 O O . SER A 1 355 ? -17.051 -14.681 -28.293 1.00 41.59 355 SER A O 1
ATOM 2610 N N . ALA A 1 356 ? -14.851 -14.996 -27.984 1.00 41.12 356 ALA A N 1
ATOM 2611 C CA . ALA A 1 356 ? -14.664 -13.939 -26.986 1.00 41.12 356 ALA A CA 1
ATOM 2612 C C . ALA A 1 356 ? -14.464 -12.532 -27.589 1.00 41.12 356 ALA A C 1
ATOM 2614 O O . ALA A 1 356 ? -14.564 -11.540 -26.866 1.00 41.12 356 ALA A O 1
ATOM 2615 N N . VAL A 1 357 ? -14.221 -12.422 -28.904 1.00 35.38 357 VAL A N 1
ATOM 2616 C CA . VAL A 1 357 ? -13.994 -11.140 -29.617 1.00 35.38 357 VAL A CA 1
ATOM 2617 C C . VAL A 1 357 ? -15.313 -10.460 -30.033 1.00 35.38 357 VAL A C 1
ATOM 2619 O O . VAL A 1 357 ? -15.322 -9.451 -30.736 1.00 35.38 357 VAL A O 1
ATOM 2622 N N . GLY A 1 358 ? -16.455 -10.961 -29.552 1.00 29.84 358 GLY A N 1
ATOM 2623 C CA . GLY A 1 358 ? -17.768 -10.334 -29.696 1.00 29.84 358 GLY A CA 1
ATOM 2624 C C . GLY A 1 358 ? -17.877 -8.995 -28.957 1.00 29.84 358 GLY A C 1
ATOM 2625 O O . GLY A 1 358 ? -18.435 -8.912 -27.870 1.00 29.84 358 GLY A O 1
ATOM 2626 N N . THR A 1 359 ? -17.354 -7.945 -29.588 1.00 32.22 359 THR A N 1
ATOM 2627 C CA . THR A 1 359 ? -17.819 -6.556 -29.489 1.00 32.22 359 THR A CA 1
ATOM 2628 C C . THR A 1 359 ? -17.743 -5.924 -28.092 1.00 32.22 359 THR A C 1
ATOM 2630 O O . THR A 1 359 ? -18.755 -5.610 -27.467 1.00 32.22 359 THR A O 1
ATOM 2633 N N . ILE A 1 360 ? -16.531 -5.558 -27.655 1.00 32.19 360 ILE A N 1
ATOM 2634 C CA . ILE A 1 360 ? -16.379 -4.359 -26.815 1.00 32.19 360 ILE A CA 1
ATOM 2635 C C . ILE A 1 360 ? -16.577 -3.140 -27.734 1.00 32.19 360 ILE A C 1
ATOM 2637 O O . ILE A 1 360 ? -15.625 -2.481 -28.141 1.00 32.19 360 ILE A O 1
ATOM 2641 N N . ALA A 1 361 ? -17.825 -2.845 -28.105 1.00 27.17 361 ALA A N 1
ATOM 2642 C CA . ALA A 1 361 ? -18.176 -1.513 -28.582 1.00 27.17 361 ALA A CA 1
ATOM 2643 C C . ALA A 1 361 ? -18.228 -0.601 -27.352 1.00 27.17 361 ALA A C 1
ATOM 2645 O O . ALA A 1 361 ? -19.255 -0.486 -26.684 1.00 27.17 361 ALA A O 1
ATOM 2646 N N . LEU A 1 362 ? -17.083 -0.005 -27.011 1.00 31.89 362 LEU A N 1
ATOM 2647 C CA . LEU A 1 362 ? -17.022 1.093 -26.052 1.00 31.89 362 LEU A CA 1
ATOM 2648 C C . LEU A 1 362 ? -17.892 2.233 -26.596 1.00 31.89 362 LEU A C 1
ATOM 2650 O O . LEU A 1 362 ? -17.645 2.736 -27.693 1.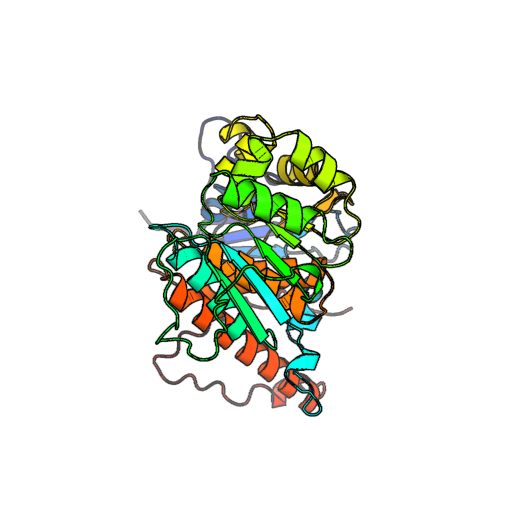00 31.89 362 LEU A O 1
ATOM 2654 N N . GLN A 1 363 ? -18.911 2.649 -25.842 1.00 25.59 363 GLN A N 1
ATOM 2655 C CA . GLN A 1 363 ? -19.549 3.936 -26.106 1.00 25.59 363 GLN A CA 1
ATOM 2656 C C . GLN A 1 363 ? -18.498 5.050 -25.930 1.00 25.59 363 GLN A C 1
ATOM 2658 O O . GLN A 1 363 ? -17.692 4.970 -24.993 1.00 25.59 363 GLN A O 1
ATOM 2663 N N . PRO A 1 364 ? -18.478 6.091 -26.785 1.00 25.47 364 PRO A N 1
ATOM 2664 C CA . PRO A 1 364 ? -17.542 7.200 -26.631 1.00 25.47 364 PRO A CA 1
ATOM 2665 C C . PRO A 1 364 ? -17.748 7.858 -25.257 1.00 25.47 364 PRO A C 1
ATOM 2667 O O . PRO A 1 364 ? -18.814 8.407 -24.996 1.00 25.47 364 PRO A O 1
ATOM 2670 N N . GLY A 1 365 ? -16.750 7.776 -24.369 1.00 31.80 365 GLY A N 1
ATOM 2671 C CA . GLY A 1 365 ? -16.781 8.415 -23.044 1.00 31.80 365 GLY A CA 1
ATOM 2672 C C . GLY A 1 365 ? -16.506 7.510 -21.837 1.00 31.80 365 GLY A C 1
ATOM 2673 O O . GLY A 1 365 ? -16.378 8.024 -20.728 1.00 31.80 365 GLY A O 1
ATOM 2674 N N . GLN A 1 366 ? -16.362 6.191 -22.008 1.00 29.98 366 GLN A N 1
ATOM 2675 C CA . GLN A 1 366 ? -15.922 5.307 -20.922 1.00 29.98 366 GLN A CA 1
ATOM 2676 C C . GLN A 1 366 ? -14.397 5.126 -20.947 1.00 29.98 366 GLN A C 1
ATOM 2678 O O . GLN A 1 366 ? -13.857 4.392 -21.770 1.00 29.98 366 GLN A O 1
ATOM 2683 N N . LEU A 1 367 ? -13.703 5.799 -20.023 1.00 32.44 367 LEU A N 1
ATOM 2684 C CA . LEU A 1 367 ? -12.294 5.559 -19.692 1.00 32.44 367 LEU A CA 1
ATOM 2685 C C . LEU A 1 367 ? -12.160 4.180 -19.023 1.00 32.44 367 LEU A C 1
ATOM 2687 O O . LEU A 1 367 ? -12.159 4.070 -17.798 1.00 32.44 367 LEU A O 1
ATOM 2691 N N . ALA A 1 368 ? -12.076 3.120 -19.822 1.00 31.31 368 ALA A N 1
ATOM 2692 C CA . ALA A 1 368 ? -11.454 1.880 -19.378 1.00 31.31 368 ALA A CA 1
ATOM 2693 C C . ALA A 1 368 ? -9.929 2.042 -19.502 1.00 31.31 368 ALA A C 1
ATOM 2695 O O . ALA A 1 368 ? -9.476 2.661 -20.471 1.00 31.31 368 ALA A O 1
ATOM 2696 N N . PRO A 1 369 ? -9.120 1.505 -18.570 1.00 29.97 369 PRO A N 1
ATOM 2697 C CA . PRO A 1 369 ? -7.717 1.301 -18.873 1.00 29.97 369 PRO A CA 1
ATOM 2698 C C . PRO A 1 369 ? -7.658 0.407 -20.111 1.00 29.97 369 PRO A C 1
ATOM 2700 O O . PRO A 1 369 ? -8.309 -0.641 -20.150 1.00 29.97 369 PRO A O 1
ATOM 2703 N N . ALA A 1 370 ? -6.934 0.846 -21.143 1.00 27.47 370 ALA A N 1
ATOM 2704 C CA . ALA A 1 370 ? -6.551 -0.063 -22.211 1.00 27.47 370 ALA A CA 1
ATOM 2705 C C . ALA A 1 370 ? -5.942 -1.301 -21.535 1.00 27.47 370 ALA A C 1
ATOM 2707 O O . ALA A 1 370 ? -5.181 -1.124 -20.573 1.00 27.47 370 ALA A O 1
ATOM 2708 N N . PRO A 1 371 ? -6.301 -2.530 -21.947 1.00 28.30 371 PRO A N 1
ATOM 2709 C CA . PRO A 1 371 ? -5.564 -3.685 -21.477 1.00 28.30 371 PRO A CA 1
ATOM 2710 C C . PRO A 1 371 ? -4.098 -3.375 -21.759 1.00 28.30 371 PRO A C 1
ATOM 2712 O O . PRO A 1 371 ? -3.747 -3.041 -22.891 1.00 28.30 371 PRO A O 1
ATOM 2715 N N . VAL A 1 372 ? -3.271 -3.398 -20.711 1.00 33.03 372 VAL A N 1
ATOM 2716 C CA . VAL A 1 372 ? -1.837 -3.607 -20.892 1.00 33.03 372 VAL A CA 1
ATOM 2717 C C . VAL A 1 372 ? -1.783 -4.793 -21.835 1.00 33.03 372 VAL A C 1
ATOM 2719 O O . VAL A 1 372 ? -2.335 -5.843 -21.493 1.00 33.03 372 VAL A O 1
ATOM 2722 N N . GLU A 1 373 ? -1.299 -4.577 -23.060 1.00 29.50 373 GLU A N 1
ATOM 2723 C CA . GLU A 1 373 ? -1.159 -5.661 -24.016 1.00 29.50 373 GLU A CA 1
ATOM 2724 C C . GLU A 1 373 ? -0.467 -6.786 -23.271 1.00 29.50 373 GLU A C 1
ATOM 2726 O O . GLU A 1 373 ? 0.609 -6.611 -22.694 1.00 29.50 373 GLU A O 1
ATOM 2731 N N . MET A 1 374 ? -1.201 -7.890 -23.172 1.00 30.67 374 MET A N 1
ATOM 2732 C CA . MET A 1 374 ? -0.754 -9.097 -22.526 1.00 30.67 374 MET A CA 1
ATOM 2733 C C . MET A 1 374 ? 0.652 -9.371 -23.032 1.00 30.67 374 MET A C 1
ATOM 2735 O O . MET A 1 374 ? 0.847 -9.544 -24.236 1.00 30.67 374 MET A O 1
ATOM 2739 N N . ILE A 1 375 ? 1.609 -9.433 -22.106 1.00 30.42 375 ILE A N 1
ATOM 2740 C CA . ILE A 1 375 ? 2.797 -10.258 -22.287 1.00 30.42 375 ILE A CA 1
ATOM 2741 C C . ILE A 1 375 ? 2.257 -11.571 -22.838 1.00 30.42 375 ILE A C 1
ATOM 2743 O O . ILE A 1 375 ? 1.467 -12.257 -22.179 1.00 30.42 375 ILE A O 1
ATOM 2747 N N . GLY A 1 376 ? 2.534 -11.811 -24.116 1.00 26.72 376 GLY A N 1
ATOM 2748 C CA . GLY A 1 376 ? 1.951 -12.911 -24.848 1.00 26.72 376 GLY A CA 1
ATOM 2749 C C . GLY A 1 376 ? 2.324 -14.197 -24.137 1.00 26.72 376 GLY A C 1
ATOM 2750 O O . GLY A 1 376 ? 3.460 -14.644 -24.225 1.00 26.72 376 GLY A O 1
ATOM 2751 N N . LYS A 1 377 ? 1.356 -14.817 -23.458 1.00 27.80 377 LYS A N 1
ATOM 2752 C CA . LYS A 1 377 ? 1.409 -16.244 -23.165 1.00 27.80 377 LYS A CA 1
ATOM 2753 C C . LYS A 1 377 ? 1.318 -16.977 -24.497 1.00 27.80 377 LYS A C 1
ATOM 2755 O O . LYS A 1 377 ? 0.241 -17.406 -24.904 1.00 27.80 377 LYS A O 1
ATOM 2760 N N . VAL A 1 378 ? 2.451 -17.135 -25.167 1.00 23.59 378 VAL A N 1
ATOM 2761 C CA . VAL A 1 378 ? 2.654 -18.290 -26.030 1.00 23.59 378 VAL A CA 1
ATOM 2762 C C . VAL A 1 378 ? 3.160 -19.388 -25.107 1.00 23.59 378 VAL A C 1
ATOM 2764 O O . VAL A 1 378 ? 4.298 -19.376 -24.657 1.00 23.59 378 VAL A O 1
ATOM 2767 N N . ARG A 1 379 ? 2.256 -20.304 -24.748 1.00 29.14 379 ARG A N 1
ATOM 2768 C CA . ARG A 1 379 ? 2.637 -21.586 -24.154 1.00 29.14 379 ARG A CA 1
ATOM 2769 C C . ARG A 1 379 ? 3.583 -22.297 -25.123 1.00 29.14 379 ARG A C 1
ATOM 2771 O O . ARG A 1 379 ? 3.190 -22.472 -26.274 1.00 29.14 379 ARG A O 1
ATOM 2778 N N . HIS A 1 380 ? 4.706 -22.800 -24.618 1.00 30.53 380 HIS A N 1
ATOM 2779 C CA . HIS A 1 380 ? 5.027 -24.225 -24.689 1.00 30.53 380 HIS A CA 1
ATOM 2780 C C . HIS A 1 380 ? 5.864 -24.662 -23.495 1.00 30.53 380 HIS A C 1
ATOM 2782 O O . HIS A 1 380 ? 6.823 -23.940 -23.156 1.00 30.53 380 HIS A O 1
#

Radius of gyration: 21.13 Å; Cα contacts (8 Å, |Δi|>4): 798; chains: 1; bounding box: 51×43×61 Å

pLDDT: mean 89.06, std 18.01, range [23.59, 98.88]

Foldseek 3Di:
DPPDAFEAEAAFPQADLAQLDGNPDDDGAAGLAYEHELARRLSCQADNNVRRHRHYHYDNVPDDDPDDLEHALDCVLQVVLLADDDPPDALPLLWEEEEEAAAVVQPVLSVLLQLLLVLSPNSAYEYEHPYPDHDCADPVCRSYHYDPDDDPLLRTLAYEAARHRAQDPSNLVVLVSNLPSQAHEYEYEHNSLVNCLVDVVSLVSQLPRNHAYEYEDELVSLCSNVVHDSVVCSSRVLVSQQVSCCSRVHWYQHDDRQTWTAHVVSRIHTHSFADPLCVDPSLSSSLSSQLSNQSSSVDDNSNSNSLSSNLLRQLHRPPPHRDDSNVSSVSSSVLSVVSSVLVVVDVVVPPDVVVSPPDPPPDPPDPDRDPPPPPDPPDD

Mean predicted aligned error: 6.97 Å

Solvent-accessible surface area (backbone atoms only — not comparable to full-atom values): 19734 Å² total; per-residue (Å²): 132,84,87,69,89,37,72,27,72,48,58,33,55,45,52,34,53,75,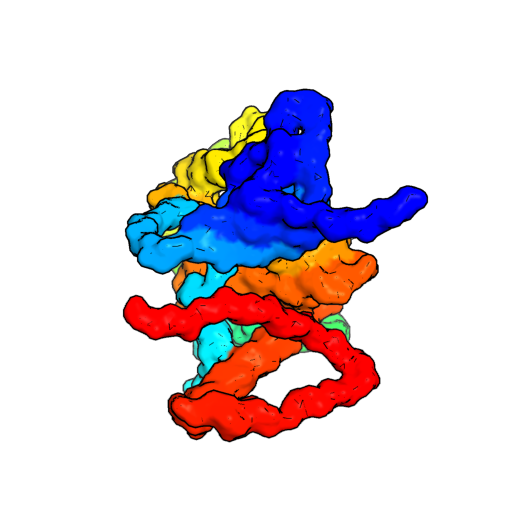42,4,42,54,58,76,94,55,82,52,51,66,24,63,26,19,44,18,56,65,50,80,51,56,3,47,38,14,60,57,17,43,75,22,23,43,51,76,42,77,43,44,82,93,55,92,71,82,87,62,63,58,46,63,66,48,64,84,62,23,47,75,76,40,50,70,80,70,87,91,66,56,49,76,67,20,22,31,26,36,34,40,11,7,16,80,97,27,42,65,27,32,51,36,13,45,52,14,15,43,53,65,53,20,37,37,41,38,36,34,58,62,23,91,85,60,74,81,65,44,90,93,44,74,82,52,41,55,49,94,56,88,72,72,67,73,81,33,44,10,35,28,37,8,28,36,22,47,75,49,73,71,36,53,50,53,51,50,57,54,56,65,29,55,82,32,33,38,36,36,26,62,31,41,44,52,46,40,42,78,32,64,71,56,38,55,52,44,45,71,42,76,34,56,39,37,37,48,31,41,54,69,49,44,11,48,58,68,75,51,52,48,68,60,37,61,63,36,49,66,61,47,31,32,51,50,3,59,70,37,58,21,35,24,37,40,45,61,63,28,32,32,36,16,32,59,87,59,42,34,32,31,29,75,51,36,41,79,14,58,84,34,82,47,40,64,24,23,46,51,14,30,28,26,12,33,35,9,43,68,43,56,69,64,35,17,46,52,37,30,56,38,40,56,16,47,44,29,42,78,42,90,53,72,47,54,29,70,55,42,33,53,38,28,32,50,50,51,55,50,49,17,52,52,50,50,50,52,66,72,56,48,101,44,72,77,73,72,68,73,68,90,75,73,65,94,84,69,87,64,67,72,75,73,77,68,80,76,84,74,84,130

Secondary structure (DSSP, 8-state):
------EEESS-TTB-TTT--BSSSS-----SEEEEESS--GGGTSTTHHHHS-EEEEE-TT--PPPPSEEE--HHHHTTTTSPPPSS--GGGG-EEEEEE--TTTHHHHHHHHHHHHHTT-SEEEEEE-SSS--S--TT-TT-EE-SS---GGGSSEEEE-TT--SSHHHHHHHHHHHT-TTS-EEE-HHHHHHHHH-HHHHHHHHH--S-EEE---HHHHHHHTTS-HHHHHHTHHHHHHHHHHHHSSEEEE-SSS-EEE-TTS-EEE-----GGG-STTHHHHHHHHHHHHHHTT--HHHHHHHHHHHHHHHHTT-SSPPPHHHHHHHHHHHHHHHHHHHHHHHHH-S-TTTTTS-----TT--PPPP---------

Sequence (380 aa):
MQNSLKVSIDVPTGLNAETGNWNGRIQGCRSDMTIALLSAHAGLFMNEGRDAAGHVCLSELDVSIPLPLQGLIDEADYGHILEPRPHFCHKGTWGTAAIVGGDDGKIGAAILASRAALRLGAGRVKTEFLASDAPAVDPECPELMIAESPLDLASFSALVVGPGMGTGEKSVKRLLDAIHCEDTPLVLDADALTILAEKPELQEELLTRRAMTVLTPHPLEAAKLLRNKVEEVQSNRIFWARELALQTGAAIVLKGTGTVVSLRSGHAWVNPTGSAALATAGTGDVLSGMIGSFIAQGYDLTTAVLGAVWLHGAAAQCATMPVLADELSRRAATALGMLRRAKLRWAEAGSDPLSAVGTIALQPGQLAPAPVEMIGKVRH